Protein AF-A0A8S1RI08-F1 (afdb_monomer)

Mean predicted aligned error: 19.58 Å

Structure (mmCIF, N/CA/C/O backbone):
data_AF-A0A8S1RI08-F1
#
_entry.id   AF-A0A8S1RI08-F1
#
loop_
_atom_site.group_PDB
_atom_site.id
_atom_site.type_symbol
_atom_site.label_atom_id
_atom_site.label_alt_id
_atom_site.label_comp_id
_atom_site.label_asym_id
_atom_site.label_entity_id
_atom_site.label_seq_id
_atom_site.pdbx_PDB_ins_code
_atom_site.Cartn_x
_atom_site.Cartn_y
_atom_site.Cartn_z
_atom_site.occupancy
_atom_site.B_iso_or_equiv
_atom_site.auth_seq_id
_atom_site.auth_comp_id
_atom_site.auth_asym_id
_atom_site.auth_atom_id
_atom_site.pdbx_PDB_model_num
ATOM 1 N N . MET A 1 1 ? -19.161 -2.282 -41.802 1.00 59.09 1 MET A N 1
ATOM 2 C CA . MET A 1 1 ? -19.879 -3.110 -40.805 1.00 59.09 1 MET A CA 1
ATOM 3 C C . MET A 1 1 ? -20.315 -2.189 -39.686 1.00 59.09 1 MET A C 1
ATOM 5 O O . MET A 1 1 ? -19.490 -1.407 -39.236 1.00 59.09 1 MET A O 1
ATOM 9 N N . VAL A 1 2 ? -21.581 -2.237 -39.276 1.00 70.12 2 VAL A N 1
ATOM 10 C CA . VAL A 1 2 ? -22.032 -1.505 -38.084 1.00 70.12 2 VAL A CA 1
ATOM 11 C C . VAL A 1 2 ? -21.390 -2.185 -36.872 1.00 70.12 2 VAL A C 1
ATOM 13 O O . VAL A 1 2 ? -21.609 -3.378 -36.661 1.00 70.12 2 VAL A O 1
ATOM 16 N N . LYS A 1 3 ? -20.533 -1.465 -36.140 1.00 83.75 3 LYS A N 1
ATOM 17 C CA . LYS A 1 3 ? -19.921 -1.956 -34.896 1.00 83.75 3 LYS A CA 1
ATOM 18 C C . LYS A 1 3 ? -21.040 -2.132 -33.860 1.00 83.75 3 LYS A C 1
ATOM 20 O O . LYS A 1 3 ? -21.860 -1.234 -33.694 1.00 83.75 3 LYS A O 1
ATOM 25 N N . ASN A 1 4 ? -21.106 -3.293 -33.207 1.00 89.56 4 ASN A N 1
ATOM 26 C CA . ASN A 1 4 ? -22.089 -3.539 -32.146 1.00 89.56 4 ASN A CA 1
ATOM 27 C C . ASN A 1 4 ? -21.761 -2.647 -30.931 1.00 89.56 4 ASN A C 1
ATOM 29 O O . ASN A 1 4 ? -20.588 -2.483 -30.598 1.00 89.56 4 ASN A O 1
ATOM 33 N N . GLU A 1 5 ? -22.779 -2.108 -30.259 1.00 91.00 5 GLU A N 1
ATOM 34 C CA . GLU A 1 5 ? -22.662 -1.329 -29.019 1.00 91.00 5 GLU A CA 1
ATOM 35 C C . GLU A 1 5 ? -21.746 -1.992 -27.976 1.00 91.00 5 GLU A C 1
ATOM 37 O O . GLU A 1 5 ? -20.898 -1.325 -27.383 1.00 91.00 5 GLU A O 1
ATOM 42 N N . LYS A 1 6 ? -21.823 -3.323 -27.837 1.00 89.81 6 LYS A N 1
ATOM 43 C CA . LYS A 1 6 ? -20.962 -4.102 -26.936 1.00 89.81 6 LYS A CA 1
ATOM 44 C C . LYS A 1 6 ? -19.472 -3.940 -27.251 1.00 89.81 6 LYS A C 1
ATOM 46 O O . LYS A 1 6 ? -18.653 -3.854 -26.341 1.00 89.81 6 LYS A O 1
ATOM 51 N N . PHE A 1 7 ? -19.114 -3.873 -28.534 1.00 93.06 7 PHE A N 1
ATOM 52 C CA . PHE A 1 7 ? -17.733 -3.637 -28.952 1.00 93.06 7 PHE A CA 1
ATOM 53 C C . PHE A 1 7 ? -17.287 -2.202 -28.642 1.00 93.06 7 PHE A C 1
ATOM 55 O O . PHE A 1 7 ? -16.156 -1.994 -28.215 1.00 93.06 7 PHE A O 1
ATOM 62 N N . CYS A 1 8 ? -18.167 -1.213 -28.812 1.00 91.38 8 CYS A N 1
ATOM 63 C CA . CYS A 1 8 ? -17.851 0.178 -28.482 1.00 91.38 8 CYS A CA 1
ATOM 64 C C . CYS A 1 8 ? -17.583 0.355 -26.979 1.00 91.38 8 CYS A C 1
ATOM 66 O O . CYS A 1 8 ? -16.598 0.989 -26.605 1.00 91.38 8 CYS A O 1
ATOM 68 N N . GLN A 1 9 ? -18.411 -0.251 -26.120 1.00 88.69 9 GLN A N 1
ATOM 69 C CA . GLN A 1 9 ? -18.204 -0.252 -24.665 1.00 88.69 9 GLN A CA 1
ATOM 70 C C . GLN A 1 9 ? -16.866 -0.904 -24.290 1.00 88.69 9 GLN A C 1
ATOM 72 O O . GLN A 1 9 ? -16.071 -0.323 -23.554 1.00 88.69 9 GLN A O 1
ATOM 77 N N . PHE A 1 10 ? -16.587 -2.068 -24.876 1.00 90.31 10 PHE A N 1
ATOM 78 C CA . PHE A 1 10 ? -15.338 -2.802 -24.697 1.00 90.31 10 PHE A CA 1
ATOM 79 C C . PHE A 1 10 ? -14.100 -1.981 -25.099 1.00 90.31 10 PHE A C 1
ATOM 81 O O . PHE A 1 10 ? -13.117 -1.912 -24.362 1.00 90.31 10 PHE A O 1
ATOM 88 N N . LEU A 1 11 ? -14.144 -1.318 -26.257 1.00 90.38 11 LEU A N 1
ATOM 89 C CA . LEU A 1 11 ? -13.020 -0.530 -26.757 1.00 90.38 11 LEU A CA 1
ATOM 90 C C . LEU A 1 11 ? -12.757 0.714 -25.898 1.00 90.38 11 LEU A C 1
ATOM 92 O O . LEU A 1 11 ? -11.600 1.060 -25.653 1.00 90.38 11 LEU A O 1
ATOM 96 N N . ASN A 1 12 ? -13.815 1.362 -25.406 1.00 88.81 12 ASN A N 1
ATOM 97 C CA . ASN A 1 12 ? -13.690 2.503 -24.501 1.00 88.81 12 ASN A CA 1
ATOM 98 C C . ASN A 1 12 ? -12.996 2.110 -23.189 1.00 88.81 12 ASN A C 1
ATOM 100 O O . ASN A 1 12 ? -12.119 2.842 -22.735 1.00 88.81 12 ASN A O 1
ATOM 104 N N . GLN A 1 13 ? -13.310 0.936 -22.631 1.00 85.69 13 GLN A N 1
ATOM 105 C CA . GLN A 1 13 ? -12.637 0.421 -21.433 1.00 85.69 13 GLN A CA 1
ATOM 106 C C . GLN A 1 13 ? -11.148 0.142 -21.677 1.00 85.69 13 GLN A C 1
ATOM 108 O O . GLN A 1 13 ? -10.312 0.498 -20.849 1.00 85.69 13 GLN A O 1
ATOM 113 N N . ILE A 1 14 ? -10.784 -0.443 -22.828 1.00 84.69 14 ILE A N 1
ATOM 114 C CA . ILE A 1 14 ? -9.368 -0.642 -23.188 1.00 84.69 14 ILE A CA 1
ATOM 115 C C . ILE A 1 14 ? -8.637 0.702 -23.250 1.00 84.69 14 ILE A C 1
ATOM 117 O O . ILE A 1 14 ? -7.545 0.828 -22.696 1.00 84.69 14 ILE A O 1
ATOM 121 N N . ARG A 1 15 ? -9.231 1.713 -23.895 1.00 87.25 15 ARG A N 1
ATOM 122 C CA . ARG A 1 15 ? -8.628 3.049 -24.018 1.00 87.25 15 ARG A CA 1
ATOM 123 C C . ARG A 1 15 ? -8.423 3.723 -22.664 1.00 87.25 15 ARG A C 1
ATOM 125 O O . ARG A 1 15 ? -7.331 4.230 -22.428 1.00 87.25 15 ARG A O 1
ATOM 132 N N . GLN A 1 16 ? -9.422 3.668 -21.783 1.00 82.81 16 GLN A N 1
ATOM 133 C CA . GLN A 1 16 ? -9.331 4.190 -20.414 1.00 82.81 16 GLN A CA 1
ATOM 134 C C . GLN A 1 16 ? -8.203 3.506 -19.624 1.00 82.81 16 GLN A C 1
ATOM 136 O O . GLN A 1 16 ? -7.340 4.171 -19.059 1.00 82.81 16 GLN A O 1
ATOM 141 N N . ASN A 1 17 ? -8.119 2.175 -19.682 1.00 77.81 17 ASN A N 1
ATOM 142 C CA . ASN A 1 17 ? -7.065 1.435 -18.984 1.00 77.81 17 ASN A CA 1
ATOM 143 C C . ASN A 1 17 ? -5.655 1.756 -19.516 1.00 77.81 17 ASN A C 1
ATOM 145 O O . ASN A 1 17 ? -4.676 1.669 -18.773 1.00 77.81 17 ASN A O 1
ATOM 149 N N . GLN A 1 18 ? -5.520 2.095 -20.805 1.00 76.25 18 GLN A N 1
ATOM 150 C CA . GLN A 1 18 ? -4.228 2.488 -21.371 1.00 76.25 18 GLN A CA 1
ATOM 151 C C . GLN A 1 18 ? -3.855 3.932 -21.016 1.00 76.25 18 GLN A C 1
ATOM 153 O O . GLN A 1 18 ? -2.683 4.150 -20.702 1.00 76.25 18 GLN A O 1
ATOM 158 N N . SER A 1 19 ? -4.803 4.884 -21.009 1.00 71.56 19 SER A N 1
ATOM 159 C CA . SER A 1 19 ? -4.521 6.290 -20.668 1.00 71.56 19 SER A CA 1
ATOM 160 C C . SER A 1 19 ? -3.933 6.444 -19.267 1.00 71.56 19 SER A C 1
ATOM 162 O O . SER A 1 19 ? -3.001 7.228 -19.077 1.00 71.56 19 SER A O 1
ATOM 164 N N . ASP A 1 20 ? -4.398 5.624 -18.324 1.00 60.53 20 ASP A N 1
ATOM 165 C CA . ASP A 1 20 ? -3.936 5.640 -16.934 1.00 60.53 20 ASP A CA 1
ATOM 166 C C . ASP A 1 20 ? -2.513 5.073 -16.790 1.00 60.53 20 ASP A C 1
ATOM 168 O O . ASP A 1 20 ? -1.740 5.506 -15.938 1.00 60.53 20 ASP A O 1
ATOM 172 N N . SER A 1 21 ? -2.127 4.138 -17.666 1.00 56.69 21 SER A N 1
ATOM 173 C CA . SER A 1 21 ? -0.795 3.517 -17.652 1.00 56.69 21 SER A CA 1
ATOM 174 C C . SER A 1 21 ? 0.285 4.355 -18.344 1.00 56.69 21 SER A C 1
ATOM 176 O O . SER A 1 21 ? 1.445 4.321 -17.940 1.00 56.69 21 SER A O 1
ATOM 178 N N . SER A 1 22 ? -0.082 5.153 -19.353 1.00 52.06 22 SER A N 1
ATOM 179 C CA . SER A 1 22 ? 0.853 5.994 -20.117 1.00 52.06 22 SER A CA 1
ATOM 180 C C . SER A 1 22 ? 1.457 7.165 -19.329 1.00 52.06 22 SER A C 1
ATOM 182 O O . SER A 1 22 ? 2.401 7.786 -19.805 1.00 52.06 22 SER A O 1
ATOM 184 N N . GLN A 1 23 ? 0.973 7.455 -18.115 1.00 47.59 23 GLN A N 1
ATOM 185 C CA . GLN A 1 23 ? 1.586 8.457 -17.231 1.00 47.59 23 GLN A CA 1
ATOM 186 C C . GLN A 1 23 ? 2.798 7.921 -16.445 1.00 47.59 23 GLN A C 1
ATOM 188 O O . GLN A 1 23 ? 3.496 8.700 -15.798 1.00 47.59 23 GLN A O 1
ATOM 193 N N . GLN A 1 24 ? 3.093 6.616 -16.507 1.00 43.53 24 GLN A N 1
ATOM 194 C CA . GLN A 1 24 ? 4.213 6.010 -15.786 1.00 43.53 24 GLN A CA 1
ATOM 195 C C . GLN A 1 24 ? 5.177 5.276 -16.735 1.00 43.53 24 GLN A C 1
ATOM 197 O O . GLN A 1 24 ? 4.912 4.171 -17.193 1.00 43.53 24 GLN A O 1
ATOM 202 N N . LYS A 1 25 ? 6.356 5.891 -16.921 1.00 49.81 25 LYS A N 1
ATOM 203 C CA . LYS A 1 25 ? 7.625 5.316 -17.417 1.00 49.81 25 LYS A CA 1
ATOM 204 C C . LYS A 1 25 ? 7.675 4.884 -18.888 1.00 49.81 25 LYS A C 1
ATOM 206 O O . LYS A 1 25 ? 7.446 3.728 -19.231 1.00 49.81 25 LYS A O 1
ATOM 211 N N . GLU A 1 26 ? 8.203 5.781 -19.718 1.00 46.09 26 GLU A N 1
ATOM 212 C CA . GLU A 1 26 ? 8.726 5.469 -21.051 1.00 46.09 26 GLU A CA 1
ATOM 213 C C . GLU A 1 26 ? 10.256 5.630 -21.094 1.00 46.09 26 GLU A C 1
ATOM 215 O O . GLU A 1 26 ? 10.802 6.355 -21.908 1.00 46.09 26 GLU A O 1
ATOM 220 N N . GLU A 1 27 ? 10.976 4.945 -20.201 1.00 47.03 27 GLU A N 1
ATOM 221 C CA . GLU A 1 27 ? 12.440 4.855 -20.267 1.00 47.03 27 GLU A CA 1
ATOM 222 C C . GLU A 1 27 ? 12.913 3.479 -19.783 1.00 47.03 27 GLU A C 1
ATOM 224 O O . GLU A 1 27 ? 13.222 3.274 -18.610 1.00 47.03 27 GLU A O 1
ATOM 229 N N . LYS A 1 28 ? 12.910 2.507 -20.708 1.00 46.53 28 LYS A N 1
ATOM 230 C CA . LYS A 1 28 ? 13.939 1.461 -20.917 1.00 46.53 28 LYS A CA 1
ATOM 231 C C . LYS A 1 28 ? 13.348 0.275 -21.700 1.00 46.53 28 LYS A C 1
ATOM 233 O O . LYS A 1 28 ? 12.556 -0.503 -21.179 1.00 46.53 28 LYS A O 1
ATOM 238 N N . ARG A 1 29 ? 13.852 0.119 -22.937 1.00 45.06 29 ARG A N 1
ATOM 239 C CA . ARG A 1 29 ? 13.615 -0.920 -23.974 1.00 45.06 29 ARG A CA 1
ATOM 240 C C . ARG A 1 29 ? 12.454 -0.688 -24.960 1.00 45.06 29 ARG A C 1
ATOM 242 O O . ARG A 1 29 ? 11.389 -1.289 -24.870 1.00 45.06 29 ARG A O 1
ATOM 249 N N . GLU A 1 30 ? 12.774 0.132 -25.963 1.00 51.69 30 GLU A N 1
ATOM 250 C CA . GLU A 1 30 ? 12.383 0.137 -27.391 1.00 51.69 30 GLU A CA 1
ATOM 251 C C . GLU A 1 30 ? 11.463 -0.993 -27.910 1.00 51.69 30 GLU A C 1
ATOM 253 O O . GLU A 1 30 ? 11.842 -1.814 -28.749 1.00 51.69 30 GLU A O 1
ATOM 258 N N . ARG A 1 31 ? 10.195 -1.026 -27.508 1.00 68.12 31 ARG A N 1
ATOM 259 C CA . ARG A 1 31 ? 9.161 -1.655 -28.341 1.00 68.12 31 ARG A CA 1
ATOM 260 C C . ARG A 1 31 ? 8.076 -0.629 -28.580 1.00 68.12 31 ARG A C 1
ATOM 262 O O . ARG A 1 31 ? 7.262 -0.403 -27.693 1.00 68.12 31 ARG A O 1
ATOM 269 N N . LYS A 1 32 ? 8.083 -0.027 -29.776 1.00 81.88 32 LYS A N 1
ATOM 270 C CA . LYS A 1 32 ? 7.045 0.906 -30.235 1.00 81.88 32 LYS A CA 1
ATOM 271 C C . LYS A 1 32 ? 5.666 0.278 -30.017 1.00 81.88 32 LYS A C 1
ATOM 273 O O . LYS A 1 32 ? 5.406 -0.832 -30.503 1.00 81.88 32 LYS A O 1
ATOM 278 N N . ARG A 1 33 ? 4.810 0.965 -29.262 1.00 86.94 33 ARG A N 1
ATOM 279 C CA . ARG A 1 33 ? 3.417 0.580 -29.025 1.00 86.94 33 ARG A CA 1
ATOM 280 C C . ARG A 1 33 ? 2.523 1.802 -29.160 1.00 86.94 33 ARG A C 1
ATOM 282 O O . ARG A 1 33 ? 2.870 2.861 -28.660 1.00 86.94 33 ARG A O 1
ATOM 289 N N . ASN A 1 34 ? 1.352 1.624 -29.759 1.00 90.25 34 ASN A N 1
ATOM 290 C CA . ASN A 1 34 ? 0.316 2.653 -29.835 1.00 90.25 34 ASN A CA 1
ATOM 291 C C . ASN A 1 34 ? -0.997 2.074 -29.299 1.00 90.25 34 ASN A C 1
ATOM 293 O O . ASN A 1 34 ? -1.443 1.032 -29.781 1.00 90.25 34 ASN A O 1
ATOM 297 N N . GLN A 1 35 ? -1.565 2.687 -28.255 1.00 88.06 35 GLN A N 1
ATOM 298 C CA . GLN A 1 35 ? -2.773 2.210 -27.557 1.00 88.06 35 GLN A CA 1
ATOM 299 C C . GLN A 1 35 ? -2.733 0.697 -27.241 1.00 88.06 35 GLN A C 1
ATOM 301 O O . GLN A 1 35 ? -3.697 -0.031 -27.466 1.00 88.06 35 GLN A O 1
ATOM 306 N N . GLY A 1 36 ? -1.585 0.198 -26.765 1.00 86.44 36 GLY A N 1
ATOM 307 C CA . GLY A 1 36 ? -1.378 -1.214 -26.412 1.00 86.44 36 GLY A CA 1
ATOM 308 C C . GLY A 1 36 ? -1.033 -2.158 -27.576 1.00 86.44 36 GLY A C 1
ATOM 309 O O . GLY A 1 36 ? -0.609 -3.287 -27.323 1.00 86.44 36 GLY A O 1
ATOM 310 N N . ILE A 1 37 ? -1.128 -1.709 -28.830 1.00 90.19 37 ILE A N 1
ATOM 311 C CA . ILE A 1 37 ? -0.799 -2.498 -30.025 1.00 90.19 37 ILE A CA 1
ATOM 312 C C . ILE A 1 37 ? 0.712 -2.457 -30.262 1.00 90.19 37 ILE A C 1
ATOM 314 O O . ILE A 1 37 ? 1.294 -1.380 -30.356 1.00 90.19 37 ILE A O 1
ATOM 318 N N . SER A 1 38 ? 1.361 -3.618 -30.380 1.00 90.69 38 SER A N 1
ATOM 319 C CA . SER A 1 38 ? 2.771 -3.709 -30.788 1.00 90.69 38 SER A CA 1
ATOM 320 C C . SER A 1 38 ? 2.909 -3.786 -32.310 1.00 90.69 38 SER A C 1
ATOM 322 O O . SER A 1 38 ? 2.021 -4.313 -32.984 1.00 90.69 38 SER A O 1
ATOM 324 N N . GLN A 1 39 ? 4.052 -3.343 -32.850 1.00 92.75 39 GLN A N 1
ATOM 325 C CA . GLN A 1 39 ? 4.334 -3.451 -34.289 1.00 92.75 39 GLN A CA 1
ATOM 326 C C . GLN A 1 39 ? 4.137 -4.885 -34.806 1.00 92.75 39 GLN A C 1
ATOM 328 O O . GLN A 1 39 ? 3.396 -5.109 -35.753 1.00 92.75 39 GLN A O 1
ATOM 333 N N . GLN A 1 40 ? 4.691 -5.881 -34.107 1.00 90.81 40 GLN A N 1
ATOM 334 C CA . GLN A 1 40 ? 4.576 -7.292 -34.492 1.00 90.81 40 GLN A CA 1
ATOM 335 C C . GLN A 1 40 ? 3.118 -7.787 -34.555 1.00 90.81 40 GLN A C 1
ATOM 337 O O . GLN A 1 40 ? 2.756 -8.574 -35.440 1.00 90.81 40 GLN A O 1
ATOM 342 N N . ALA A 1 41 ? 2.276 -7.357 -33.608 1.00 91.06 41 ALA A N 1
ATOM 343 C CA . ALA A 1 41 ? 0.861 -7.714 -33.604 1.00 91.06 41 ALA A CA 1
ATOM 344 C C . ALA A 1 41 ? 0.140 -7.081 -34.802 1.00 91.06 41 ALA A C 1
ATOM 346 O O . ALA A 1 41 ? -0.628 -7.762 -35.488 1.00 91.06 41 ALA A O 1
ATOM 347 N N . TYR A 1 42 ? 0.441 -5.813 -35.096 1.00 95.38 42 TYR A N 1
ATOM 348 C CA . TYR A 1 42 ? -0.123 -5.108 -36.241 1.00 95.38 42 TYR A CA 1
ATOM 349 C C . TYR A 1 42 ? 0.332 -5.703 -37.583 1.00 95.38 42 TYR A C 1
ATOM 351 O O . TYR A 1 42 ? -0.508 -5.952 -38.442 1.00 95.38 42 TYR A O 1
ATOM 359 N N . ASP A 1 43 ? 1.610 -6.057 -37.742 1.00 94.69 43 ASP A N 1
ATOM 360 C CA . ASP A 1 43 ? 2.143 -6.707 -38.953 1.00 94.69 43 ASP A CA 1
ATOM 361 C C . ASP A 1 43 ? 1.453 -8.049 -39.239 1.00 94.69 43 ASP A C 1
ATOM 363 O O . ASP A 1 43 ? 1.227 -8.442 -40.387 1.00 94.69 43 ASP A O 1
ATOM 367 N N . THR A 1 44 ? 1.130 -8.792 -38.177 1.00 93.81 44 THR A N 1
ATOM 368 C CA . THR A 1 44 ? 0.418 -10.072 -38.277 1.00 93.81 44 THR A CA 1
ATOM 369 C C . THR A 1 44 ? -1.026 -9.856 -38.720 1.00 93.81 44 THR A C 1
ATOM 371 O O . THR A 1 44 ? -1.493 -10.535 -39.636 1.00 93.81 44 THR A O 1
ATOM 374 N N . TYR A 1 45 ? -1.710 -8.882 -38.117 1.00 95.62 45 TYR A N 1
ATOM 375 C CA . TYR A 1 45 ? -3.057 -8.473 -38.513 1.00 95.62 45 TYR A CA 1
ATOM 376 C C . TYR A 1 45 ? -3.106 -7.990 -39.970 1.00 95.62 45 TYR A C 1
ATOM 378 O O . TYR A 1 45 ? -3.937 -8.462 -40.744 1.00 95.62 45 TYR A O 1
ATOM 386 N N . HIS A 1 46 ? -2.185 -7.108 -40.364 1.00 97.00 46 HIS A N 1
ATOM 387 C CA . HIS A 1 46 ? -2.112 -6.550 -41.710 1.00 97.00 46 HIS A CA 1
ATOM 388 C C . HIS A 1 46 ? -1.978 -7.654 -42.766 1.00 97.00 46 HIS A C 1
ATOM 390 O O . HIS A 1 46 ? -2.789 -7.729 -43.690 1.00 97.00 46 HIS A O 1
ATOM 396 N N . ARG A 1 47 ? -1.030 -8.583 -42.576 1.00 96.69 47 ARG A N 1
ATOM 397 C CA . ARG A 1 47 ? -0.857 -9.736 -43.474 1.00 96.69 47 ARG A CA 1
ATOM 398 C C . ARG A 1 47 ? -2.107 -10.606 -43.556 1.00 96.69 47 ARG A C 1
ATOM 400 O O . ARG A 1 47 ? -2.470 -11.048 -44.643 1.00 96.69 47 ARG A O 1
ATOM 407 N N . GLU A 1 48 ? -2.791 -10.845 -42.439 1.00 96.31 48 GLU A N 1
ATOM 408 C CA . GLU A 1 48 ? -4.032 -11.626 -42.435 1.00 96.31 48 GLU A CA 1
ATOM 409 C C . GLU A 1 48 ? -5.150 -10.942 -43.236 1.00 96.31 48 GLU A C 1
ATOM 411 O O . GLU A 1 48 ? -5.834 -11.602 -44.022 1.00 96.31 48 GLU A O 1
ATOM 416 N N . ILE A 1 49 ? -5.324 -9.628 -43.076 1.00 97.06 49 ILE A N 1
ATOM 417 C CA . ILE A 1 49 ? -6.313 -8.856 -43.837 1.00 97.06 49 ILE A CA 1
ATOM 418 C C . ILE A 1 49 ? -5.988 -8.859 -45.333 1.00 97.06 49 ILE A C 1
ATOM 420 O O . ILE A 1 49 ? -6.892 -9.076 -46.140 1.00 97.06 49 ILE A O 1
ATOM 424 N N . CYS A 1 50 ? -4.724 -8.674 -45.720 1.00 96.75 50 CYS A N 1
ATOM 425 C CA . CYS A 1 50 ? -4.313 -8.692 -47.127 1.00 96.75 50 CYS A CA 1
ATOM 426 C C . CYS A 1 50 ? -4.507 -10.078 -47.765 1.00 96.75 50 CYS A C 1
ATOM 428 O O . CYS A 1 50 ? -5.064 -10.180 -48.858 1.00 96.75 50 CYS A O 1
ATOM 430 N N . ARG A 1 51 ? -4.185 -11.163 -47.047 1.00 96.75 51 ARG A N 1
ATOM 431 C CA . ARG A 1 51 ? -4.472 -12.539 -47.497 1.00 96.75 51 ARG A CA 1
ATOM 432 C C . ARG A 1 51 ? -5.966 -12.802 -47.662 1.00 96.75 51 ARG A C 1
ATOM 434 O O . ARG A 1 51 ? -6.373 -13.412 -48.644 1.00 96.75 51 ARG A O 1
ATOM 441 N N . LYS A 1 52 ? -6.809 -12.309 -46.744 1.00 95.81 52 LYS A N 1
ATOM 442 C CA . LYS A 1 52 ? -8.280 -12.399 -46.866 1.00 95.81 52 LYS A CA 1
ATOM 443 C C . LYS A 1 52 ? -8.819 -11.640 -48.083 1.00 95.81 52 LYS A C 1
ATOM 445 O O . LYS A 1 52 ? -9.892 -11.981 -48.570 1.00 95.81 52 LYS A O 1
ATOM 450 N N . LYS A 1 53 ? -8.074 -10.654 -48.590 1.00 96.56 53 LYS A N 1
ATOM 451 C CA . LYS A 1 53 ? -8.350 -9.948 -49.852 1.00 96.56 53 LYS A CA 1
ATOM 452 C C . LYS A 1 53 ? -7.751 -10.641 -51.087 1.00 96.56 53 LYS A C 1
ATOM 454 O O . LYS A 1 53 ? -7.882 -10.113 -52.184 1.00 96.56 53 LYS A O 1
ATOM 459 N N . GLY A 1 54 ? -7.125 -11.810 -50.929 1.00 97.19 54 GLY A N 1
ATOM 460 C CA . GLY A 1 54 ? -6.575 -12.611 -52.025 1.00 97.19 54 GLY A CA 1
ATOM 461 C C . GLY A 1 54 ? -5.147 -12.255 -52.448 1.00 97.19 54 GLY A C 1
ATOM 462 O O . GLY A 1 54 ? -4.678 -12.797 -53.444 1.00 97.19 54 GLY A O 1
ATOM 463 N N . MET A 1 55 ? -4.452 -11.378 -51.716 1.00 97.75 55 MET A N 1
ATOM 464 C CA . MET A 1 55 ? -3.062 -11.012 -52.019 1.00 97.75 55 MET A CA 1
ATOM 465 C C . MET A 1 55 ? -2.097 -12.140 -51.635 1.00 97.75 55 MET A C 1
ATOM 467 O O . MET A 1 55 ? -2.259 -12.768 -50.581 1.00 97.75 55 MET A O 1
ATOM 471 N N . LYS A 1 56 ? -1.075 -12.385 -52.462 1.00 96.94 56 LYS A N 1
ATOM 472 C CA . LYS A 1 56 ? 0.015 -13.329 -52.153 1.00 96.94 56 LYS A CA 1
ATOM 473 C C . LYS A 1 56 ? 1.060 -12.675 -51.252 1.00 96.94 56 LYS A C 1
ATOM 475 O O . LYS A 1 56 ? 1.224 -11.465 -51.274 1.00 96.94 56 LYS A O 1
ATOM 480 N N . ASP A 1 57 ? 1.820 -13.467 -50.495 1.00 94.88 57 ASP A N 1
ATOM 481 C CA . ASP A 1 57 ? 2.782 -12.944 -49.505 1.00 94.88 57 ASP A CA 1
ATOM 482 C C . ASP A 1 57 ? 3.844 -11.997 -50.085 1.00 94.88 57 ASP A C 1
ATOM 484 O O . ASP A 1 57 ? 4.269 -11.071 -49.403 1.00 94.88 57 ASP A O 1
ATOM 488 N N . ASN A 1 58 ? 4.245 -12.196 -51.341 1.00 96.56 58 ASN A N 1
ATOM 489 C CA . ASN A 1 58 ? 5.190 -11.332 -52.051 1.00 96.56 58 ASN A CA 1
ATOM 490 C C . ASN A 1 58 ? 4.559 -10.041 -52.609 1.00 96.56 58 ASN A C 1
ATOM 492 O O . ASN A 1 58 ? 5.285 -9.186 -53.106 1.00 96.56 58 ASN A O 1
ATOM 496 N N . GLU A 1 59 ? 3.234 -9.912 -52.555 1.0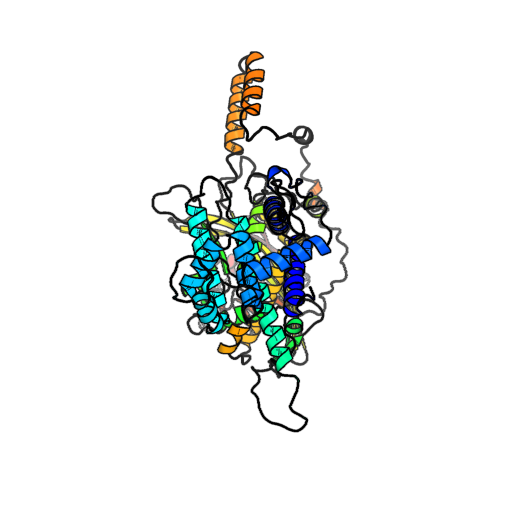0 97.06 59 GLU A N 1
ATOM 497 C CA . GLU A 1 59 ? 2.464 -8.738 -52.988 1.00 97.06 59 GLU A CA 1
ATOM 498 C C . GLU A 1 59 ? 2.010 -7.880 -51.792 1.00 97.06 59 GLU A C 1
ATOM 500 O O . GLU A 1 59 ? 1.496 -6.781 -51.985 1.00 97.06 59 GLU A O 1
ATOM 505 N N . ILE A 1 60 ? 2.160 -8.373 -50.555 1.00 96.81 60 ILE A N 1
ATOM 506 C CA . ILE A 1 60 ? 1.744 -7.653 -49.346 1.00 96.81 60 ILE A CA 1
ATOM 507 C C . ILE A 1 60 ? 2.793 -6.597 -49.004 1.00 96.81 60 ILE A C 1
ATOM 509 O O . ILE A 1 60 ? 3.918 -6.924 -48.624 1.00 96.81 60 ILE A O 1
ATOM 513 N N . GLU A 1 61 ? 2.403 -5.328 -49.103 1.00 97.19 61 GLU A N 1
ATOM 514 C CA . GLU A 1 61 ? 3.238 -4.216 -48.656 1.00 97.19 61 GLU A CA 1
ATOM 515 C C . GLU A 1 61 ? 3.542 -4.316 -47.147 1.00 97.19 61 GLU A C 1
ATOM 517 O O . GLU A 1 61 ? 2.729 -4.835 -46.373 1.00 97.19 61 GLU A O 1
ATOM 522 N N . PRO A 1 62 ? 4.710 -3.826 -46.690 1.00 96.69 62 PRO A N 1
ATOM 523 C CA . PRO A 1 62 ? 5.001 -3.732 -45.267 1.00 96.69 62 PRO A CA 1
ATOM 524 C C . PRO A 1 62 ? 3.924 -2.927 -44.533 1.00 96.69 62 PRO A C 1
ATOM 526 O O . PRO A 1 62 ? 3.478 -1.880 -45.006 1.00 96.69 62 PRO A O 1
ATOM 529 N N . ALA A 1 63 ? 3.524 -3.398 -43.352 1.00 96.38 63 ALA A N 1
ATOM 530 C CA . ALA A 1 63 ? 2.548 -2.682 -42.547 1.00 96.38 63 ALA A CA 1
ATOM 531 C C . ALA A 1 63 ? 3.094 -1.308 -42.116 1.00 96.38 63 ALA A C 1
ATOM 533 O O . ALA A 1 63 ? 4.300 -1.118 -41.936 1.00 96.38 63 ALA A O 1
ATOM 534 N N . LYS A 1 64 ? 2.189 -0.342 -41.924 1.00 96.56 64 LYS A N 1
ATOM 535 C CA . LYS A 1 64 ? 2.536 0.987 -41.404 1.00 96.56 64 LYS A CA 1
ATOM 536 C C . LYS A 1 64 ? 3.195 0.884 -40.021 1.00 96.56 64 LYS A C 1
ATOM 538 O O . LYS A 1 64 ? 2.889 -0.023 -39.244 1.00 96.56 64 LYS A O 1
ATOM 543 N N . ASP A 1 65 ? 4.051 1.859 -39.701 1.00 95.75 65 ASP A N 1
ATOM 544 C CA . ASP A 1 65 ? 4.555 2.040 -38.332 1.00 95.75 65 ASP A CA 1
ATOM 545 C C . ASP A 1 65 ? 3.362 2.221 -37.381 1.00 95.75 65 ASP A C 1
ATOM 547 O O . ASP A 1 65 ? 2.481 3.048 -37.635 1.00 95.75 65 ASP A O 1
ATOM 551 N N . VAL A 1 66 ? 3.334 1.449 -36.295 1.00 95.25 66 VAL A N 1
ATOM 552 C CA . VAL A 1 66 ? 2.239 1.413 -35.320 1.00 95.25 66 VAL A CA 1
ATOM 553 C C . VAL A 1 66 ? 1.970 2.791 -34.697 1.00 95.25 66 VAL A C 1
ATOM 555 O O . VAL A 1 66 ? 0.830 3.109 -34.359 1.00 95.25 66 VAL A O 1
ATOM 558 N N . MET A 1 67 ? 2.985 3.658 -34.616 1.00 94.62 67 MET A N 1
ATOM 559 C CA . MET A 1 67 ? 2.849 5.032 -34.113 1.00 94.62 67 MET A CA 1
ATOM 560 C C . MET A 1 67 ? 2.116 5.966 -35.086 1.00 94.62 67 MET A C 1
ATOM 562 O O . MET A 1 67 ? 1.720 7.060 -34.703 1.00 94.62 67 MET A O 1
ATOM 566 N N . LYS A 1 68 ? 1.938 5.553 -36.346 1.00 96.06 68 LYS A N 1
ATOM 567 C CA . LYS A 1 68 ? 1.268 6.326 -37.405 1.00 96.06 68 LYS A CA 1
ATOM 568 C C . LYS A 1 68 ? -0.141 5.820 -37.718 1.00 96.06 68 LYS A C 1
ATOM 570 O O . LYS A 1 68 ? -0.724 6.238 -38.718 1.00 96.06 68 LYS A O 1
ATOM 575 N N . LEU A 1 69 ? -0.668 4.896 -36.917 1.00 95.75 69 LEU A N 1
ATOM 576 C CA . LEU A 1 69 ? -2.025 4.390 -37.098 1.00 95.75 69 LEU A CA 1
ATOM 577 C C . LEU A 1 69 ? -3.050 5.453 -36.722 1.00 95.75 69 LEU A C 1
ATOM 579 O O . LEU A 1 69 ? -2.936 6.100 -35.683 1.00 95.75 69 LEU A O 1
ATOM 583 N N . SER A 1 70 ? -4.064 5.595 -37.567 1.00 96.19 70 SER A N 1
ATOM 584 C CA . SER A 1 70 ? -5.262 6.370 -37.250 1.00 96.19 70 SER A CA 1
ATOM 585 C C . SER A 1 70 ? -6.130 5.650 -36.214 1.00 96.19 70 SER A C 1
ATOM 587 O O . SER A 1 70 ? -6.098 4.421 -36.114 1.00 96.19 70 SER A O 1
ATOM 589 N N . ASP A 1 71 ? -6.978 6.394 -35.498 1.00 93.69 71 ASP A N 1
ATOM 590 C CA . ASP A 1 71 ? -7.937 5.807 -34.550 1.00 93.69 71 ASP A CA 1
ATOM 591 C C . ASP A 1 71 ? -8.838 4.757 -35.211 1.00 93.69 71 ASP A C 1
ATOM 593 O O . ASP A 1 71 ? -9.134 3.725 -34.615 1.00 93.69 71 ASP A O 1
ATOM 597 N N . GLN A 1 72 ? -9.216 4.962 -36.476 1.00 95.50 72 GLN A N 1
ATOM 598 C CA . GLN A 1 72 ? -10.011 3.989 -37.223 1.00 95.50 72 GLN A CA 1
ATOM 599 C C . GLN A 1 72 ? -9.236 2.689 -37.500 1.00 95.50 72 GLN A C 1
ATOM 601 O O . GLN A 1 72 ? -9.809 1.608 -37.392 1.00 95.50 72 GLN A O 1
ATOM 606 N N . GLU A 1 73 ? -7.941 2.761 -37.825 1.00 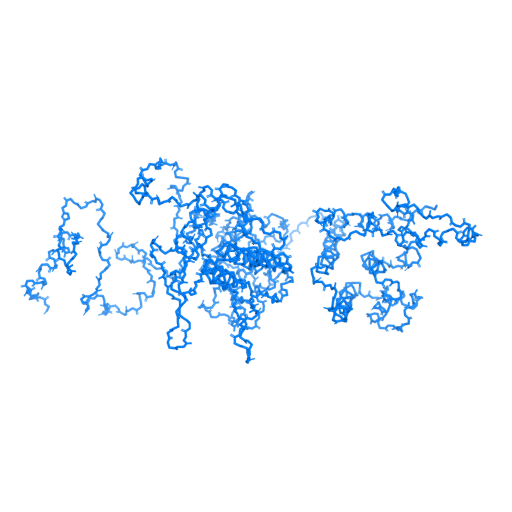96.38 73 GLU A N 1
ATOM 607 C CA . GLU A 1 73 ? -7.104 1.566 -38.016 1.00 96.38 73 GLU A CA 1
ATOM 608 C C . GLU A 1 73 ? -6.902 0.800 -36.701 1.00 96.38 73 GLU A C 1
ATOM 610 O O . GLU A 1 73 ? -6.877 -0.434 -36.706 1.00 96.38 73 GLU A O 1
ATOM 615 N N . ILE A 1 74 ? -6.796 1.521 -35.582 1.00 94.81 74 ILE A N 1
ATOM 616 C CA . ILE A 1 74 ? -6.739 0.947 -34.233 1.00 94.81 74 ILE A CA 1
ATOM 617 C C . ILE A 1 74 ? -8.062 0.246 -33.898 1.00 94.81 74 ILE A C 1
ATOM 619 O O . ILE A 1 74 ? -8.062 -0.910 -33.469 1.00 94.81 74 ILE A O 1
ATOM 623 N N . ASP A 1 75 ? -9.197 0.901 -34.144 1.00 94.56 75 ASP A N 1
ATOM 624 C CA . ASP A 1 75 ? -10.518 0.309 -33.956 1.00 94.56 75 ASP A CA 1
ATOM 625 C C . ASP A 1 75 ? -10.702 -0.958 -34.801 1.00 94.56 75 ASP A C 1
ATOM 627 O O . ASP A 1 75 ? -11.233 -1.955 -34.310 1.00 94.56 75 ASP A O 1
ATOM 631 N N . ASP A 1 76 ? -10.292 -0.926 -36.071 1.00 95.94 76 ASP A N 1
ATOM 632 C CA . ASP A 1 76 ? -10.426 -2.056 -36.992 1.00 95.94 76 ASP A CA 1
ATOM 633 C C . ASP A 1 76 ? -9.554 -3.234 -36.544 1.00 95.94 76 ASP A C 1
ATOM 635 O O . ASP A 1 76 ? -10.005 -4.384 -36.578 1.00 95.94 76 ASP A O 1
ATOM 639 N N . PHE A 1 77 ? -8.343 -2.954 -36.049 1.00 96.44 77 PHE A N 1
ATOM 640 C CA . PHE A 1 77 ? -7.473 -3.953 -35.431 1.00 96.44 77 PHE A CA 1
ATOM 641 C C . PHE A 1 77 ? -8.150 -4.621 -34.227 1.00 96.44 77 PHE A C 1
ATOM 643 O O . PHE A 1 77 ? -8.201 -5.855 -34.146 1.00 96.44 77 PHE A O 1
ATOM 650 N N . TYR A 1 78 ? -8.694 -3.834 -33.297 1.00 95.88 78 TYR A N 1
ATOM 651 C CA . TYR A 1 78 ? -9.359 -4.375 -32.112 1.00 95.88 78 TYR A CA 1
ATOM 652 C C . TYR A 1 78 ? -10.640 -5.125 -32.473 1.00 95.88 78 TYR A C 1
ATOM 654 O O . TYR A 1 78 ? -10.845 -6.234 -31.985 1.00 95.88 78 TYR A O 1
ATOM 662 N N . HIS A 1 79 ? -11.461 -4.594 -33.380 1.00 96.00 79 HIS A N 1
ATOM 663 C CA . HIS A 1 79 ? -12.696 -5.237 -33.829 1.00 96.00 79 HIS A CA 1
ATOM 664 C C . HIS A 1 79 ? -12.416 -6.579 -34.504 1.00 96.00 79 HIS A C 1
ATOM 666 O O . HIS A 1 79 ? -13.080 -7.580 -34.226 1.00 96.00 79 HIS A O 1
ATOM 672 N N . HIS A 1 80 ? -11.398 -6.629 -35.365 1.00 96.06 80 HIS A N 1
ATOM 673 C CA . HIS A 1 80 ? -10.990 -7.868 -36.004 1.00 96.06 80 HIS A CA 1
ATOM 674 C C . HIS A 1 80 ? -10.608 -8.934 -34.980 1.00 96.06 80 HIS A C 1
ATOM 676 O O . HIS A 1 80 ? -11.105 -10.056 -35.057 1.00 96.06 80 HIS A O 1
ATOM 682 N N . ASN A 1 81 ? -9.746 -8.596 -34.018 1.00 95.69 81 ASN A N 1
ATOM 683 C CA . ASN A 1 81 ? -9.301 -9.549 -33.004 1.00 95.69 81 ASN A CA 1
ATOM 684 C C . ASN A 1 81 ? -10.440 -9.934 -32.041 1.00 95.69 81 ASN A C 1
ATOM 686 O O . ASN A 1 81 ? -10.548 -11.101 -31.671 1.00 95.69 81 ASN A O 1
ATOM 690 N N . TYR A 1 82 ? -11.329 -8.998 -31.701 1.00 95.75 82 TYR A N 1
ATOM 691 C CA . TYR A 1 82 ? -12.518 -9.230 -30.878 1.00 95.75 82 TYR A CA 1
ATOM 692 C C . TYR A 1 82 ? -13.417 -10.324 -31.476 1.00 95.75 82 TYR A C 1
ATOM 694 O O . TYR A 1 82 ? -13.785 -11.278 -30.789 1.00 95.75 82 TYR A O 1
ATOM 702 N N . VAL A 1 83 ? -13.688 -10.253 -32.783 1.00 96.19 83 VAL A N 1
ATOM 703 C CA . VAL A 1 83 ? -14.479 -11.268 -33.502 1.00 96.19 83 VAL A CA 1
ATOM 704 C C . VAL A 1 83 ? -13.674 -12.549 -33.739 1.00 96.19 83 VAL A C 1
ATOM 706 O O . VAL A 1 83 ? -14.176 -13.656 -33.537 1.00 96.19 83 VAL A O 1
ATOM 709 N N . LYS A 1 84 ? -12.405 -12.432 -34.148 1.00 95.88 84 LYS A N 1
ATOM 710 C CA . LYS A 1 84 ? -11.524 -13.577 -34.436 1.00 95.88 84 LYS A CA 1
ATOM 711 C C . LYS A 1 84 ? -11.383 -14.508 -33.231 1.00 95.88 84 LYS A C 1
ATOM 713 O O . LYS A 1 84 ? -11.397 -15.726 -33.402 1.00 95.88 84 LYS A O 1
ATOM 718 N N . TYR A 1 85 ? -11.277 -13.945 -32.030 1.00 96.38 85 TYR A N 1
ATOM 719 C CA . TYR A 1 85 ? -11.156 -14.699 -30.781 1.00 96.38 85 TYR A CA 1
ATOM 720 C C . TYR A 1 85 ? -12.500 -14.952 -30.088 1.00 96.38 85 TYR A C 1
ATOM 722 O O . TYR A 1 85 ? -12.518 -15.413 -28.951 1.00 96.38 85 TYR A O 1
ATOM 730 N N . LYS A 1 86 ? -13.622 -14.719 -30.787 1.00 97.50 86 LYS A N 1
ATOM 731 C CA . LYS A 1 86 ? -14.994 -14.972 -30.318 1.00 97.50 86 LYS A CA 1
ATOM 732 C C . LYS A 1 86 ? -15.341 -14.262 -29.008 1.00 97.50 86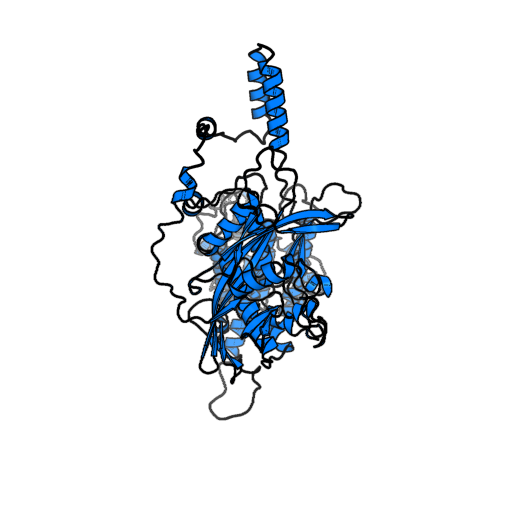 LYS A C 1
ATOM 734 O O . LYS A 1 86 ? -16.173 -14.749 -28.244 1.00 97.50 86 LYS A O 1
ATOM 739 N N . VAL A 1 87 ? -14.720 -13.117 -28.741 1.00 96.88 87 VAL A N 1
ATOM 740 C CA . VAL A 1 87 ? -15.023 -12.306 -27.553 1.00 96.88 87 VAL A CA 1
ATOM 741 C C . VAL A 1 87 ? -16.437 -11.739 -27.650 1.00 96.88 87 VAL A C 1
ATOM 743 O O . VAL A 1 87 ? -17.136 -11.642 -26.648 1.00 96.88 87 VAL A O 1
ATOM 746 N N . ASP A 1 88 ? -16.907 -11.488 -28.875 1.00 96.94 88 ASP A N 1
ATOM 747 C CA . ASP A 1 88 ? -18.290 -11.111 -29.178 1.00 96.94 88 ASP A CA 1
ATOM 748 C C . ASP A 1 88 ? -19.328 -12.152 -28.731 1.00 96.94 88 ASP A C 1
ATOM 750 O O . ASP A 1 88 ? -20.513 -11.833 -28.632 1.00 96.94 88 ASP A O 1
ATOM 754 N N . LYS A 1 89 ? -18.904 -13.395 -28.466 1.00 97.56 89 LYS A N 1
ATOM 755 C CA . LYS A 1 89 ? -19.776 -14.486 -28.016 1.00 97.56 89 LYS A CA 1
ATOM 756 C C . LYS A 1 89 ? -19.790 -14.691 -26.501 1.00 97.56 89 LYS A C 1
ATOM 758 O O . LYS A 1 89 ? -20.655 -15.417 -26.015 1.00 97.56 89 LYS A O 1
ATOM 763 N N . ILE A 1 90 ? -18.863 -14.080 -25.766 1.00 97.38 90 ILE A N 1
ATOM 764 C CA . ILE A 1 90 ? -18.829 -14.140 -24.300 1.00 97.38 90 ILE A CA 1
ATOM 765 C C . ILE A 1 90 ? -19.926 -13.218 -23.777 1.00 97.38 90 ILE A C 1
ATOM 767 O O . ILE A 1 90 ? -19.986 -12.061 -24.188 1.00 97.38 90 ILE A O 1
ATOM 771 N N . GLU A 1 91 ? -20.823 -13.719 -22.928 1.00 96.12 91 GLU A N 1
ATOM 772 C CA . GLU A 1 91 ? -22.006 -12.967 -22.482 1.00 96.12 91 GLU A CA 1
ATOM 773 C C . GLU A 1 91 ? -21.638 -11.794 -21.572 1.00 96.12 91 GLU A C 1
ATOM 775 O O . GLU A 1 91 ? -22.021 -10.658 -21.862 1.00 96.12 91 GLU A O 1
ATOM 780 N N . ASP A 1 92 ? -20.816 -12.037 -20.555 1.00 95.06 92 ASP A N 1
ATOM 781 C CA . ASP A 1 92 ? -20.347 -11.002 -19.639 1.00 95.06 92 ASP A CA 1
ATOM 782 C C . ASP A 1 92 ? -19.200 -10.171 -20.238 1.00 95.06 92 ASP A C 1
ATOM 784 O O . ASP A 1 92 ? -18.186 -10.699 -20.703 1.00 95.06 92 ASP A O 1
ATOM 788 N N . ILE A 1 93 ? -19.362 -8.845 -20.230 1.00 92.19 93 ILE A N 1
ATOM 789 C CA . ILE A 1 93 ? -18.417 -7.916 -20.866 1.00 92.19 93 ILE A CA 1
ATOM 790 C C . ILE A 1 93 ? -17.053 -7.912 -20.168 1.00 92.19 93 ILE A C 1
ATOM 792 O O . ILE A 1 93 ? -16.026 -7.927 -20.846 1.00 92.19 93 ILE A O 1
ATOM 796 N N . ASN A 1 94 ? -17.040 -7.976 -18.835 1.00 91.12 94 ASN A N 1
ATOM 797 C CA . ASN A 1 94 ? -15.817 -7.937 -18.034 1.00 91.12 94 ASN A CA 1
ATOM 798 C C . ASN A 1 94 ? -14.999 -9.221 -18.224 1.00 91.12 94 ASN A C 1
ATOM 800 O O . ASN A 1 94 ? -13.780 -9.183 -18.378 1.00 91.12 94 ASN A O 1
ATOM 804 N N . THR A 1 95 ? -15.676 -10.366 -18.303 1.00 96.00 95 THR A N 1
ATOM 805 C CA . THR A 1 95 ? -15.071 -11.657 -18.645 1.00 96.00 95 THR A CA 1
ATOM 806 C C . THR A 1 95 ? -14.507 -11.642 -20.061 1.00 96.00 95 THR A C 1
ATOM 808 O O . THR A 1 95 ? -13.389 -12.110 -20.286 1.00 96.00 95 THR A O 1
ATOM 811 N N . GLY A 1 96 ? -15.241 -11.055 -21.012 1.00 96.06 96 GLY A N 1
ATOM 812 C CA . GLY A 1 96 ? -14.762 -10.847 -22.376 1.00 96.06 96 GLY A CA 1
ATOM 813 C C . GLY A 1 96 ? -13.490 -9.997 -22.430 1.00 96.06 96 GLY A C 1
ATOM 814 O O . GLY A 1 96 ? -12.538 -10.364 -23.120 1.00 96.06 96 GLY A O 1
ATOM 815 N N . GLN A 1 97 ? -13.441 -8.909 -21.660 1.00 92.12 97 GLN A N 1
ATOM 816 C CA . GLN A 1 97 ? -12.268 -8.044 -21.519 1.00 92.12 97 GLN A CA 1
ATOM 817 C C . GLN A 1 97 ? -11.075 -8.787 -20.924 1.00 92.12 97 GLN A C 1
ATOM 819 O O . GLN A 1 97 ? -10.013 -8.840 -21.543 1.00 92.12 97 GLN A O 1
ATOM 824 N N . LEU A 1 98 ? -11.266 -9.438 -19.777 1.00 94.12 98 LEU A N 1
ATOM 825 C CA . LEU A 1 98 ? -10.218 -10.199 -19.106 1.00 94.12 98 LEU A CA 1
ATOM 826 C C . LEU A 1 98 ? -9.643 -11.300 -20.011 1.00 94.12 98 LEU A C 1
ATOM 828 O O . LEU A 1 98 ? -8.424 -11.490 -20.073 1.00 94.12 98 LEU A O 1
ATOM 832 N N . TYR A 1 99 ? -10.507 -12.017 -20.735 1.00 96.69 99 TYR A N 1
ATOM 833 C CA . TYR A 1 99 ? -10.090 -13.019 -21.710 1.00 96.69 99 TYR A CA 1
ATOM 834 C C . TYR A 1 99 ? -9.279 -12.385 -22.843 1.00 96.69 99 TYR A C 1
ATOM 836 O O . TYR A 1 99 ? -8.178 -12.854 -23.136 1.00 96.69 99 TYR A O 1
ATOM 844 N N . PHE A 1 100 ? -9.779 -11.309 -23.451 1.00 95.25 100 PHE A N 1
ATOM 845 C CA . PHE A 1 100 ? -9.119 -10.659 -24.579 1.00 95.25 100 PHE A CA 1
ATOM 846 C C . PHE A 1 100 ? -7.748 -10.089 -24.222 1.00 95.25 100 PHE A C 1
ATOM 848 O O . PHE A 1 100 ? -6.785 -10.355 -24.941 1.00 95.25 100 PHE A O 1
ATOM 855 N N . ASP A 1 101 ? -7.630 -9.384 -23.098 1.00 91.38 101 ASP A N 1
ATOM 856 C CA . ASP A 1 101 ? -6.350 -8.855 -22.616 1.00 91.38 101 ASP A CA 1
ATOM 857 C C . ASP A 1 101 ? -5.324 -9.982 -22.468 1.00 91.38 101 ASP A C 1
ATOM 859 O O . ASP A 1 101 ? -4.182 -9.882 -22.919 1.00 91.38 101 ASP A O 1
ATOM 863 N N . THR A 1 102 ? -5.767 -11.119 -21.929 1.00 93.06 102 THR A N 1
ATOM 864 C CA . THR A 1 102 ? -4.922 -12.304 -21.777 1.00 93.06 102 THR A CA 1
ATOM 865 C C . THR A 1 102 ? -4.558 -12.923 -23.131 1.00 93.06 102 THR A C 1
ATOM 867 O O . THR A 1 102 ? -3.440 -13.401 -23.303 1.00 93.06 102 THR A O 1
ATOM 870 N N . VAL A 1 103 ? -5.459 -12.922 -24.125 1.00 94.31 103 VAL A N 1
ATOM 871 C CA . VAL A 1 103 ? -5.156 -13.360 -25.505 1.00 94.31 103 VAL A CA 1
ATOM 872 C C . VAL A 1 103 ? -4.099 -12.465 -26.147 1.00 94.31 103 VAL A C 1
ATOM 874 O O . VAL A 1 103 ? -3.184 -12.984 -26.784 1.00 94.31 103 VAL A O 1
ATOM 877 N N . MET A 1 104 ? -4.201 -11.148 -25.975 1.00 88.00 104 MET A N 1
ATOM 878 C CA . MET A 1 104 ? -3.244 -10.190 -26.534 1.00 88.00 104 MET A CA 1
ATOM 879 C C . MET A 1 104 ? -1.848 -10.338 -25.922 1.00 88.00 104 MET A C 1
ATOM 881 O O . MET A 1 104 ? -0.852 -10.038 -26.579 1.00 88.00 104 MET A O 1
ATOM 885 N N . GLU A 1 105 ? -1.774 -10.828 -24.687 1.00 86.00 105 GLU A N 1
ATOM 886 C CA . GLU A 1 105 ? -0.525 -10.995 -23.956 1.00 86.00 105 GLU A CA 1
ATOM 887 C C . GLU A 1 105 ? 0.114 -12.381 -24.140 1.00 86.00 105 GLU A C 1
ATOM 889 O O . GLU A 1 105 ? 1.293 -12.482 -24.476 1.00 86.00 105 GLU A O 1
ATOM 894 N N . LEU A 1 106 ? -0.653 -13.457 -23.942 1.00 89.69 106 LEU A N 1
ATOM 895 C CA . LEU A 1 106 ? -0.149 -14.839 -23.940 1.00 89.69 106 LEU A CA 1
ATOM 896 C C . LEU A 1 106 ? -0.379 -15.576 -25.267 1.00 89.69 106 LEU A C 1
ATOM 898 O O . LEU A 1 106 ? 0.177 -16.658 -25.484 1.00 89.69 106 LEU A O 1
ATOM 902 N N . GLY A 1 107 ? -1.198 -15.010 -26.153 1.00 92.69 107 GLY A N 1
ATOM 903 C CA . GLY A 1 107 ? -1.658 -15.640 -27.384 1.00 92.69 107 GLY A CA 1
ATOM 904 C C . GLY A 1 107 ? -2.877 -16.556 -27.179 1.00 92.69 107 GLY A C 1
ATOM 905 O O . GLY A 1 107 ? -3.070 -17.143 -26.111 1.00 92.69 107 GLY A O 1
ATOM 906 N N . PRO A 1 108 ? -3.698 -16.758 -28.226 1.00 95.31 108 PRO A N 1
ATOM 907 C CA . PRO A 1 108 ? -5.017 -17.385 -28.109 1.00 95.31 108 PRO A CA 1
ATOM 908 C C . PRO A 1 108 ? -4.974 -18.829 -27.600 1.00 95.31 108 PRO A C 1
ATOM 910 O O . PRO A 1 108 ? -5.815 -19.223 -26.794 1.00 95.31 108 PRO A O 1
ATOM 913 N N . GLY A 1 109 ? -3.987 -19.622 -28.030 1.00 96.19 109 GLY A N 1
ATOM 914 C CA . GLY A 1 109 ? -3.891 -21.033 -27.650 1.00 96.19 109 GLY A CA 1
ATOM 915 C C . GLY A 1 109 ? -3.599 -21.232 -26.161 1.00 96.19 109 GLY A C 1
ATOM 916 O O . GLY A 1 109 ? -4.217 -22.080 -25.524 1.00 96.19 109 GLY A O 1
ATOM 917 N N . ARG A 1 110 ? -2.691 -20.435 -25.582 1.00 97.12 110 ARG A N 1
ATOM 918 C CA . ARG A 1 110 ? -2.359 -20.519 -24.149 1.00 97.12 110 ARG A CA 1
ATOM 919 C C . ARG A 1 110 ? -3.509 -20.008 -23.295 1.00 97.12 110 ARG A C 1
ATOM 921 O O . ARG A 1 110 ? -3.943 -20.715 -22.393 1.00 97.12 110 ARG A O 1
ATOM 928 N N . THR A 1 111 ? -4.056 -18.848 -23.643 1.00 97.56 111 THR A N 1
ATOM 929 C CA . THR A 1 111 ? -5.202 -18.258 -22.945 1.00 97.56 111 THR A CA 1
ATOM 930 C C . THR A 1 111 ? -6.403 -19.197 -22.930 1.00 97.56 111 THR A C 1
ATOM 932 O O . THR A 1 111 ? -7.039 -19.385 -21.896 1.00 97.56 111 THR A O 1
ATOM 935 N N . THR A 1 112 ? -6.673 -19.862 -24.053 1.00 98.25 112 THR A N 1
ATOM 936 C CA . THR A 1 112 ? -7.758 -20.841 -24.139 1.00 98.25 112 THR A CA 1
ATOM 937 C C . THR A 1 112 ? -7.509 -22.059 -23.254 1.00 98.25 112 THR A C 1
ATOM 939 O O . THR A 1 112 ? -8.450 -22.537 -22.634 1.00 98.25 112 THR A O 1
ATOM 942 N N . LYS A 1 113 ? -6.267 -22.547 -23.131 1.00 98.25 113 LYS A N 1
ATOM 943 C CA . LYS A 1 113 ? -5.954 -23.652 -22.209 1.00 98.25 113 LYS A CA 1
ATOM 944 C C . LYS A 1 113 ? -6.215 -23.270 -20.752 1.00 98.25 113 LYS A C 1
ATOM 946 O O . LYS A 1 113 ? -6.832 -24.060 -20.046 1.00 98.25 113 LYS A O 1
ATOM 951 N N . LEU A 1 114 ? -5.816 -22.064 -20.334 1.00 98.19 114 LEU A N 1
ATOM 952 C CA . LEU A 1 114 ? -6.110 -21.552 -18.988 1.00 98.19 114 LEU A CA 1
ATOM 953 C C . LEU A 1 114 ? -7.625 -21.484 -18.748 1.00 98.19 114 LEU A C 1
ATOM 955 O O . LEU A 1 114 ? -8.121 -21.957 -17.732 1.00 98.19 114 LEU A O 1
ATOM 959 N N . LEU A 1 115 ? -8.382 -20.968 -19.722 1.00 98.38 115 LEU A N 1
ATOM 960 C CA . LEU A 1 115 ? -9.843 -20.897 -19.639 1.00 98.38 115 LEU A CA 1
ATOM 961 C C . LEU A 1 115 ? -10.452 -22.295 -19.524 1.00 98.38 115 LEU A C 1
ATOM 963 O O . LEU A 1 115 ? -11.299 -22.533 -18.669 1.00 98.38 115 LEU A O 1
ATOM 967 N N . GLN A 1 116 ? -10.012 -23.234 -20.363 1.00 98.50 116 GLN A N 1
ATOM 968 C CA . GLN A 1 116 ? -10.516 -24.606 -20.371 1.00 98.50 116 GLN A CA 1
ATOM 969 C C . GLN A 1 116 ? -10.249 -25.326 -19.047 1.00 98.50 116 GLN A C 1
ATOM 971 O O . GLN A 1 116 ? -11.117 -26.077 -18.604 1.00 98.50 116 GLN A O 1
ATOM 976 N N . GLN A 1 117 ? -9.103 -25.064 -18.408 1.00 98.06 117 GLN A N 1
ATOM 977 C CA . GLN A 1 117 ? -8.780 -25.556 -17.066 1.00 98.06 117 GLN A CA 1
ATOM 978 C C . GLN A 1 117 ? -9.748 -25.004 -16.015 1.00 98.06 117 GLN A C 1
ATOM 980 O O . GLN A 1 117 ? -10.277 -25.772 -15.219 1.00 98.06 117 GLN A O 1
ATOM 985 N N . VAL A 1 118 ? -10.040 -23.700 -16.039 1.00 98.12 118 VAL A N 1
ATOM 986 C CA . VAL A 1 118 ? -10.989 -23.081 -15.096 1.00 98.12 118 VAL A CA 1
ATOM 987 C C . VAL A 1 118 ? -12.407 -23.624 -15.291 1.00 98.12 118 VAL A C 1
ATOM 989 O O . VAL A 1 118 ? -13.060 -24.005 -14.320 1.00 98.12 118 VAL A O 1
ATOM 992 N N . CYS A 1 119 ? -12.859 -23.729 -16.543 1.00 97.94 119 CYS A N 1
ATOM 993 C CA . CYS A 1 119 ? -14.183 -24.243 -16.899 1.00 97.94 119 CYS A CA 1
ATOM 994 C C . CYS A 1 119 ? -14.307 -25.776 -16.814 1.00 97.94 119 CYS A C 1
ATOM 996 O O . CYS A 1 119 ? -15.357 -26.305 -17.170 1.00 97.94 119 CYS A O 1
ATOM 998 N N . ASN A 1 120 ? -13.257 -26.502 -16.405 1.00 97.69 120 ASN A N 1
ATOM 999 C CA . ASN A 1 120 ? -13.222 -27.971 -16.368 1.00 97.69 120 ASN A CA 1
ATOM 1000 C C . ASN A 1 120 ? -13.653 -28.632 -17.696 1.00 97.69 120 ASN A C 1
ATOM 1002 O O . ASN A 1 120 ? -14.394 -29.614 -17.722 1.00 97.69 120 ASN A O 1
ATOM 1006 N N . THR A 1 121 ? -13.183 -28.089 -18.821 1.00 97.94 121 THR A N 1
ATOM 1007 C CA . THR A 1 121 ? -13.403 -28.657 -20.163 1.00 97.94 121 THR A CA 1
ATOM 1008 C C . THR A 1 121 ? -12.123 -29.297 -20.705 1.00 97.94 121 THR A C 1
ATOM 1010 O O . THR A 1 121 ? -11.052 -29.196 -20.108 1.00 97.94 121 THR A O 1
ATOM 1013 N N . LYS A 1 122 ? -12.209 -29.976 -21.855 1.00 97.94 122 LYS A N 1
ATOM 1014 C CA . LYS A 1 122 ? -11.034 -30.555 -22.518 1.00 97.94 122 LYS A CA 1
ATOM 1015 C C . LYS A 1 122 ? -9.995 -29.465 -22.825 1.00 97.94 122 LYS A C 1
ATOM 1017 O O . LYS A 1 122 ? -10.295 -28.525 -23.552 1.00 97.94 122 LYS A O 1
ATOM 1022 N N . VAL A 1 123 ? -8.771 -29.630 -22.317 1.00 98.31 123 VAL A N 1
ATOM 1023 C CA . VAL A 1 123 ? -7.670 -28.657 -22.445 1.00 98.31 123 VAL A CA 1
ATOM 1024 C C . VAL A 1 123 ? -6.902 -28.858 -23.760 1.00 98.31 123 VAL A C 1
ATOM 1026 O O . VAL A 1 123 ? -5.771 -29.342 -23.780 1.00 98.31 123 VAL A O 1
ATOM 1029 N N . ASP A 1 124 ? -7.526 -28.529 -24.889 1.00 98.00 124 ASP A N 1
ATOM 1030 C CA . ASP A 1 124 ? -6.931 -28.639 -26.231 1.00 98.00 124 ASP A CA 1
ATOM 1031 C C . ASP A 1 124 ? -6.438 -27.299 -26.810 1.00 98.00 124 ASP A C 1
ATOM 1033 O O . ASP A 1 124 ? -5.738 -27.277 -27.823 1.00 98.00 124 ASP A O 1
ATOM 1037 N N . GLY A 1 125 ? -6.729 -26.180 -26.144 1.00 97.44 125 GLY A N 1
ATOM 1038 C CA . GLY A 1 125 ? -6.383 -24.833 -26.595 1.00 97.44 125 GLY A CA 1
ATOM 1039 C C . GLY A 1 125 ? -7.254 -24.305 -27.736 1.00 97.44 125 GLY A C 1
ATOM 1040 O O . GLY A 1 125 ? -6.908 -23.281 -28.325 1.00 97.44 125 GLY A O 1
ATOM 1041 N N . VAL A 1 126 ? -8.374 -24.966 -28.049 1.00 97.69 126 VAL A N 1
ATOM 1042 C CA . VAL A 1 126 ? -9.319 -24.559 -29.096 1.00 97.69 126 VAL A CA 1
ATOM 1043 C C . VAL A 1 126 ? -10.580 -23.955 -28.475 1.00 97.69 126 VAL A C 1
ATOM 1045 O O . VAL A 1 126 ? -11.386 -24.650 -27.861 1.00 97.69 126 VAL A O 1
ATOM 1048 N N . PHE A 1 127 ? -10.807 -22.650 -28.680 1.00 97.88 127 PHE A N 1
ATOM 1049 C CA . PHE A 1 127 ? -11.975 -21.960 -28.118 1.00 97.88 127 PHE A CA 1
ATOM 1050 C C . PHE A 1 127 ? -13.219 -22.238 -28.977 1.00 97.88 127 PHE A C 1
ATOM 1052 O O . PHE A 1 127 ? -13.606 -21.475 -29.869 1.00 97.88 127 PHE A O 1
ATOM 1059 N N . GLY A 1 128 ? -13.779 -23.434 -28.791 1.00 96.94 128 GLY A N 1
ATOM 1060 C CA . GLY A 1 128 ? -14.916 -23.980 -29.531 1.00 96.94 128 GLY A CA 1
ATOM 1061 C C . GLY A 1 128 ? -16.266 -23.762 -28.842 1.00 96.94 128 GLY A C 1
ATOM 1062 O O . GLY A 1 128 ? -16.364 -23.087 -27.822 1.00 96.94 128 GLY A O 1
ATOM 1063 N N . LYS A 1 129 ? -17.318 -24.380 -29.398 1.00 97.75 129 LYS A N 1
ATOM 1064 C CA . LYS A 1 129 ? -18.681 -24.314 -28.837 1.00 97.75 129 LYS A CA 1
ATOM 1065 C C . LYS A 1 129 ? -18.742 -24.829 -27.392 1.00 97.75 129 LYS A C 1
ATOM 1067 O O . LYS A 1 129 ? -19.413 -24.221 -26.571 1.00 97.75 129 LYS A O 1
ATOM 1072 N N . ASN A 1 130 ? -18.000 -25.893 -27.076 1.00 98.00 130 ASN A N 1
ATOM 1073 C CA . ASN A 1 130 ? -18.007 -26.500 -25.742 1.00 98.00 130 ASN A CA 1
ATOM 1074 C C . ASN A 1 130 ? -17.379 -25.579 -24.684 1.00 98.00 130 ASN A C 1
ATOM 1076 O O . ASN A 1 130 ? -17.979 -25.369 -23.637 1.00 98.00 130 ASN A O 1
ATOM 1080 N N . SER A 1 131 ? -16.208 -24.993 -24.964 1.00 98.44 131 SER A N 1
ATOM 1081 C CA . SER A 1 131 ? -15.556 -24.053 -24.039 1.00 98.44 131 SER A CA 1
ATOM 1082 C C . SER A 1 131 ? -16.372 -22.778 -23.852 1.00 98.44 131 SER A C 1
ATOM 1084 O O . SER A 1 131 ? -16.493 -22.298 -22.733 1.00 98.44 131 SER A O 1
ATOM 1086 N N . LEU A 1 132 ? -16.970 -22.260 -24.930 1.00 98.38 132 LEU A N 1
ATOM 1087 C CA . LEU A 1 132 ? -17.844 -21.092 -24.863 1.00 98.38 132 LEU A CA 1
ATOM 1088 C C . LEU A 1 132 ? -19.102 -21.367 -24.025 1.00 98.38 132 LEU A C 1
ATOM 1090 O O . LEU A 1 132 ? -19.452 -20.565 -23.168 1.00 98.38 132 LEU A O 1
ATOM 1094 N N . SER A 1 133 ? -19.756 -22.513 -24.243 1.00 98.06 133 SER A N 1
ATOM 1095 C CA . SER A 1 133 ? -20.931 -22.910 -23.463 1.00 98.06 133 SER A CA 1
ATOM 1096 C C . SER A 1 133 ? -20.588 -23.066 -21.983 1.00 98.06 133 SER A C 1
ATOM 1098 O O . SER A 1 133 ? -21.325 -22.568 -21.140 1.00 98.06 133 SER A O 1
ATOM 1100 N N . ALA A 1 134 ? -19.466 -23.718 -21.663 1.00 98.38 134 ALA A N 1
ATOM 1101 C CA . ALA A 1 134 ? -19.026 -23.891 -20.282 1.00 98.38 134 ALA A CA 1
ATOM 1102 C C . ALA A 1 134 ? -18.688 -22.552 -19.609 1.00 98.38 134 ALA A C 1
ATOM 1104 O O . ALA A 1 134 ? -19.051 -22.349 -18.455 1.00 98.38 134 ALA A O 1
ATOM 1105 N N . LEU A 1 135 ? -18.051 -21.626 -20.336 1.00 98.25 135 LEU A N 1
ATOM 1106 C CA . LEU A 1 135 ? -17.767 -20.279 -19.844 1.00 98.25 135 LEU A CA 1
ATOM 1107 C C . LEU A 1 135 ? -19.052 -19.507 -19.524 1.00 98.25 135 LEU A C 1
ATOM 1109 O O . LEU A 1 135 ? -19.175 -18.974 -18.426 1.00 98.25 135 LEU A O 1
ATOM 1113 N N . ASN A 1 136 ? -20.007 -19.449 -20.457 1.00 97.94 136 ASN A N 1
ATOM 1114 C CA . ASN A 1 136 ? -21.235 -18.668 -20.268 1.00 97.94 136 ASN A CA 1
ATOM 1115 C C . ASN A 1 136 ? -22.167 -19.291 -19.211 1.00 97.94 136 ASN A C 1
ATOM 1117 O O . ASN A 1 136 ? -22.910 -18.572 -18.558 1.00 97.94 136 ASN A O 1
ATOM 1121 N N . SER A 1 137 ? -22.106 -20.611 -18.988 1.00 97.88 137 SER A N 1
ATOM 1122 C CA . SER A 1 137 ? -22.798 -21.271 -17.862 1.00 97.88 137 SER A CA 1
ATOM 1123 C C . SER A 1 137 ? -22.067 -21.114 -16.514 1.00 97.88 137 SER A C 1
ATOM 1125 O O . SER A 1 137 ? -22.637 -21.408 -15.465 1.00 97.88 137 SER A O 1
ATOM 1127 N N . MET A 1 138 ? -20.812 -20.654 -16.553 1.00 97.94 138 MET A N 1
ATOM 1128 C CA . MET A 1 138 ? -19.974 -20.186 -15.446 1.00 97.94 138 MET A CA 1
ATOM 1129 C C . MET A 1 138 ? -20.690 -19.181 -14.525 1.00 97.94 138 MET A C 1
ATOM 1131 O O . MET A 1 138 ? -21.251 -18.216 -15.043 1.00 97.94 138 MET A O 1
ATOM 1135 N N . ASN A 1 139 ? -20.571 -19.253 -13.192 1.00 97.12 139 ASN A N 1
ATOM 1136 C CA . ASN A 1 139 ? -20.676 -18.017 -12.409 1.00 97.12 139 ASN A CA 1
ATOM 1137 C C . ASN A 1 139 ? -19.515 -17.089 -12.818 1.00 97.12 139 ASN A C 1
ATOM 1139 O O . ASN A 1 139 ? -18.348 -17.450 -12.663 1.00 97.12 139 ASN A O 1
ATOM 1143 N N . GLN A 1 140 ? -19.825 -15.911 -13.362 1.00 97.00 140 GLN A N 1
ATOM 1144 C CA . GLN A 1 140 ? -18.818 -15.061 -14.011 1.00 97.00 140 GLN A CA 1
ATOM 1145 C C . GLN A 1 140 ? -17.784 -14.502 -13.020 1.00 97.00 140 GLN A C 1
ATOM 1147 O O . GLN A 1 140 ? -16.599 -14.452 -13.340 1.00 97.00 140 GLN A O 1
ATOM 1152 N N . ASN A 1 141 ? -18.188 -14.184 -11.786 1.00 90.12 141 ASN A N 1
ATOM 1153 C CA . ASN A 1 141 ? -17.266 -13.715 -10.744 1.00 90.12 141 ASN A CA 1
ATOM 1154 C C . ASN A 1 141 ? -16.313 -14.830 -10.290 1.00 90.12 141 ASN A C 1
ATOM 1156 O O . ASN A 1 141 ? -15.110 -14.605 -10.123 1.00 90.12 141 ASN A O 1
ATOM 1160 N N . GLU A 1 142 ? -16.838 -16.047 -10.124 1.00 95.00 142 GLU A N 1
ATOM 1161 C CA . GLU A 1 142 ? -16.020 -17.219 -9.805 1.00 95.00 142 GLU A CA 1
ATOM 1162 C C . GLU A 1 142 ? -15.020 -17.506 -10.934 1.00 95.00 142 GLU A C 1
ATOM 1164 O O . GLU A 1 142 ? -13.831 -17.709 -10.675 1.00 95.00 142 GLU A O 1
ATOM 1169 N N . PHE A 1 143 ? -15.481 -17.464 -12.191 1.00 97.69 143 PHE A N 1
ATOM 1170 C CA . PHE A 1 143 ? -14.623 -17.647 -13.358 1.00 97.69 143 PHE A CA 1
ATOM 1171 C C . PHE A 1 143 ? -13.493 -16.616 -13.384 1.00 97.69 143 PHE A C 1
ATOM 1173 O O . PHE A 1 143 ? -12.331 -17.005 -13.461 1.00 97.69 143 PHE A O 1
ATOM 1180 N N . GLN A 1 144 ? -13.806 -15.320 -13.288 1.00 95.75 144 GLN A N 1
ATOM 1181 C CA . GLN A 1 144 ? -12.811 -14.242 -13.325 1.00 95.75 144 GLN A CA 1
ATOM 1182 C C . GLN A 1 144 ? -11.753 -14.406 -12.230 1.00 95.75 144 GLN A C 1
ATOM 1184 O O . GLN A 1 144 ? -10.559 -14.272 -12.505 1.00 95.75 144 GLN A O 1
ATOM 1189 N N . THR A 1 145 ? -12.178 -14.750 -11.011 1.00 90.56 145 THR A N 1
ATOM 1190 C CA . THR A 1 145 ? -11.279 -14.984 -9.872 1.00 90.56 145 THR A CA 1
ATOM 1191 C C . THR A 1 145 ? -10.309 -16.126 -10.173 1.00 90.56 145 THR A C 1
ATOM 1193 O O . THR A 1 145 ? -9.092 -15.930 -10.163 1.00 90.56 145 THR A O 1
ATOM 1196 N N . ARG A 1 146 ? -10.837 -17.297 -10.547 1.00 96.38 146 ARG A N 1
ATOM 1197 C CA . ARG A 1 146 ? -10.034 -18.495 -10.840 1.00 96.38 146 ARG A CA 1
ATOM 1198 C C . ARG A 1 146 ? -9.156 -18.323 -12.082 1.00 96.38 146 ARG A C 1
ATOM 1200 O O . ARG A 1 146 ? -8.029 -18.807 -12.128 1.00 96.38 146 ARG A O 1
ATOM 1207 N N . PHE A 1 147 ? -9.635 -17.598 -13.087 1.00 97.62 147 PHE A N 1
ATOM 1208 C CA . PHE A 1 147 ? -8.874 -17.300 -14.297 1.00 97.62 147 PHE A CA 1
ATOM 1209 C C . PHE A 1 147 ? -7.702 -16.356 -14.016 1.00 97.62 147 PHE A C 1
ATOM 1211 O O . PHE A 1 147 ? -6.599 -16.582 -14.515 1.00 97.62 147 PHE A O 1
ATOM 1218 N N . CYS A 1 148 ? -7.885 -15.355 -13.153 1.00 92.19 148 CYS A N 1
ATOM 1219 C CA . CYS A 1 148 ? -6.790 -14.524 -12.655 1.00 92.19 148 CYS A CA 1
ATOM 1220 C C . CYS A 1 148 ? -5.755 -15.334 -11.859 1.00 92.19 148 CYS A C 1
ATOM 1222 O O . CYS A 1 148 ? -4.554 -15.097 -12.002 1.00 92.19 148 CYS A O 1
ATOM 1224 N N . GLU A 1 149 ? -6.181 -16.301 -11.047 1.00 90.88 149 GLU A N 1
ATOM 1225 C CA . GLU A 1 149 ? -5.272 -17.197 -10.319 1.00 90.88 149 GLU A CA 1
ATOM 1226 C C . GLU A 1 149 ? -4.443 -18.078 -11.264 1.00 90.88 149 GLU A C 1
ATOM 1228 O O . GLU A 1 149 ? -3.219 -18.146 -11.121 1.00 90.88 149 GLU A O 1
ATOM 1233 N N . GLU A 1 150 ? -5.066 -18.680 -12.279 1.00 95.88 150 GLU A N 1
ATOM 1234 C CA . GLU A 1 150 ? -4.354 -19.478 -13.286 1.00 95.88 150 GLU A CA 1
ATOM 1235 C C . GLU A 1 150 ? -3.408 -18.620 -14.144 1.00 95.88 150 GLU A C 1
ATOM 1237 O O . GLU A 1 150 ? -2.291 -19.049 -14.447 1.00 95.88 150 GLU A O 1
ATOM 1242 N N . ARG A 1 151 ? -3.768 -17.363 -14.451 1.00 94.75 151 ARG A N 1
ATOM 1243 C CA . ARG A 1 151 ? -2.832 -16.392 -15.051 1.00 94.75 151 ARG A CA 1
ATOM 1244 C C . ARG A 1 151 ? -1.618 -16.163 -14.153 1.00 94.75 151 ARG A C 1
ATOM 1246 O O . ARG A 1 151 ? -0.490 -16.323 -14.613 1.00 94.75 151 ARG A O 1
ATOM 1253 N N . LYS A 1 152 ? -1.822 -15.835 -12.871 1.00 89.00 152 LYS A N 1
ATOM 1254 C CA . LYS A 1 152 ? -0.728 -15.615 -11.901 1.00 89.00 152 LYS A CA 1
ATOM 1255 C C . LYS A 1 152 ? 0.192 -16.832 -11.812 1.00 89.00 152 LYS A C 1
ATOM 1257 O O . LYS A 1 152 ? 1.413 -16.689 -11.840 1.00 89.00 152 LYS A O 1
ATOM 1262 N N . LYS A 1 153 ? -0.384 -18.033 -11.755 1.00 90.38 153 LYS A N 1
ATOM 1263 C CA . LYS A 1 153 ? 0.356 -19.300 -11.753 1.00 90.38 153 LYS A CA 1
ATOM 1264 C C . LYS A 1 153 ? 1.186 -19.480 -13.026 1.00 90.38 153 LYS A C 1
ATOM 1266 O O . LYS A 1 153 ? 2.352 -19.860 -12.937 1.00 90.38 153 LYS A O 1
ATOM 1271 N N . HIS A 1 154 ? 0.627 -19.162 -14.195 1.00 91.38 154 HIS A N 1
ATOM 1272 C CA . HIS A 1 154 ? 1.355 -19.207 -15.464 1.00 91.38 154 HIS A CA 1
ATOM 1273 C C . HIS A 1 154 ? 2.573 -18.272 -15.471 1.00 91.38 154 HIS A C 1
ATOM 1275 O O . HIS A 1 154 ? 3.664 -18.701 -15.855 1.00 91.38 154 HIS A O 1
ATOM 1281 N N . TYR A 1 155 ? 2.421 -17.028 -15.006 1.00 86.69 155 TYR A N 1
ATOM 1282 C CA . TYR A 1 155 ? 3.548 -16.097 -14.913 1.00 86.69 155 TYR A CA 1
ATOM 1283 C C . TYR A 1 155 ? 4.617 -16.588 -13.950 1.00 86.69 155 TYR A C 1
ATOM 1285 O O . TYR A 1 155 ? 5.775 -16.641 -14.345 1.00 86.69 155 TYR A O 1
ATOM 1293 N N . ARG A 1 156 ? 4.247 -17.026 -12.739 1.00 81.62 156 ARG A N 1
ATOM 1294 C CA . ARG A 1 156 ? 5.209 -17.581 -11.770 1.00 81.62 156 ARG A CA 1
ATOM 1295 C C . ARG A 1 156 ? 6.042 -18.704 -12.388 1.00 81.62 156 ARG A C 1
ATOM 1297 O O . ARG A 1 156 ? 7.263 -18.680 -12.292 1.00 81.62 156 ARG A O 1
ATOM 1304 N N . ASN A 1 157 ? 5.401 -19.628 -13.101 1.00 83.75 157 ASN A N 1
ATOM 1305 C CA . ASN A 1 157 ? 6.103 -20.728 -13.763 1.00 83.75 157 ASN A CA 1
ATOM 1306 C C . ASN A 1 157 ? 7.024 -20.244 -14.897 1.00 83.75 157 ASN A C 1
ATOM 1308 O O . ASN A 1 157 ? 8.122 -20.771 -15.066 1.00 83.75 157 ASN A O 1
ATOM 1312 N N . THR A 1 158 ? 6.604 -19.234 -15.661 1.00 81.94 158 THR A N 1
ATOM 1313 C CA . THR A 1 158 ? 7.406 -18.685 -16.765 1.00 81.94 158 THR A CA 1
ATOM 1314 C C . THR A 1 158 ? 8.619 -17.913 -16.235 1.00 81.94 158 THR A C 1
ATOM 1316 O O . THR A 1 158 ? 9.724 -18.149 -16.702 1.00 81.94 158 THR A O 1
ATOM 1319 N N . ILE A 1 159 ? 8.451 -17.084 -15.197 1.00 68.19 159 ILE A N 1
ATOM 1320 C CA . ILE A 1 159 ? 9.535 -16.328 -14.540 1.00 68.19 159 ILE A CA 1
ATOM 1321 C C . ILE A 1 159 ? 10.577 -17.266 -13.928 1.00 68.19 159 ILE A C 1
ATOM 1323 O O . ILE A 1 159 ? 11.770 -17.038 -14.087 1.00 68.19 159 ILE A O 1
ATOM 1327 N N . ILE A 1 160 ? 10.146 -18.340 -13.253 1.00 62.25 160 ILE A N 1
ATOM 1328 C CA . ILE A 1 160 ? 11.069 -19.338 -12.687 1.00 62.25 160 ILE A CA 1
ATOM 1329 C C . ILE A 1 160 ? 11.925 -19.976 -13.789 1.00 62.25 160 ILE A C 1
ATOM 1331 O O . ILE A 1 160 ? 13.091 -20.280 -13.554 1.00 62.25 160 ILE A O 1
ATOM 1335 N N . THR A 1 161 ? 11.365 -20.132 -14.990 1.00 57.53 161 THR A N 1
ATOM 1336 C CA . THR A 1 161 ? 12.078 -20.681 -16.150 1.00 57.53 161 THR A CA 1
ATOM 1337 C C . THR A 1 161 ? 12.993 -19.636 -16.813 1.00 57.53 161 THR A C 1
ATOM 1339 O O . THR A 1 161 ? 14.055 -19.992 -17.310 1.00 57.53 161 THR A O 1
ATOM 1342 N N . ASP A 1 162 ? 12.625 -18.350 -16.763 1.00 52.84 162 ASP A N 1
ATOM 1343 C CA . ASP A 1 162 ? 13.337 -17.207 -17.363 1.00 52.84 162 ASP A CA 1
ATOM 1344 C C . ASP A 1 162 ? 14.202 -16.409 -16.358 1.00 52.84 162 ASP A C 1
ATOM 1346 O O . ASP A 1 162 ? 14.574 -15.266 -16.637 1.00 52.84 162 ASP A O 1
ATOM 1350 N N . LYS A 1 163 ? 14.562 -16.984 -15.198 1.00 45.75 163 LYS A N 1
ATOM 1351 C CA . LYS A 1 163 ? 15.325 -16.321 -14.111 1.00 45.75 163 LYS A CA 1
ATOM 1352 C C . LYS A 1 163 ? 16.688 -15.728 -14.522 1.00 45.75 163 LYS A C 1
ATOM 1354 O O . LYS A 1 163 ? 17.296 -15.015 -13.732 1.00 45.75 163 LYS A O 1
ATOM 1359 N N . GLU A 1 164 ? 17.144 -15.938 -15.755 1.00 45.19 164 GLU A N 1
ATOM 1360 C CA . GLU A 1 164 ? 18.295 -15.234 -16.333 1.00 45.19 164 GLU A CA 1
ATOM 1361 C C . GLU A 1 164 ? 17.958 -13.877 -16.995 1.00 45.19 164 GLU A C 1
ATOM 1363 O O . GLU A 1 164 ? 18.884 -13.162 -17.380 1.00 45.19 164 GLU A O 1
ATOM 1368 N N . ARG A 1 165 ? 16.682 -13.472 -17.174 1.00 44.19 165 ARG A N 1
ATOM 1369 C CA . ARG A 1 165 ? 16.362 -12.309 -18.040 1.00 44.19 165 ARG A CA 1
ATOM 1370 C C . ARG A 1 165 ? 15.314 -11.279 -17.614 1.00 44.19 165 ARG A C 1
ATOM 1372 O O . ARG A 1 165 ? 15.282 -10.242 -18.282 1.00 44.19 165 ARG A O 1
ATOM 1379 N N . LEU A 1 166 ? 14.493 -11.449 -16.574 1.00 42.03 166 LEU A N 1
ATOM 1380 C CA . LEU A 1 166 ? 13.473 -10.433 -16.234 1.00 42.03 166 LEU A CA 1
ATOM 1381 C C . LEU A 1 166 ? 13.266 -10.239 -14.722 1.00 42.03 16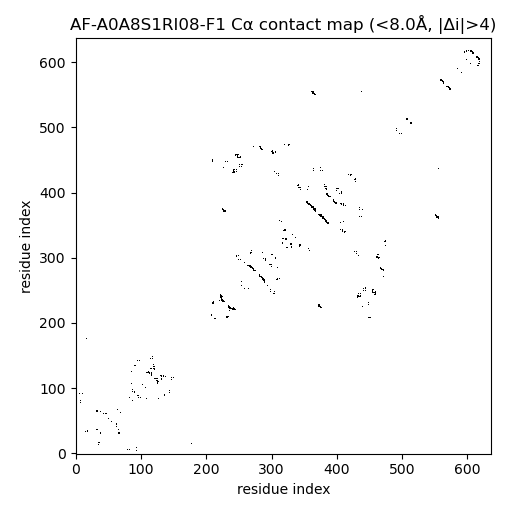6 LEU A C 1
ATOM 1383 O O . LEU A 1 166 ? 13.239 -11.203 -13.969 1.00 42.03 166 LEU A O 1
ATOM 1387 N N . THR A 1 167 ? 13.112 -8.975 -14.305 1.00 45.78 167 THR A N 1
ATOM 1388 C CA . THR A 1 167 ? 12.845 -8.535 -12.924 1.00 45.78 167 THR A CA 1
ATOM 1389 C C . THR A 1 167 ? 11.342 -8.429 -12.628 1.00 45.78 167 THR A C 1
ATOM 1391 O O . THR A 1 167 ? 10.545 -8.059 -13.493 1.00 45.78 167 THR A O 1
ATOM 1394 N N . ASP A 1 168 ? 10.968 -8.705 -11.375 1.00 43.06 168 ASP A N 1
ATOM 1395 C CA . ASP A 1 168 ? 9.592 -8.901 -10.880 1.00 43.06 168 ASP A CA 1
ATOM 1396 C C . ASP A 1 168 ? 8.634 -7.693 -11.018 1.00 43.06 168 ASP A C 1
ATOM 1398 O O . ASP A 1 168 ? 7.413 -7.848 -10.960 1.00 43.06 168 ASP A O 1
ATOM 1402 N N . ASN A 1 169 ? 9.144 -6.485 -11.279 1.00 42.16 169 ASN A N 1
ATOM 1403 C CA . ASN A 1 169 ? 8.344 -5.250 -11.291 1.00 42.16 169 ASN A CA 1
ATOM 1404 C C . ASN A 1 169 ? 7.358 -5.129 -12.470 1.00 42.16 169 ASN A C 1
ATOM 1406 O O . ASN A 1 169 ? 6.413 -4.350 -12.400 1.00 42.16 169 ASN A O 1
ATOM 1410 N N . PHE A 1 170 ? 7.539 -5.880 -13.559 1.00 47.25 170 PHE A N 1
ATOM 1411 C CA . PHE A 1 170 ? 6.694 -5.740 -14.756 1.00 47.25 170 PHE A CA 1
ATOM 1412 C C . PHE A 1 170 ? 5.292 -6.367 -14.601 1.00 47.25 170 PHE A C 1
ATOM 1414 O O . PHE A 1 170 ? 4.364 -6.012 -15.328 1.00 47.25 170 PHE A O 1
ATOM 1421 N N . ILE A 1 171 ? 5.129 -7.316 -13.673 1.00 50.41 171 ILE A N 1
ATOM 1422 C CA . ILE A 1 171 ? 3.957 -8.206 -13.617 1.00 50.41 171 ILE A CA 1
ATOM 1423 C C . ILE A 1 171 ? 2.924 -7.743 -12.579 1.00 50.41 171 ILE A C 1
ATOM 1425 O O . ILE A 1 171 ? 1.722 -7.913 -12.801 1.00 50.41 171 ILE A O 1
ATOM 1429 N N . SER A 1 172 ? 3.360 -7.094 -11.495 1.00 49.38 172 SER A N 1
ATOM 1430 C CA . SER A 1 172 ? 2.457 -6.601 -10.448 1.00 49.38 172 SER A CA 1
ATOM 1431 C C . SER A 1 172 ? 1.521 -5.498 -10.952 1.00 49.38 172 SER A C 1
ATOM 1433 O O . SER A 1 172 ? 0.310 -5.625 -10.790 1.00 49.38 172 SER A O 1
ATOM 1435 N N . ASP A 1 173 ? 2.024 -4.482 -11.657 1.00 47.62 173 ASP A N 1
ATOM 1436 C CA . ASP A 1 173 ? 1.207 -3.310 -12.012 1.00 47.62 173 ASP A CA 1
ATOM 1437 C C . ASP A 1 173 ? 0.098 -3.628 -13.031 1.00 47.62 173 ASP A C 1
ATOM 1439 O O . ASP A 1 173 ? -1.037 -3.168 -12.898 1.00 47.62 173 ASP A O 1
ATOM 1443 N N . ARG A 1 174 ? 0.365 -4.476 -14.034 1.00 52.56 174 ARG A N 1
ATOM 1444 C CA . ARG A 1 174 ? -0.631 -4.783 -15.078 1.00 52.56 174 ARG A CA 1
ATOM 1445 C C . ARG A 1 174 ? -1.706 -5.775 -14.646 1.00 52.56 174 ARG A C 1
ATOM 1447 O O . ARG A 1 174 ? -2.861 -5.621 -15.044 1.00 52.56 174 ARG A O 1
ATOM 1454 N N . ILE A 1 175 ? -1.362 -6.776 -13.835 1.00 52.56 175 ILE A N 1
ATOM 1455 C CA . ILE A 1 175 ? -2.349 -7.747 -13.336 1.00 52.56 175 ILE A CA 1
ATOM 1456 C C . ILE A 1 175 ? -3.237 -7.100 -12.267 1.00 52.56 175 ILE A C 1
ATOM 1458 O O . ILE A 1 175 ? -4.442 -7.351 -12.246 1.00 52.56 175 ILE A O 1
ATOM 1462 N N . LEU A 1 176 ? -2.676 -6.241 -11.408 1.00 46.88 176 LEU A N 1
ATOM 1463 C CA . LEU A 1 176 ? -3.431 -5.567 -10.349 1.00 46.88 176 LEU A CA 1
ATOM 1464 C C . LEU A 1 176 ? -4.402 -4.517 -10.906 1.00 46.88 176 LEU A C 1
ATOM 1466 O O . LEU A 1 176 ? -5.553 -4.484 -10.469 1.00 46.88 176 LEU A O 1
ATOM 1470 N N . ASN A 1 177 ? -4.002 -3.745 -11.921 1.00 50.34 177 ASN A N 1
ATOM 1471 C CA . ASN A 1 177 ? -4.883 -2.749 -12.542 1.00 50.34 177 ASN A CA 1
ATOM 1472 C C . ASN A 1 177 ? -6.056 -3.391 -13.310 1.00 50.34 177 ASN A C 1
ATOM 1474 O O . ASN A 1 177 ? -7.177 -2.888 -13.250 1.00 50.34 177 ASN A O 1
ATOM 1478 N N . GLY A 1 178 ? -5.845 -4.550 -13.951 1.00 48.41 178 GLY A N 1
ATOM 1479 C CA . GLY A 1 178 ? -6.928 -5.308 -14.593 1.00 48.41 178 GLY A CA 1
ATOM 1480 C C . GLY A 1 178 ? -7.967 -5.854 -13.603 1.00 48.41 178 GLY A C 1
ATOM 1481 O O . GLY A 1 178 ? -9.160 -5.842 -13.891 1.00 48.41 178 GLY A O 1
ATOM 1482 N N . ILE A 1 179 ? -7.539 -6.285 -12.410 1.00 46.16 179 ILE A N 1
ATOM 1483 C CA . ILE A 1 179 ? -8.438 -6.777 -11.350 1.00 46.16 179 ILE A CA 1
ATOM 1484 C C . ILE A 1 179 ? -9.193 -5.613 -10.683 1.00 46.16 179 ILE A C 1
ATOM 1486 O O . ILE A 1 179 ? -10.393 -5.723 -10.416 1.00 46.16 179 ILE A O 1
ATOM 1490 N N . ALA A 1 180 ? -8.518 -4.483 -10.443 1.00 43.94 180 ALA A N 1
ATOM 1491 C CA . ALA A 1 180 ? -9.120 -3.294 -9.839 1.00 43.94 180 ALA A CA 1
ATOM 1492 C C . ALA A 1 180 ? -10.225 -2.683 -10.723 1.00 43.94 180 ALA A C 1
ATOM 1494 O O . ALA A 1 180 ? -11.298 -2.364 -10.211 1.00 43.94 180 ALA A O 1
ATOM 1495 N N . GLY A 1 181 ? -10.013 -2.605 -12.043 1.00 49.72 181 GLY A N 1
ATOM 1496 C CA . GLY A 1 181 ? -11.013 -2.101 -12.994 1.00 49.72 181 GLY A CA 1
ATOM 1497 C C . GLY A 1 181 ? -12.277 -2.968 -13.085 1.00 49.72 181 GLY A C 1
ATOM 1498 O O . GLY A 1 181 ? -13.388 -2.442 -13.136 1.00 49.72 181 GLY A O 1
ATOM 1499 N N . VAL A 1 182 ? -12.134 -4.299 -13.022 1.00 46.00 182 VAL A N 1
ATOM 1500 C CA . VAL A 1 182 ? -13.277 -5.234 -13.000 1.00 46.00 182 VAL A CA 1
ATOM 1501 C C . VAL A 1 182 ? -14.067 -5.117 -11.690 1.00 46.00 182 VAL A C 1
ATOM 1503 O O . VAL A 1 182 ? -15.295 -5.108 -11.710 1.00 46.00 182 VAL A O 1
ATOM 1506 N N . THR A 1 183 ? -13.380 -4.951 -10.556 1.00 43.38 183 THR A N 1
ATOM 1507 C CA . THR A 1 183 ? -14.017 -4.859 -9.228 1.00 43.38 183 THR A CA 1
ATOM 1508 C C . THR A 1 183 ? -14.745 -3.520 -9.018 1.00 43.38 183 THR A C 1
ATOM 1510 O O . THR A 1 183 ? -15.776 -3.478 -8.347 1.00 43.38 183 THR A O 1
ATOM 1513 N N . GLN A 1 184 ? -14.246 -2.422 -9.603 1.00 45.50 184 GLN A N 1
ATOM 1514 C CA . GLN A 1 184 ? -14.853 -1.088 -9.500 1.00 45.50 184 GLN A CA 1
ATOM 1515 C C . GLN A 1 184 ? -16.138 -0.980 -10.345 1.00 45.50 184 GLN A C 1
ATOM 1517 O O . GLN A 1 184 ? -17.181 -0.588 -9.825 1.00 45.50 184 GLN A O 1
ATOM 1522 N N . ASN A 1 185 ? -16.112 -1.451 -11.599 1.00 45.41 185 ASN A N 1
ATOM 1523 C CA . ASN A 1 185 ? -17.280 -1.429 -12.493 1.00 45.41 185 ASN A CA 1
ATOM 1524 C C . ASN A 1 185 ? -18.457 -2.287 -11.981 1.00 45.41 185 ASN A C 1
ATOM 1526 O O . ASN A 1 185 ? -19.614 -1.992 -12.278 1.00 45.41 185 ASN A O 1
ATOM 1530 N N . GLN A 1 186 ? -18.191 -3.330 -11.185 1.00 49.44 186 GLN A N 1
ATOM 1531 C CA . GLN A 1 186 ? -19.230 -4.156 -10.555 1.00 49.44 186 GLN A CA 1
ATOM 1532 C C . GLN A 1 186 ? -20.015 -3.409 -9.465 1.00 49.44 186 GLN A C 1
ATOM 1534 O O . GLN A 1 186 ? -21.218 -3.638 -9.325 1.00 49.44 186 GLN A O 1
ATOM 1539 N N . LYS A 1 187 ? -19.371 -2.498 -8.722 1.00 47.34 187 LYS A N 1
ATOM 1540 C CA . LYS A 1 187 ? -20.047 -1.663 -7.714 1.00 47.34 187 LYS A CA 1
ATOM 1541 C C . LYS A 1 187 ? -20.956 -0.627 -8.373 1.00 47.34 187 LYS A C 1
ATOM 1543 O O . LYS A 1 187 ? -22.099 -0.466 -7.951 1.00 47.34 187 LYS A O 1
ATOM 1548 N N . ASP A 1 188 ? -20.488 -0.031 -9.466 1.00 42.34 188 ASP A N 1
ATOM 1549 C CA . ASP A 1 188 ? -21.231 0.994 -10.201 1.00 42.34 188 ASP A CA 1
ATOM 1550 C C . ASP A 1 188 ? -22.433 0.393 -10.965 1.00 42.34 188 ASP A C 1
ATOM 1552 O O . ASP A 1 188 ? -23.526 0.967 -10.989 1.00 42.34 188 ASP A O 1
ATOM 1556 N N . GLN A 1 189 ? -22.301 -0.820 -11.521 1.00 44.19 189 GLN A N 1
ATOM 1557 C CA . GLN A 1 189 ? -23.408 -1.509 -12.205 1.00 44.19 189 GLN A CA 1
ATOM 1558 C C . GLN A 1 189 ? -24.479 -2.051 -11.241 1.00 44.19 189 GLN A C 1
ATOM 1560 O O . GLN A 1 189 ? -25.668 -1.982 -11.565 1.00 44.19 189 GLN A O 1
ATOM 1565 N N . GLN A 1 190 ? -24.105 -2.517 -10.040 1.00 45.78 190 GLN A N 1
ATOM 1566 C CA . GLN A 1 190 ? -25.079 -2.921 -9.012 1.00 45.78 190 GLN A CA 1
ATOM 1567 C C . GLN A 1 190 ? -25.870 -1.727 -8.449 1.00 45.78 190 GLN A C 1
ATOM 1569 O O . GLN A 1 190 ? -27.056 -1.879 -8.155 1.00 45.78 190 GLN A O 1
ATOM 1574 N N . GLN A 1 191 ? -25.264 -0.535 -8.375 1.00 44.44 191 GLN A N 1
ATOM 1575 C CA . GLN A 1 191 ? -25.945 0.710 -7.986 1.00 44.44 191 GLN A CA 1
ATOM 1576 C C . GLN A 1 191 ? -26.907 1.248 -9.059 1.00 44.44 191 GLN A C 1
ATOM 1578 O O . GLN A 1 191 ? -27.922 1.860 -8.722 1.00 44.44 191 GLN A O 1
ATOM 1583 N N . THR A 1 192 ? -26.631 0.995 -10.342 1.00 36.81 192 THR A N 1
ATOM 1584 C CA . THR A 1 192 ? -27.438 1.534 -11.454 1.00 36.81 192 THR A CA 1
ATOM 1585 C C . THR A 1 192 ? -28.670 0.670 -11.774 1.00 36.81 192 THR A C 1
ATOM 1587 O O . THR A 1 192 ? -29.677 1.181 -12.259 1.00 36.81 192 THR A O 1
ATOM 1590 N N . GLN A 1 193 ? -28.654 -0.634 -11.464 1.00 37.62 193 GLN A N 1
ATOM 1591 C CA . GLN A 1 193 ? -29.810 -1.522 -11.692 1.00 37.62 193 GLN A CA 1
ATOM 1592 C C . GLN A 1 193 ? -30.856 -1.514 -10.561 1.00 37.62 193 GLN A C 1
ATOM 1594 O O . GLN A 1 193 ? -31.966 -1.999 -10.766 1.00 37.62 193 GLN A O 1
ATOM 1599 N N . THR A 1 194 ? -30.563 -0.923 -9.398 1.00 36.62 194 THR A N 1
ATOM 1600 C CA . THR A 1 194 ? -31.521 -0.808 -8.276 1.00 36.62 194 THR A CA 1
ATOM 1601 C C . THR A 1 194 ? -32.334 0.494 -8.268 1.00 36.62 194 THR A C 1
ATOM 1603 O O . THR A 1 194 ? -33.198 0.660 -7.413 1.00 36.62 194 THR A O 1
ATOM 1606 N N . THR A 1 195 ? -32.122 1.416 -9.214 1.00 35.84 195 THR A N 1
ATOM 1607 C CA . THR A 1 195 ? -32.732 2.766 -9.190 1.00 35.84 195 THR A CA 1
ATOM 1608 C C . THR A 1 195 ? -33.856 3.009 -10.201 1.00 35.84 195 THR A C 1
ATOM 1610 O O . THR A 1 195 ? -34.213 4.155 -10.462 1.00 35.84 195 THR A O 1
ATOM 1613 N N . THR A 1 196 ? -34.495 1.966 -10.737 1.00 40.22 196 THR A N 1
ATOM 1614 C CA . THR A 1 196 ? -35.743 2.134 -11.509 1.00 40.22 196 THR A CA 1
ATOM 1615 C C . THR A 1 196 ? -36.781 1.068 -11.175 1.00 40.22 196 THR A C 1
ATOM 1617 O O . THR A 1 196 ? -36.957 0.109 -11.920 1.00 40.22 196 THR A O 1
ATOM 1620 N N . LYS A 1 197 ? -37.474 1.282 -10.047 1.00 40.28 197 LYS A N 1
ATOM 1621 C CA . LYS A 1 197 ? -38.875 0.929 -9.718 1.00 40.28 197 LYS A CA 1
ATOM 1622 C C . LYS A 1 197 ? -38.980 0.565 -8.236 1.00 40.28 197 LYS A C 1
ATOM 1624 O O . LYS A 1 197 ? -38.804 -0.591 -7.889 1.00 40.28 197 LYS A O 1
ATOM 1629 N N . GLU A 1 198 ? -39.268 1.555 -7.396 1.00 34.31 198 GLU A N 1
ATOM 1630 C CA . GLU A 1 198 ? -40.315 1.491 -6.364 1.00 34.31 198 GLU A CA 1
ATOM 1631 C C . GLU A 1 198 ? -40.408 2.835 -5.630 1.00 34.31 198 GLU A C 1
ATOM 1633 O O . GLU A 1 198 ? -39.421 3.543 -5.433 1.00 34.31 198 GLU A O 1
ATOM 1638 N N . GLU A 1 199 ? -41.651 3.223 -5.375 1.00 36.44 199 GLU A N 1
ATOM 1639 C CA . GLU A 1 199 ? -42.116 4.571 -5.082 1.00 36.44 199 GLU A CA 1
ATOM 1640 C C . GLU A 1 199 ? -42.027 4.957 -3.600 1.00 36.44 199 GLU A C 1
ATOM 1642 O O . GLU A 1 199 ? -41.752 4.163 -2.706 1.00 36.44 199 GLU A O 1
ATOM 1647 N N . ALA A 1 200 ? -42.321 6.238 -3.388 1.00 39.34 200 ALA A N 1
ATOM 1648 C CA . ALA A 1 200 ? -42.822 6.859 -2.176 1.00 39.34 200 ALA A CA 1
ATOM 1649 C C . ALA A 1 200 ? -43.548 5.948 -1.155 1.00 39.34 200 ALA A C 1
ATOM 1651 O O . ALA A 1 200 ? -44.409 5.146 -1.504 1.00 39.34 200 ALA A O 1
ATOM 1652 N N . ASN A 1 201 ? -43.307 6.301 0.117 1.00 32.41 201 ASN A N 1
ATOM 1653 C CA . ASN A 1 201 ? -44.085 6.075 1.348 1.00 32.41 201 ASN A CA 1
ATOM 1654 C C . ASN A 1 201 ? -43.527 5.073 2.382 1.00 32.41 201 ASN A C 1
ATOM 1656 O O . ASN A 1 201 ? -43.587 3.864 2.224 1.00 32.41 201 ASN A O 1
ATOM 1660 N N . ASN A 1 202 ? -43.123 5.674 3.511 1.00 32.25 202 ASN A N 1
ATOM 1661 C CA . ASN A 1 202 ? -43.157 5.222 4.909 1.00 32.25 202 ASN A CA 1
ATOM 1662 C C . ASN A 1 202 ? -42.426 3.941 5.380 1.00 32.25 202 ASN A C 1
ATOM 1664 O O . ASN A 1 202 ? -42.860 2.820 5.166 1.00 32.25 202 ASN A O 1
ATOM 1668 N N . THR A 1 203 ? -41.403 4.214 6.206 1.00 39.38 203 THR A N 1
ATOM 1669 C CA . THR A 1 203 ? -41.107 3.639 7.538 1.00 39.38 203 THR A CA 1
ATOM 1670 C C . THR A 1 203 ? -41.052 2.114 7.698 1.00 39.38 203 THR A C 1
ATOM 1672 O O . THR A 1 203 ? -42.080 1.474 7.851 1.00 39.38 203 THR A O 1
ATOM 1675 N N . GLN A 1 204 ? -39.845 1.562 7.877 1.00 32.84 204 GLN A N 1
ATOM 1676 C CA . GLN A 1 204 ? -39.371 1.033 9.172 1.00 32.84 204 GLN A CA 1
ATOM 1677 C C . GLN A 1 204 ? -37.972 0.405 9.062 1.00 32.84 204 GLN A C 1
ATOM 1679 O O . GLN A 1 204 ? -37.662 -0.304 8.111 1.00 32.84 204 GLN A O 1
ATOM 1684 N N . ASP A 1 205 ? -37.151 0.725 10.065 1.00 40.00 205 ASP A N 1
ATOM 1685 C CA . ASP A 1 205 ? -36.047 -0.050 10.638 1.00 40.00 205 ASP A CA 1
ATOM 1686 C C . ASP A 1 205 ? -35.225 -0.944 9.702 1.00 40.00 205 ASP A C 1
ATOM 1688 O O . ASP A 1 205 ? -35.424 -2.152 9.623 1.00 40.00 205 ASP A O 1
ATOM 1692 N N . ASN A 1 206 ? -34.176 -0.357 9.121 1.00 33.19 206 ASN A N 1
ATOM 1693 C CA . ASN A 1 206 ? -32.959 -1.104 8.825 1.00 33.19 206 ASN A CA 1
ATOM 1694 C C . ASN A 1 206 ? -31.805 -0.507 9.631 1.00 33.19 206 ASN A C 1
ATOM 1696 O O . ASN A 1 206 ? -31.537 0.695 9.595 1.00 33.19 206 ASN A O 1
ATOM 1700 N N . GLN A 1 207 ? -31.208 -1.383 10.432 1.00 36.41 207 GLN A N 1
ATOM 1701 C CA . GLN A 1 207 ? -30.319 -1.093 11.543 1.00 36.41 207 GLN A CA 1
ATOM 1702 C C . GLN A 1 207 ? -29.042 -0.387 11.083 1.00 36.41 207 GLN A C 1
ATOM 1704 O O . GLN A 1 207 ? -28.331 -0.838 10.190 1.00 36.41 207 GLN A O 1
ATOM 1709 N N . GLN A 1 208 ? -28.784 0.744 11.735 1.00 37.69 208 GLN A N 1
ATOM 1710 C CA . GLN A 1 208 ? -27.536 1.486 11.692 1.00 37.69 208 GLN A CA 1
ATOM 1711 C C . GLN A 1 208 ? -26.484 0.734 12.513 1.00 37.69 208 GLN A C 1
ATOM 1713 O O . GLN A 1 208 ? -26.719 0.428 13.683 1.00 37.69 208 GLN A O 1
ATOM 1718 N N . LEU A 1 209 ? -25.289 0.554 11.951 1.00 40.59 209 LEU A N 1
ATOM 1719 C CA . LEU A 1 209 ? -24.062 0.556 12.746 1.00 40.59 209 LEU A CA 1
ATOM 1720 C C . LEU A 1 209 ? -24.119 1.754 13.679 1.00 40.59 209 LEU A C 1
ATOM 1722 O O . LEU A 1 209 ? -24.338 2.840 13.161 1.00 40.59 209 LEU A O 1
ATOM 1726 N N . GLY A 1 210 ? -23.933 1.596 14.991 1.00 44.09 210 GLY A N 1
ATOM 1727 C CA . GLY A 1 210 ? -24.005 2.687 15.977 1.00 44.09 210 GLY A CA 1
ATOM 1728 C C . GLY A 1 210 ? -23.515 4.058 15.473 1.00 44.09 210 GLY A C 1
ATOM 1729 O O . GLY A 1 210 ? -22.343 4.386 15.608 1.00 44.09 210 GLY A O 1
ATOM 1730 N N . GLY A 1 211 ? -24.420 4.854 14.888 1.00 50.53 211 GLY A N 1
ATOM 1731 C CA . GLY A 1 211 ? -24.147 6.180 14.324 1.00 50.53 211 GLY A CA 1
ATOM 1732 C C . GLY A 1 211 ? -23.561 6.282 12.898 1.00 50.53 211 GLY A C 1
ATOM 1733 O O . GLY A 1 211 ? -23.409 7.403 12.412 1.00 50.53 211 GLY A O 1
ATOM 1734 N N . ILE A 1 212 ? -23.262 5.205 12.171 1.00 47.03 212 ILE A N 1
ATOM 1735 C CA . ILE A 1 212 ? -22.771 5.280 10.781 1.00 47.03 212 ILE A CA 1
ATOM 1736 C C . ILE A 1 212 ? -23.927 4.964 9.832 1.00 47.03 212 ILE A C 1
ATOM 1738 O O . ILE A 1 212 ? -24.361 3.821 9.720 1.00 47.03 212 ILE A O 1
ATOM 1742 N N . ASP A 1 213 ? -24.433 5.981 9.135 1.00 52.88 213 ASP A N 1
ATOM 1743 C CA . ASP A 1 213 ? -25.361 5.768 8.026 1.00 52.88 213 ASP A CA 1
ATOM 1744 C C . ASP A 1 213 ? -24.570 5.217 6.830 1.00 52.88 213 ASP A C 1
ATOM 1746 O O . ASP A 1 213 ? -23.874 5.952 6.131 1.00 52.88 213 ASP A O 1
ATOM 1750 N N . CYS A 1 214 ? -24.629 3.901 6.613 1.00 47.84 214 CYS A N 1
ATOM 1751 C CA . CYS A 1 214 ? -23.931 3.218 5.519 1.00 47.84 214 CYS A CA 1
ATOM 1752 C C . CYS A 1 214 ? -24.416 3.642 4.121 1.00 47.84 214 CYS A C 1
ATOM 1754 O O . CYS A 1 214 ? -23.838 3.208 3.127 1.00 47.84 214 CYS A O 1
ATOM 1756 N N . LYS A 1 215 ? -25.458 4.481 4.026 1.00 54.78 215 LYS A N 1
ATOM 1757 C CA . LYS A 1 215 ? -25.899 5.111 2.773 1.00 54.78 215 LYS A CA 1
ATOM 1758 C C . LYS A 1 215 ? -25.102 6.371 2.424 1.00 54.78 215 LYS A C 1
ATOM 1760 O O . LYS A 1 215 ? -25.308 6.936 1.352 1.00 54.78 215 LYS A O 1
ATOM 1765 N N . VAL A 1 216 ? -24.220 6.832 3.312 1.00 58.41 216 VAL A N 1
ATOM 1766 C CA . VAL A 1 216 ? -23.332 7.968 3.050 1.00 58.41 216 VAL A CA 1
ATOM 1767 C C . VAL A 1 216 ? -22.279 7.554 2.028 1.00 58.41 216 VAL A C 1
ATOM 1769 O O . VAL A 1 216 ? -21.653 6.504 2.157 1.00 58.41 216 VAL A O 1
ATOM 1772 N N . ASP A 1 217 ? -22.080 8.406 1.024 1.00 67.56 217 ASP A N 1
ATOM 1773 C CA . ASP A 1 217 ? -21.036 8.251 0.015 1.00 67.56 217 ASP A CA 1
ATOM 1774 C C . ASP A 1 217 ? -19.680 7.933 0.677 1.00 67.56 217 ASP A C 1
ATOM 1776 O O . ASP A 1 217 ? -19.164 8.700 1.497 1.00 67.56 217 ASP A O 1
ATOM 1780 N N . ILE A 1 218 ? -19.100 6.788 0.307 1.00 66.12 218 ILE A N 1
ATOM 1781 C CA . ILE A 1 218 ? -17.811 6.290 0.807 1.00 66.12 218 ILE A CA 1
ATOM 1782 C C . ILE A 1 218 ? -16.705 7.341 0.612 1.00 66.12 218 ILE A C 1
ATOM 1784 O O . ILE A 1 218 ? -15.783 7.423 1.426 1.00 66.12 218 ILE A O 1
ATOM 1788 N N . SER A 1 219 ? -16.806 8.189 -0.418 1.00 69.31 219 SER A N 1
ATOM 1789 C CA . SER A 1 219 ? -15.860 9.280 -0.668 1.00 69.31 219 SER A CA 1
ATOM 1790 C C . SER A 1 219 ? -15.827 10.306 0.478 1.00 69.31 219 SER A C 1
ATOM 1792 O O . SER A 1 219 ? -14.754 10.791 0.849 1.00 69.31 219 SER A O 1
ATOM 1794 N N . LEU A 1 220 ? -16.976 10.579 1.109 1.00 69.94 220 LEU A N 1
ATOM 1795 C CA . LEU A 1 220 ? -17.102 11.486 2.253 1.00 69.94 220 LEU A CA 1
ATOM 1796 C C . LEU A 1 220 ? -16.518 10.863 3.524 1.00 69.94 220 LEU A C 1
ATOM 1798 O O . LEU A 1 220 ? -15.919 11.565 4.339 1.00 69.94 220 LEU A O 1
ATOM 1802 N N . LEU A 1 221 ? -16.618 9.541 3.669 1.00 73.44 221 LEU A N 1
ATOM 1803 C CA . LEU A 1 221 ? -16.090 8.802 4.821 1.00 73.44 221 LEU A CA 1
ATOM 1804 C C . LEU A 1 221 ? -14.551 8.739 4.848 1.00 73.44 221 LEU A C 1
ATOM 1806 O O . LEU A 1 221 ? -13.961 8.401 5.871 1.00 73.44 221 LEU A O 1
ATOM 1810 N N . ASN A 1 222 ? -13.873 9.154 3.777 1.00 79.12 222 ASN A N 1
ATOM 1811 C CA . ASN A 1 222 ? -12.416 9.328 3.764 1.00 79.12 222 ASN A CA 1
ATOM 1812 C C . ASN A 1 222 ? -11.952 10.675 4.355 1.00 79.12 222 ASN A C 1
ATOM 1814 O O . ASN A 1 222 ? -10.773 11.024 4.267 1.00 79.12 222 ASN A O 1
ATOM 1818 N N . ARG A 1 223 ? -12.872 11.458 4.932 1.00 87.12 223 ARG A N 1
ATOM 1819 C CA . ARG A 1 223 ? -12.611 12.792 5.494 1.00 87.12 223 ARG A CA 1
ATOM 1820 C C . ARG A 1 223 ? -13.120 12.909 6.933 1.00 87.12 223 ARG A C 1
ATOM 1822 O O . ARG A 1 223 ? -13.619 13.959 7.339 1.00 87.12 223 ARG A O 1
ATOM 1829 N N . ILE A 1 224 ? -13.014 11.832 7.712 1.00 91.69 224 ILE A N 1
ATOM 1830 C CA . ILE A 1 224 ? -13.391 11.839 9.130 1.00 91.69 224 ILE A CA 1
ATOM 1831 C C . ILE A 1 224 ? -12.457 12.797 9.876 1.00 91.69 224 ILE A C 1
ATOM 1833 O O . ILE A 1 224 ? -11.240 12.769 9.706 1.00 91.69 224 ILE A O 1
ATOM 1837 N N . GLN A 1 225 ? -13.034 13.661 10.699 1.00 93.81 225 GLN A N 1
ATOM 1838 C CA . GLN A 1 225 ? -12.323 14.554 11.617 1.00 93.81 225 GLN A CA 1
ATOM 1839 C C . GLN A 1 225 ? -12.471 14.115 13.070 1.00 93.81 225 GLN A C 1
ATOM 1841 O O . GLN A 1 225 ? -11.666 14.476 13.922 1.00 93.81 225 GLN A O 1
ATOM 1846 N N . GLY A 1 226 ? -13.521 13.360 13.376 1.00 93.00 226 GLY A N 1
ATOM 1847 C CA . GLY A 1 226 ? -13.877 13.060 14.746 1.00 93.00 226 GLY A CA 1
ATOM 1848 C C . GLY A 1 226 ? -15.205 12.338 14.858 1.00 93.00 226 GLY A C 1
ATOM 1849 O O . GLY A 1 226 ? -15.725 11.799 13.879 1.00 93.00 226 GLY A O 1
ATOM 1850 N N . ILE A 1 227 ? -15.781 12.366 16.052 1.00 94.56 227 ILE A N 1
ATOM 1851 C CA . ILE A 1 227 ? -17.036 11.691 16.367 1.00 94.56 227 ILE A CA 1
ATOM 1852 C C . ILE A 1 227 ? -17.887 12.528 17.320 1.00 94.56 227 ILE A C 1
ATOM 1854 O O . ILE A 1 227 ? -17.380 13.229 18.196 1.00 94.56 227 ILE A O 1
ATOM 1858 N N . ASN A 1 228 ? -19.203 12.460 17.154 1.00 93.44 228 ASN A N 1
ATOM 1859 C CA . ASN A 1 228 ? -20.142 12.905 18.167 1.00 93.44 228 ASN A CA 1
ATOM 1860 C C . ASN A 1 228 ? -20.363 11.777 19.182 1.00 93.44 228 ASN A C 1
ATOM 1862 O O . ASN A 1 228 ? -20.905 10.734 18.841 1.00 93.44 228 ASN A O 1
ATOM 1866 N N . GLN A 1 229 ? -19.969 12.000 20.428 1.00 90.19 229 GLN A N 1
ATOM 1867 C CA . GLN A 1 229 ? -20.026 11.042 21.525 1.00 90.19 229 GLN A CA 1
ATOM 1868 C C . GLN A 1 229 ? -21.444 10.541 21.825 1.00 90.19 229 GLN A C 1
ATOM 1870 O O . GLN A 1 229 ? -21.608 9.364 22.124 1.00 90.19 229 GLN A O 1
ATOM 1875 N N . LEU A 1 230 ? -22.464 11.405 21.747 1.00 88.00 230 LEU A N 1
ATOM 1876 C CA . LEU A 1 230 ? -23.841 11.013 22.070 1.00 88.00 230 LEU A CA 1
ATOM 1877 C C . LEU A 1 230 ? -24.490 10.223 20.941 1.00 88.00 230 LEU A C 1
ATOM 1879 O O . LEU A 1 230 ? -25.172 9.236 21.188 1.00 88.00 230 LEU A O 1
ATOM 1883 N N . SER A 1 231 ? -24.310 10.677 19.702 1.00 88.56 231 SER A N 1
ATOM 1884 C CA . SER A 1 231 ? -24.951 10.044 18.548 1.00 88.56 231 SER A CA 1
ATOM 1885 C C . SER A 1 231 ? -24.101 8.955 17.895 1.00 88.56 231 SER A C 1
ATOM 1887 O O . SER A 1 231 ? -24.575 8.310 16.962 1.00 88.56 231 SER A O 1
ATOM 1889 N N . ALA A 1 232 ? -22.851 8.787 18.340 1.00 87.50 232 ALA A N 1
ATOM 1890 C CA . ALA A 1 232 ? -21.819 7.948 17.730 1.00 87.50 232 ALA A CA 1
ATOM 1891 C C . ALA A 1 232 ? -21.581 8.235 16.231 1.00 87.50 232 ALA A C 1
ATOM 1893 O O . ALA A 1 232 ? -21.006 7.423 15.513 1.00 87.50 232 ALA A O 1
ATOM 1894 N N . ARG A 1 233 ? -22.007 9.406 15.733 1.00 88.56 233 ARG A N 1
ATOM 1895 C CA . ARG A 1 233 ? -21.877 9.765 14.315 1.00 88.56 233 ARG A CA 1
ATOM 1896 C C . ARG A 1 233 ? -20.518 10.375 14.021 1.00 88.56 233 ARG A C 1
ATOM 1898 O O . ARG A 1 233 ? -20.085 11.282 14.737 1.00 88.56 233 ARG A O 1
ATOM 1905 N N . PHE A 1 234 ? -19.884 9.944 12.933 1.00 91.56 234 PHE A N 1
ATOM 1906 C CA . PHE A 1 234 ? -18.654 10.572 12.460 1.00 91.56 234 PHE A CA 1
ATOM 1907 C C . PHE A 1 234 ? -18.885 12.023 12.042 1.00 91.56 234 PHE A C 1
ATOM 1909 O O . PHE A 1 234 ? -19.898 12.381 11.441 1.00 91.56 234 PHE A O 1
ATOM 1916 N N . LEU A 1 235 ? -17.908 12.861 12.366 1.00 90.56 235 LEU A N 1
ATOM 1917 C CA . LEU A 1 235 ? -17.836 14.244 11.928 1.00 90.56 235 LEU A CA 1
ATOM 1918 C C . LEU A 1 235 ? -16.996 14.267 10.655 1.00 90.56 235 LEU A C 1
ATOM 1920 O O . LEU A 1 235 ? -15.826 13.888 10.691 1.00 90.56 235 LEU A O 1
ATOM 1924 N N . ILE A 1 236 ? -17.601 14.672 9.541 1.00 90.81 236 ILE A N 1
ATOM 1925 C CA . ILE A 1 236 ? -16.943 14.728 8.235 1.00 90.81 236 ILE A CA 1
ATOM 1926 C C . ILE A 1 236 ? -16.498 16.161 7.958 1.00 90.81 236 ILE A C 1
ATOM 1928 O O . ILE A 1 236 ? -17.286 17.097 8.098 1.00 90.81 236 ILE A O 1
ATOM 1932 N N . GLY A 1 237 ? -15.237 16.322 7.568 1.00 85.81 237 GLY A N 1
ATOM 1933 C CA . GLY A 1 237 ? -14.631 17.611 7.259 1.00 85.81 237 GLY A CA 1
ATOM 1934 C C . GLY A 1 237 ? -14.232 17.768 5.805 1.00 85.81 237 GLY A C 1
ATOM 1935 O O . GLY A 1 237 ? -14.236 16.827 5.017 1.00 85.81 237 GLY A O 1
ATOM 1936 N N . ASN A 1 238 ? -13.807 18.982 5.455 1.00 78.25 238 ASN A N 1
ATOM 1937 C CA . ASN A 1 238 ? -13.344 19.274 4.102 1.00 78.25 238 ASN A CA 1
ATOM 1938 C C . ASN A 1 238 ? -11.871 18.900 3.853 1.00 78.25 238 ASN A C 1
ATOM 1940 O O . ASN A 1 238 ? -11.396 18.933 2.718 1.00 78.25 238 ASN A O 1
ATOM 1944 N N . GLN A 1 239 ? -11.132 18.520 4.885 1.00 77.31 239 GLN A N 1
ATOM 1945 C CA . GLN A 1 239 ? -9.724 18.152 4.773 1.00 77.31 239 GLN A CA 1
ATOM 1946 C C . GLN A 1 239 ? -9.565 16.652 5.016 1.00 77.31 239 GLN A C 1
ATOM 1948 O O . GLN A 1 239 ? -10.273 16.069 5.837 1.00 77.31 239 GLN A O 1
ATOM 1953 N N . THR A 1 240 ? -8.647 16.021 4.285 1.00 64.81 240 THR A N 1
ATOM 1954 C CA . THR A 1 240 ? -8.289 14.614 4.495 1.00 64.81 240 THR A CA 1
ATOM 1955 C C . THR A 1 240 ? -7.577 14.478 5.838 1.00 64.81 240 THR A C 1
ATOM 1957 O O . THR A 1 240 ? -6.397 14.820 5.949 1.00 64.81 240 THR A O 1
ATOM 1960 N N . ASN A 1 241 ? -8.303 14.012 6.854 1.00 83.31 241 ASN A N 1
ATOM 1961 C CA . ASN A 1 241 ? -7.793 13.870 8.216 1.00 83.31 241 ASN A CA 1
ATOM 1962 C C . ASN A 1 241 ? -7.679 12.403 8.622 1.00 83.31 241 ASN A C 1
ATOM 1964 O O . ASN A 1 241 ? -6.575 11.929 8.872 1.00 83.31 241 ASN A O 1
ATOM 1968 N N . ILE A 1 242 ? -8.799 11.685 8.655 1.00 93.62 242 ILE A N 1
ATOM 1969 C CA . ILE A 1 242 ? -8.856 10.270 9.015 1.00 93.62 242 ILE A CA 1
ATOM 1970 C C . ILE A 1 242 ? -9.638 9.535 7.928 1.00 93.62 242 ILE A C 1
ATOM 1972 O O . ILE A 1 242 ? -10.764 9.909 7.594 1.00 93.62 242 ILE A O 1
ATOM 1976 N N . ILE A 1 243 ? -9.031 8.490 7.370 1.00 92.56 243 ILE A N 1
ATOM 1977 C CA . ILE A 1 243 ? -9.665 7.637 6.365 1.00 92.56 243 ILE A CA 1
ATOM 1978 C C . ILE A 1 243 ? -10.399 6.509 7.091 1.00 92.56 243 ILE A C 1
ATOM 1980 O O . ILE A 1 243 ? -9.833 5.867 7.982 1.00 92.56 243 ILE A O 1
ATOM 1984 N N . LEU A 1 244 ? -11.652 6.242 6.708 1.00 92.19 244 LEU A N 1
ATOM 1985 C CA . LEU A 1 244 ? -12.467 5.203 7.343 1.00 92.19 244 LEU A CA 1
ATOM 1986 C C . LEU A 1 244 ? -11.789 3.829 7.326 1.00 92.19 244 LEU A C 1
ATOM 1988 O O . LEU A 1 244 ? -11.851 3.121 8.326 1.00 92.19 244 LEU A O 1
ATOM 1992 N N . SER A 1 245 ? -11.112 3.462 6.235 1.00 93.19 245 SER A N 1
ATOM 1993 C CA . SER A 1 245 ? -10.414 2.174 6.147 1.00 93.19 245 SER A CA 1
ATOM 1994 C C . SER A 1 245 ? -9.325 2.008 7.205 1.00 93.19 245 SER A C 1
ATOM 1996 O O . SER A 1 245 ? -9.106 0.901 7.701 1.00 93.19 245 SER A O 1
ATOM 1998 N N . ASP A 1 246 ? -8.663 3.100 7.586 1.00 95.31 246 ASP A N 1
ATOM 1999 C CA . ASP A 1 246 ? -7.627 3.065 8.615 1.00 95.31 246 ASP A CA 1
ATOM 2000 C C . ASP A 1 246 ? -8.249 2.950 9.990 1.00 95.31 246 ASP A C 1
ATOM 2002 O O . ASP A 1 246 ? -7.848 2.100 10.779 1.00 95.31 246 ASP A O 1
ATOM 2006 N N . LEU A 1 247 ? -9.266 3.773 10.258 1.00 95.75 247 LEU A N 1
ATOM 2007 C CA . LEU A 1 247 ? -9.996 3.738 11.517 1.00 95.75 247 LEU A CA 1
ATOM 2008 C C . LEU A 1 247 ? -10.631 2.360 11.737 1.00 95.75 247 LEU A C 1
ATOM 2010 O O . LEU A 1 247 ? -10.557 1.823 12.838 1.00 95.75 247 LEU A O 1
ATOM 2014 N N . ALA A 1 248 ? -11.187 1.749 10.689 1.00 94.44 248 ALA A N 1
ATOM 2015 C CA . ALA A 1 248 ? -11.716 0.393 10.736 1.00 94.44 248 ALA A CA 1
ATOM 2016 C C . ALA A 1 248 ? -10.627 -0.633 11.079 1.00 94.44 248 ALA A C 1
ATOM 2018 O O . ALA A 1 248 ? -10.842 -1.474 11.949 1.00 94.44 248 ALA A O 1
ATOM 2019 N N . THR A 1 249 ? -9.443 -0.523 10.469 1.00 95.50 249 THR A N 1
ATOM 2020 C CA . THR A 1 249 ? -8.288 -1.391 10.767 1.00 95.50 249 THR A CA 1
ATOM 2021 C C . THR A 1 249 ? -7.833 -1.235 12.224 1.00 95.50 249 THR A C 1
ATOM 2023 O O . THR A 1 249 ? -7.620 -2.226 12.923 1.00 95.50 249 THR A O 1
ATOM 2026 N N . VAL A 1 250 ? -7.765 0.002 12.728 1.00 96.62 250 VAL A N 1
ATOM 2027 C CA . VAL A 1 250 ? -7.444 0.301 14.134 1.00 96.62 250 VAL A CA 1
ATOM 2028 C C . VAL A 1 250 ? -8.463 -0.330 15.074 1.00 96.62 250 VAL A C 1
ATOM 2030 O O . VAL A 1 250 ? -8.098 -1.008 16.034 1.00 96.62 250 VAL A O 1
ATOM 2033 N N . LEU A 1 251 ? -9.750 -0.128 14.804 1.00 95.88 251 LEU A N 1
ATOM 2034 C CA . LEU A 1 251 ? -10.826 -0.655 15.632 1.00 95.88 251 LEU A CA 1
ATOM 2035 C C . LEU A 1 251 ? -10.877 -2.183 15.596 1.00 95.88 251 LEU A C 1
ATOM 2037 O O . LEU A 1 251 ? -11.168 -2.784 16.624 1.00 95.88 251 LEU A O 1
ATOM 2041 N N . GLN A 1 252 ? -10.533 -2.825 14.476 1.00 94.31 252 GLN A N 1
ATOM 2042 C CA . GLN A 1 252 ? -10.386 -4.281 14.434 1.00 94.31 252 GLN A CA 1
ATOM 2043 C C . GLN A 1 252 ? -9.305 -4.774 15.392 1.00 94.31 252 GLN A C 1
ATOM 2045 O O . GLN A 1 252 ? -9.539 -5.753 16.094 1.00 94.31 252 GLN A O 1
ATOM 2050 N N . VAL A 1 253 ? -8.161 -4.091 15.474 1.00 95.69 253 VAL A N 1
ATOM 2051 C CA . VAL A 1 253 ? -7.111 -4.420 16.450 1.00 95.69 253 VAL A CA 1
ATOM 2052 C C . VAL A 1 253 ? -7.601 -4.184 17.882 1.00 95.69 253 VAL A C 1
ATOM 2054 O O . VAL A 1 253 ? -7.466 -5.055 18.739 1.00 95.69 253 VAL A O 1
ATOM 2057 N N . LEU A 1 254 ? -8.201 -3.024 18.162 1.00 95.88 254 LEU A N 1
ATOM 2058 C CA . LEU A 1 254 ? -8.629 -2.656 19.517 1.00 95.88 254 LEU A CA 1
ATOM 2059 C C . LEU A 1 254 ? -9.798 -3.509 20.034 1.00 95.88 254 LEU A C 1
ATOM 2061 O O . LEU A 1 254 ? -9.894 -3.763 21.234 1.00 95.88 254 LEU A O 1
ATOM 2065 N N . LEU A 1 255 ? -10.686 -3.969 19.157 1.00 94.25 255 LEU A N 1
ATOM 2066 C CA . LEU A 1 255 ? -11.872 -4.748 19.520 1.00 94.25 255 LEU A CA 1
ATOM 2067 C C . LEU A 1 255 ? -11.676 -6.267 19.367 1.00 94.25 255 LEU A C 1
ATOM 2069 O O . LEU A 1 255 ? -12.580 -7.018 19.740 1.00 94.25 255 LEU A O 1
ATOM 2073 N N . ASP A 1 256 ? -10.527 -6.744 18.868 1.00 92.88 256 ASP A N 1
ATOM 2074 C CA . ASP A 1 256 ? -10.254 -8.184 18.779 1.00 92.88 256 ASP A CA 1
ATOM 2075 C C . ASP A 1 256 ? -10.197 -8.800 20.186 1.00 92.88 256 ASP A C 1
ATOM 2077 O O . ASP A 1 256 ? -9.379 -8.430 21.033 1.00 92.88 256 ASP A O 1
ATOM 2081 N N . LYS A 1 257 ? -11.085 -9.765 20.435 1.00 93.19 257 LYS A N 1
ATOM 2082 C CA . LYS A 1 257 ? -11.191 -10.473 21.717 1.00 93.19 257 LYS A CA 1
ATOM 2083 C C . LYS A 1 257 ? -10.028 -11.438 21.957 1.00 93.19 257 LYS A C 1
ATOM 2085 O O . LYS A 1 257 ? -9.794 -11.818 23.100 1.00 93.19 257 LYS A O 1
ATOM 2090 N N . ASN A 1 258 ? -9.303 -11.827 20.907 1.00 92.81 258 ASN A N 1
ATOM 2091 C CA . ASN A 1 258 ? -8.131 -12.698 20.999 1.00 92.81 258 ASN A CA 1
ATOM 2092 C C . ASN A 1 258 ? -6.861 -11.924 21.384 1.00 92.81 258 ASN A C 1
ATOM 2094 O O . ASN A 1 258 ? -5.838 -12.536 21.695 1.00 92.81 258 ASN A O 1
ATOM 2098 N N . LEU A 1 259 ? -6.907 -10.587 21.372 1.00 93.75 259 LEU A N 1
ATOM 2099 C CA . LEU A 1 259 ? -5.798 -9.738 21.789 1.00 93.75 259 LEU A CA 1
ATOM 2100 C C . LEU A 1 259 ? -5.943 -9.322 23.251 1.00 93.75 259 LEU A C 1
ATOM 2102 O O . LEU A 1 259 ? -6.918 -8.691 23.657 1.00 93.75 259 LEU A O 1
ATOM 2106 N N . GLN A 1 260 ? -4.912 -9.622 24.039 1.00 94.50 260 GLN A N 1
ATOM 2107 C CA . GLN A 1 260 ? -4.744 -9.038 25.369 1.00 94.50 260 GLN A CA 1
ATOM 2108 C C . GLN A 1 260 ? -4.491 -7.531 25.251 1.00 94.50 260 GLN A C 1
ATOM 2110 O O . GLN A 1 260 ? -3.855 -7.092 24.295 1.00 94.50 260 GLN A O 1
ATOM 2115 N N . GLU A 1 261 ? -4.906 -6.744 26.248 1.00 93.00 261 GLU A N 1
ATOM 2116 C CA . GLU A 1 261 ? -4.803 -5.274 26.218 1.00 93.00 261 GLU A CA 1
ATOM 2117 C C . GLU A 1 261 ? -3.377 -4.775 25.918 1.00 93.00 261 GLU A C 1
ATOM 2119 O O . GLU A 1 261 ? -3.190 -3.881 25.097 1.00 93.00 261 GLU A O 1
ATOM 2124 N N . LYS A 1 262 ? -2.348 -5.424 26.481 1.00 91.94 262 LYS A N 1
ATOM 2125 C CA . LYS A 1 262 ? -0.937 -5.093 26.211 1.00 91.94 262 LYS A CA 1
ATOM 2126 C C . LYS A 1 262 ? -0.507 -5.289 24.748 1.00 91.94 262 LYS A C 1
ATOM 2128 O O . LYS A 1 262 ? 0.467 -4.681 24.320 1.00 91.94 262 LYS A O 1
ATOM 2133 N N . HIS A 1 263 ? -1.222 -6.123 23.992 1.00 93.06 263 HIS A N 1
ATOM 2134 C CA . HIS A 1 263 ? -0.971 -6.404 22.576 1.00 93.06 263 HIS A CA 1
ATOM 2135 C C . HIS A 1 263 ? -1.891 -5.608 21.640 1.00 93.06 263 HIS A C 1
ATOM 2137 O O . HIS A 1 263 ? -1.750 -5.715 20.426 1.00 93.06 263 HIS A O 1
ATOM 2143 N N . LYS A 1 264 ? -2.812 -4.785 22.161 1.00 94.19 264 LYS A N 1
ATOM 2144 C CA . LYS A 1 264 ? -3.676 -3.898 21.361 1.00 94.19 264 LYS A CA 1
ATOM 2145 C C . LYS A 1 264 ? -2.937 -2.625 20.945 1.00 94.19 264 LYS A C 1
ATOM 2147 O O . LYS A 1 264 ? -3.397 -1.505 21.163 1.00 94.19 264 LYS A O 1
ATOM 2152 N N . ARG A 1 265 ? -1.745 -2.815 20.383 1.00 92.38 265 ARG A N 1
ATOM 2153 C CA . ARG A 1 265 ? -0.853 -1.773 19.876 1.00 92.38 265 ARG A CA 1
ATOM 2154 C C . ARG A 1 265 ? -0.530 -2.097 18.428 1.00 92.38 265 ARG A C 1
ATOM 2156 O O . ARG A 1 265 ? -0.320 -3.260 18.092 1.00 92.38 265 ARG A O 1
ATOM 2163 N N . ILE A 1 266 ? -0.492 -1.064 17.598 1.00 94.94 266 ILE A N 1
ATOM 2164 C CA . ILE A 1 266 ? -0.126 -1.198 16.192 1.00 94.94 266 ILE A CA 1
ATOM 2165 C C . ILE A 1 266 ? 1.316 -0.752 16.047 1.00 94.94 266 ILE A C 1
ATOM 2167 O O . ILE A 1 266 ? 1.655 0.376 16.402 1.00 94.94 266 ILE A O 1
ATOM 2171 N N . GLN A 1 267 ? 2.161 -1.656 15.568 1.00 94.25 267 GLN A N 1
ATOM 2172 C CA . GLN A 1 267 ? 3.574 -1.388 15.329 1.00 94.25 267 GLN A CA 1
ATOM 2173 C C . GLN A 1 267 ? 4.007 -2.074 14.042 1.00 94.25 267 GLN A C 1
ATOM 2175 O O . GLN A 1 267 ? 3.412 -3.063 13.606 1.00 94.25 267 GLN A O 1
ATOM 2180 N N . PHE A 1 268 ? 5.062 -1.541 13.449 1.00 93.75 268 PHE A N 1
ATOM 2181 C CA . PHE A 1 268 ? 5.680 -2.097 12.264 1.00 93.75 268 PHE A CA 1
ATOM 2182 C C . PHE A 1 268 ? 7.191 -2.053 12.425 1.00 93.75 268 PHE A C 1
ATOM 2184 O O . PHE A 1 268 ? 7.725 -1.080 12.956 1.00 93.75 268 PHE A O 1
ATOM 2191 N N . SER A 1 269 ? 7.855 -3.107 11.968 1.00 88.38 269 SER A N 1
ATOM 2192 C CA . SER A 1 269 ? 9.304 -3.159 11.843 1.00 88.38 269 SER A CA 1
ATOM 2193 C C . SER A 1 269 ? 9.686 -3.890 10.563 1.00 88.38 269 SER A C 1
ATOM 2195 O O . SER A 1 269 ? 8.977 -4.782 10.095 1.00 88.38 269 SER A O 1
ATOM 2197 N N . LEU A 1 270 ? 10.830 -3.514 10.010 1.00 84.44 270 LEU A N 1
ATOM 2198 C CA . LEU A 1 270 ? 11.545 -4.280 8.996 1.00 84.44 270 LEU A CA 1
ATOM 2199 C C . LEU A 1 270 ? 12.716 -4.968 9.695 1.00 84.44 270 LEU A C 1
ATOM 2201 O O . LEU A 1 270 ? 13.750 -4.331 9.940 1.00 84.44 270 LEU A O 1
ATOM 2205 N N . ASP A 1 271 ? 12.524 -6.244 10.019 1.00 80.31 271 ASP A N 1
ATOM 2206 C CA . ASP A 1 271 ? 13.477 -7.050 10.779 1.00 80.31 271 ASP A CA 1
ATOM 2207 C C . ASP A 1 271 ? 14.332 -7.899 9.830 1.00 80.31 271 ASP A C 1
ATOM 2209 O O . ASP A 1 271 ? 13.812 -8.414 8.844 1.00 80.31 271 ASP A O 1
ATOM 2213 N N . PRO A 1 272 ? 15.638 -8.071 10.083 1.00 74.38 272 PRO A N 1
ATOM 2214 C CA . PRO A 1 272 ? 16.456 -8.980 9.287 1.00 74.38 272 PRO A CA 1
ATOM 2215 C C . PRO A 1 272 ? 15.969 -10.429 9.442 1.00 74.38 272 PRO A C 1
ATOM 2217 O O . PRO A 1 272 ? 15.699 -10.884 10.555 1.00 74.38 272 PRO A O 1
ATOM 2220 N N . ILE A 1 273 ? 15.887 -11.170 8.334 1.00 73.25 273 ILE A N 1
ATOM 2221 C CA . ILE A 1 273 ? 15.560 -12.600 8.353 1.00 73.25 273 ILE A CA 1
ATOM 2222 C C . ILE A 1 273 ? 16.807 -13.367 8.783 1.00 73.25 273 ILE A C 1
ATOM 2224 O O . ILE A 1 273 ? 17.824 -13.356 8.091 1.00 73.25 273 ILE A O 1
ATOM 2228 N N . ILE A 1 274 ? 16.727 -14.045 9.929 1.00 68.19 274 ILE A N 1
ATOM 2229 C CA . ILE A 1 274 ? 17.763 -14.984 10.365 1.00 68.19 274 ILE A CA 1
ATOM 2230 C C . ILE A 1 274 ? 17.571 -16.275 9.561 1.00 68.19 274 ILE A C 1
ATOM 2232 O O . ILE A 1 274 ? 16.683 -17.073 9.868 1.00 68.19 274 ILE A O 1
ATOM 2236 N N . ILE A 1 275 ? 18.387 -16.470 8.527 1.00 70.06 275 ILE A N 1
ATOM 2237 C CA . ILE A 1 275 ? 18.461 -17.740 7.801 1.00 70.06 275 ILE A CA 1
ATOM 2238 C C . ILE A 1 275 ? 19.454 -18.632 8.562 1.00 70.06 275 ILE A C 1
ATOM 2240 O O . ILE A 1 275 ? 20.598 -18.213 8.757 1.00 70.06 275 ILE A O 1
ATOM 2244 N N . PRO A 1 276 ? 19.046 -19.828 9.035 1.00 67.25 276 PRO A N 1
ATOM 2245 C CA . PRO A 1 276 ? 19.972 -20.779 9.643 1.00 67.25 276 PRO A CA 1
ATOM 2246 C C . PRO A 1 276 ? 21.172 -21.009 8.715 1.00 67.25 276 PRO A C 1
ATOM 2248 O O . PRO A 1 276 ? 20.992 -21.148 7.508 1.00 67.25 276 PRO A O 1
ATOM 2251 N N . ASP A 1 277 ? 22.380 -21.022 9.276 1.00 71.62 277 ASP A N 1
ATOM 2252 C CA . ASP A 1 277 ? 23.643 -21.280 8.564 1.00 71.62 277 ASP A CA 1
ATOM 2253 C C . ASP A 1 277 ? 24.162 -20.154 7.642 1.00 71.62 277 ASP A C 1
ATOM 2255 O O . ASP A 1 277 ? 25.139 -20.356 6.919 1.00 71.62 277 ASP A O 1
ATOM 2259 N N . GLN A 1 278 ? 23.583 -18.945 7.690 1.00 56.66 278 GLN A N 1
ATOM 2260 C CA . GLN A 1 278 ? 24.154 -17.755 7.043 1.00 56.66 278 GLN A CA 1
ATOM 2261 C C . GLN A 1 278 ? 24.634 -16.724 8.075 1.00 56.66 278 GLN A C 1
ATOM 2263 O O . GLN A 1 278 ? 23.860 -16.243 8.899 1.00 56.66 278 GLN A O 1
ATOM 2268 N N . GLU A 1 279 ? 25.913 -16.340 8.001 1.00 54.22 279 GLU A N 1
ATOM 2269 C CA . GLU A 1 279 ? 26.478 -15.258 8.830 1.00 54.22 279 GLU A CA 1
ATOM 2270 C C . GLU A 1 279 ? 25.993 -13.864 8.397 1.00 54.22 279 GLU A C 1
ATOM 2272 O O . GLU A 1 279 ? 26.032 -12.915 9.182 1.00 54.22 279 GLU A O 1
ATOM 2277 N N . ILE A 1 280 ? 25.520 -13.732 7.152 1.00 56.88 280 ILE A N 1
ATOM 2278 C CA . ILE A 1 280 ? 25.135 -12.456 6.550 1.00 56.88 280 ILE A CA 1
ATOM 2279 C C . ILE A 1 280 ? 23.631 -12.446 6.306 1.00 56.88 280 ILE A C 1
ATOM 2281 O O . ILE A 1 280 ? 23.102 -13.249 5.540 1.00 56.88 280 ILE A O 1
ATOM 2285 N N . TYR A 1 281 ? 22.951 -11.484 6.921 1.00 60.19 281 TYR A N 1
ATOM 2286 C CA . TYR A 1 281 ? 21.553 -11.198 6.637 1.00 60.19 281 TYR A CA 1
ATOM 2287 C C . TYR A 1 281 ? 21.438 -10.662 5.203 1.00 60.19 281 TYR A C 1
ATOM 2289 O O . TYR A 1 281 ? 21.997 -9.612 4.889 1.00 60.19 281 TYR A O 1
ATOM 2297 N N . GLN A 1 282 ? 20.731 -11.373 4.327 1.00 63.00 282 GLN A N 1
ATOM 2298 C CA . GLN A 1 282 ? 20.496 -10.925 2.945 1.00 63.00 282 GLN A CA 1
ATOM 2299 C C . GLN A 1 282 ? 19.095 -10.336 2.747 1.00 63.00 282 GLN A C 1
ATOM 2301 O O . GLN A 1 282 ? 18.850 -9.635 1.767 1.00 63.00 282 GLN A O 1
ATOM 2306 N N . GLU A 1 283 ? 18.193 -10.567 3.701 1.00 71.81 283 GLU A N 1
ATOM 2307 C CA . GLU A 1 283 ? 16.761 -10.333 3.545 1.00 71.81 283 GLU A CA 1
ATOM 2308 C C . GLU A 1 283 ? 16.153 -9.658 4.784 1.00 71.81 283 GLU A C 1
ATOM 2310 O O . GLU A 1 283 ? 16.631 -9.843 5.907 1.00 71.81 283 GLU A O 1
ATOM 2315 N N . GLN A 1 284 ? 15.079 -8.887 4.588 1.00 76.75 284 GLN A N 1
ATOM 2316 C CA . GLN A 1 284 ? 14.257 -8.318 5.665 1.00 76.75 284 GLN A CA 1
ATOM 2317 C C . GLN A 1 284 ? 12.808 -8.823 5.586 1.00 76.75 284 GLN A C 1
ATOM 2319 O O . GLN A 1 284 ? 12.236 -8.900 4.501 1.00 76.75 284 GLN A O 1
ATOM 2324 N N . GLU A 1 285 ? 12.206 -9.129 6.737 1.00 82.25 285 GLU A N 1
ATOM 2325 C CA . GLU A 1 285 ? 10.789 -9.455 6.911 1.00 82.25 285 GLU A CA 1
ATOM 2326 C C . GLU A 1 285 ? 10.014 -8.203 7.343 1.00 82.25 285 GLU A C 1
ATOM 2328 O O . GLU A 1 285 ? 10.422 -7.459 8.238 1.00 82.25 285 GLU A O 1
ATOM 2333 N N . LYS A 1 286 ? 8.840 -8.000 6.737 1.00 87.69 286 LYS A N 1
ATOM 2334 C CA . LYS A 1 286 ? 7.826 -7.055 7.217 1.00 87.69 286 LYS A CA 1
ATOM 2335 C C . LYS A 1 286 ? 7.147 -7.632 8.453 1.00 87.69 286 LYS A C 1
ATOM 2337 O O . LYS A 1 286 ? 6.342 -8.554 8.334 1.00 87.69 286 LYS A O 1
ATOM 2342 N N . VAL A 1 287 ? 7.428 -7.070 9.621 1.00 89.50 287 VAL A N 1
ATOM 2343 C CA . VAL A 1 287 ? 6.835 -7.505 10.884 1.00 89.50 287 VAL A CA 1
ATOM 2344 C C . VAL A 1 287 ? 5.757 -6.519 11.311 1.00 89.50 287 VAL A C 1
ATOM 2346 O O . VAL A 1 287 ? 6.029 -5.418 11.788 1.00 89.50 287 VAL A O 1
ATOM 2349 N N . CYS A 1 288 ? 4.507 -6.941 11.152 1.00 92.75 288 CYS A N 1
ATOM 2350 C CA . CYS A 1 288 ? 3.332 -6.226 11.622 1.00 92.75 288 CYS A CA 1
ATOM 2351 C C . CYS A 1 288 ? 2.902 -6.728 13.009 1.00 92.75 288 CYS A C 1
ATOM 2353 O O . CYS A 1 288 ? 2.671 -7.923 13.210 1.00 92.75 288 CYS A O 1
ATOM 2355 N N . TYR A 1 289 ? 2.726 -5.811 13.958 1.00 92.88 289 TYR A N 1
ATOM 2356 C CA . TYR A 1 289 ? 2.080 -6.080 15.242 1.00 92.88 289 TYR A CA 1
ATOM 2357 C C . TYR A 1 289 ? 0.683 -5.453 15.243 1.00 92.88 289 TYR A C 1
ATOM 2359 O O . TYR A 1 289 ? 0.550 -4.284 14.871 1.00 92.88 289 TYR A O 1
ATOM 2367 N N . PRO A 1 290 ? -0.355 -6.201 15.654 1.00 94.12 290 PRO A N 1
ATOM 2368 C CA . PRO A 1 290 ? -0.276 -7.436 16.445 1.00 94.12 290 PRO A CA 1
ATOM 2369 C C . PRO A 1 290 ? -0.192 -8.753 15.650 1.00 94.12 290 PRO A C 1
ATOM 2371 O O . PRO A 1 290 ? -0.102 -9.812 16.269 1.00 94.12 290 PRO A O 1
ATOM 2374 N N . ASP A 1 291 ? -0.212 -8.722 14.317 1.00 93.56 291 ASP A N 1
ATOM 2375 C CA . ASP A 1 291 ? -0.308 -9.911 13.453 1.00 93.56 291 ASP A CA 1
ATOM 2376 C C . ASP A 1 291 ? 0.692 -11.021 13.798 1.00 93.56 291 ASP A C 1
ATOM 2378 O O . ASP A 1 291 ? 0.313 -12.193 13.870 1.00 93.56 291 ASP A O 1
ATOM 2382 N N . LYS A 1 292 ? 1.950 -10.658 14.090 1.00 90.31 292 LYS A N 1
ATOM 2383 C CA . LYS A 1 292 ? 3.004 -11.606 14.492 1.00 90.31 292 LYS A CA 1
ATOM 2384 C C . LYS A 1 292 ? 2.652 -12.383 15.768 1.00 90.31 292 LYS A C 1
ATOM 2386 O O . LYS A 1 292 ? 2.983 -13.560 15.875 1.00 90.31 292 LYS A O 1
ATOM 2391 N N . ILE A 1 293 ? 1.961 -11.747 16.717 1.00 89.00 293 ILE A N 1
ATOM 2392 C CA . ILE A 1 293 ? 1.586 -12.339 18.012 1.00 89.00 293 ILE A CA 1
ATOM 2393 C C . ILE A 1 293 ? 0.437 -13.332 17.831 1.00 89.00 293 ILE A C 1
ATOM 2395 O O . ILE A 1 293 ? 0.482 -14.437 18.368 1.00 89.00 293 ILE A O 1
ATOM 2399 N N . VAL A 1 294 ? -0.588 -12.950 17.067 1.00 91.00 294 VAL A N 1
ATOM 2400 C CA . VAL A 1 294 ? -1.802 -13.768 16.882 1.00 91.00 294 VAL A CA 1
ATOM 2401 C C . VAL A 1 294 ? -1.743 -14.706 15.684 1.00 91.00 294 VAL A C 1
ATOM 2403 O O . VAL A 1 294 ? -2.675 -15.480 15.481 1.00 91.00 294 VAL A O 1
ATOM 2406 N N . LYS A 1 295 ? -0.666 -14.658 14.893 1.00 91.25 295 LYS A N 1
ATOM 2407 C CA . LYS A 1 295 ? -0.491 -15.450 13.664 1.00 91.25 295 LYS A CA 1
ATOM 2408 C C . LYS A 1 295 ? -1.677 -15.292 12.702 1.00 91.25 295 LYS A C 1
ATOM 2410 O O . LYS A 1 295 ? -2.131 -16.255 12.087 1.00 91.25 295 LYS A O 1
ATOM 2415 N N . LYS A 1 296 ? -2.189 -14.065 12.591 1.00 89.38 296 LYS A N 1
ATOM 2416 C CA . LYS A 1 296 ? -3.331 -13.689 11.750 1.00 89.38 296 LYS A CA 1
ATOM 2417 C C . LYS A 1 296 ? -3.041 -12.343 11.103 1.00 89.38 296 LYS A C 1
ATOM 2419 O O . LYS A 1 296 ? -2.600 -11.430 11.787 1.00 89.38 296 LYS A O 1
ATOM 2424 N N . SER A 1 297 ? -3.340 -12.213 9.814 1.00 90.56 297 SER A N 1
ATOM 2425 C CA . SER A 1 297 ? -3.192 -10.955 9.077 1.00 90.56 297 SER A CA 1
ATOM 2426 C C . SER A 1 297 ? -4.336 -9.988 9.404 1.00 90.56 297 SER A C 1
ATOM 2428 O O . SER A 1 297 ? -5.326 -9.950 8.676 1.00 90.56 297 SER A O 1
ATOM 2430 N N . ILE A 1 298 ? -4.238 -9.250 10.512 1.00 91.00 298 ILE A N 1
ATOM 2431 C CA . ILE A 1 298 ? -5.198 -8.194 10.866 1.00 91.00 298 ILE A CA 1
ATOM 2432 C C . ILE A 1 298 ? -4.833 -6.906 10.125 1.00 91.00 298 ILE A C 1
ATOM 2434 O O . ILE A 1 298 ? -5.709 -6.269 9.547 1.00 91.00 298 ILE A O 1
ATOM 2438 N N . ILE A 1 299 ? -3.548 -6.545 10.089 1.00 94.31 299 ILE A N 1
ATOM 2439 C CA . ILE A 1 299 ? -3.074 -5.322 9.424 1.00 94.31 299 ILE A CA 1
ATOM 2440 C C . ILE A 1 299 ? -2.217 -5.601 8.187 1.00 94.31 299 ILE A C 1
ATOM 2442 O O . ILE A 1 299 ? -2.241 -4.795 7.261 1.00 94.31 299 ILE A O 1
ATOM 2446 N N . GLN A 1 300 ? -1.500 -6.729 8.127 1.00 91.69 300 GLN A N 1
ATOM 2447 C CA . GLN A 1 300 ? -0.472 -7.047 7.126 1.00 91.69 300 GLN A CA 1
ATOM 2448 C C . GLN A 1 300 ? -0.957 -6.821 5.696 1.00 91.69 300 GLN A C 1
ATOM 2450 O O . GLN A 1 300 ? -0.211 -6.281 4.891 1.00 91.69 300 GLN A O 1
ATOM 2455 N N . ASN A 1 301 ? -2.204 -7.189 5.389 1.00 90.69 301 ASN A N 1
ATOM 2456 C CA . ASN A 1 301 ? -2.779 -7.138 4.040 1.00 90.69 301 ASN A CA 1
ATOM 2457 C C . ASN A 1 301 ? -3.677 -5.913 3.827 1.00 90.69 301 ASN A C 1
ATOM 2459 O O . ASN A 1 301 ? -4.665 -5.988 3.100 1.00 90.69 301 ASN A O 1
ATOM 2463 N N . THR A 1 302 ? -3.386 -4.803 4.502 1.00 93.38 302 THR A N 1
ATOM 2464 C CA . THR A 1 302 ? -4.167 -3.565 4.402 1.00 93.38 302 THR A CA 1
ATOM 2465 C C . THR A 1 302 ? -3.311 -2.402 3.911 1.00 93.38 302 THR A C 1
ATOM 2467 O O . THR A 1 302 ? -2.084 -2.396 4.067 1.00 93.38 302 THR A O 1
ATOM 2470 N N . ASP A 1 303 ? -3.968 -1.365 3.384 1.00 92.00 303 ASP A N 1
ATOM 2471 C CA . ASP A 1 303 ? -3.311 -0.091 3.058 1.00 92.00 303 ASP A CA 1
ATOM 2472 C C . ASP A 1 303 ? -2.596 0.513 4.282 1.00 92.00 303 ASP A C 1
ATOM 2474 O O . ASP A 1 303 ? -1.564 1.164 4.140 1.00 92.00 303 ASP A O 1
ATOM 2478 N N . PHE A 1 304 ? -3.091 0.221 5.492 1.00 95.12 304 PHE A N 1
ATOM 2479 C CA . PHE A 1 304 ? -2.472 0.619 6.754 1.00 95.12 304 PHE A CA 1
ATOM 2480 C C . PHE A 1 304 ? -1.034 0.094 6.857 1.00 95.12 304 PHE A C 1
ATOM 2482 O O . PHE A 1 304 ? -0.100 0.870 7.053 1.00 95.12 304 PHE A O 1
ATOM 2489 N N . ALA A 1 305 ? -0.830 -1.216 6.674 1.00 94.31 305 ALA A N 1
ATOM 2490 C CA . ALA A 1 305 ? 0.504 -1.815 6.729 1.00 94.31 305 ALA A CA 1
ATOM 2491 C C . ALA A 1 305 ? 1.405 -1.345 5.582 1.00 94.31 305 ALA A C 1
ATOM 2493 O O . ALA A 1 305 ? 2.605 -1.176 5.791 1.00 94.31 305 ALA A O 1
ATOM 2494 N N . ARG A 1 306 ? 0.842 -1.079 4.395 1.00 93.69 306 ARG A N 1
ATOM 2495 C CA . ARG A 1 306 ? 1.592 -0.505 3.269 1.00 93.69 306 ARG A CA 1
ATOM 2496 C C . ARG A 1 306 ? 2.186 0.854 3.640 1.00 93.69 306 ARG A C 1
ATOM 2498 O O . ARG A 1 306 ? 3.368 1.077 3.411 1.00 93.69 306 ARG A O 1
ATOM 2505 N N . VAL A 1 307 ? 1.396 1.734 4.254 1.00 95.69 307 VAL A N 1
ATOM 2506 C CA . VAL A 1 307 ? 1.856 3.069 4.668 1.00 95.69 307 VAL A CA 1
ATOM 2507 C C . VAL A 1 307 ? 2.906 2.991 5.775 1.00 95.69 307 VAL A C 1
ATOM 2509 O O . VAL A 1 307 ? 3.898 3.718 5.706 1.00 95.69 307 VAL A O 1
ATOM 2512 N N . LEU A 1 308 ? 2.721 2.113 6.770 1.00 95.62 308 LEU A N 1
ATOM 2513 C CA . LEU A 1 308 ? 3.740 1.876 7.801 1.00 95.62 308 LEU A CA 1
ATOM 2514 C C . LEU A 1 308 ? 5.065 1.429 7.167 1.00 95.62 308 LEU A C 1
ATOM 2516 O O . LEU A 1 308 ? 6.116 1.983 7.480 1.00 95.62 308 LEU A O 1
ATOM 2520 N N . PHE A 1 309 ? 4.990 0.482 6.231 1.00 93.44 309 PHE A N 1
ATOM 2521 C CA . PHE A 1 309 ? 6.144 -0.028 5.506 1.00 93.44 309 PHE A CA 1
ATOM 2522 C C . PHE A 1 309 ? 6.846 1.041 4.667 1.00 93.44 309 PHE A C 1
ATOM 2524 O O . PHE A 1 309 ? 8.048 1.230 4.815 1.00 93.44 309 PHE A O 1
ATOM 2531 N N . GLU A 1 310 ? 6.122 1.737 3.791 1.00 92.75 310 GLU A N 1
ATOM 2532 C CA . GLU A 1 310 ? 6.715 2.736 2.897 1.00 92.75 310 GLU A CA 1
ATOM 2533 C C . GLU A 1 310 ? 7.343 3.894 3.682 1.00 92.75 310 GLU A C 1
ATOM 2535 O O . GLU A 1 310 ? 8.384 4.412 3.281 1.00 92.75 310 GLU A O 1
ATOM 2540 N N . SER A 1 311 ? 6.753 4.265 4.824 1.00 95.75 311 SER A N 1
ATOM 2541 C CA . SER A 1 311 ? 7.309 5.300 5.699 1.00 95.75 311 SER A CA 1
ATOM 2542 C C . SER A 1 311 ? 8.614 4.859 6.362 1.00 95.75 311 SER A C 1
ATOM 2544 O O . SER A 1 311 ? 9.577 5.622 6.358 1.00 95.75 311 SER A O 1
ATOM 2546 N N . ASP A 1 312 ? 8.662 3.642 6.917 1.00 94.19 312 ASP A N 1
ATOM 2547 C CA . ASP A 1 312 ? 9.878 3.084 7.528 1.00 94.19 312 ASP A CA 1
ATOM 2548 C C . ASP A 1 312 ? 10.981 2.876 6.483 1.00 94.19 312 ASP A C 1
ATOM 2550 O O . ASP A 1 312 ? 12.131 3.261 6.689 1.00 94.19 312 ASP A O 1
ATOM 2554 N N . PHE A 1 313 ? 10.620 2.338 5.316 1.00 90.81 313 PHE A N 1
ATOM 2555 C CA . PHE A 1 313 ? 11.546 2.124 4.211 1.00 90.81 313 PHE A CA 1
ATOM 2556 C C . PHE A 1 313 ? 12.159 3.442 3.730 1.00 90.81 313 PHE A C 1
ATOM 2558 O O . PHE A 1 313 ? 13.381 3.555 3.647 1.00 90.81 313 PHE A O 1
ATOM 2565 N N . LEU A 1 314 ? 11.339 4.466 3.480 1.00 93.19 314 LEU A N 1
ATOM 2566 C CA . LEU A 1 314 ? 11.834 5.773 3.056 1.00 93.19 314 LEU A CA 1
ATOM 2567 C C . LEU A 1 314 ? 12.691 6.442 4.137 1.00 93.19 314 LEU A C 1
ATOM 2569 O O . LEU A 1 314 ? 13.731 7.011 3.814 1.00 93.19 314 LEU A O 1
ATOM 2573 N N . LEU A 1 315 ? 12.303 6.339 5.412 1.00 94.81 315 LEU A N 1
ATOM 2574 C CA . LEU A 1 315 ? 13.120 6.831 6.521 1.00 94.81 315 LEU A CA 1
ATOM 2575 C C . LEU A 1 315 ? 14.507 6.180 6.517 1.00 94.81 315 LEU A C 1
ATOM 2577 O O . LEU A 1 315 ? 15.498 6.883 6.691 1.00 94.81 315 LEU A O 1
ATOM 2581 N N . LYS A 1 316 ? 14.592 4.869 6.268 1.00 90.25 316 LYS A N 1
ATOM 2582 C CA . LYS A 1 316 ? 15.871 4.153 6.150 1.00 90.25 316 LYS A CA 1
ATOM 2583 C C . LYS A 1 316 ? 16.703 4.625 4.961 1.00 90.25 316 LYS A C 1
ATOM 2585 O O . LYS A 1 316 ? 17.904 4.811 5.110 1.00 90.25 316 LYS A O 1
ATOM 2590 N N . LEU A 1 317 ? 16.094 4.851 3.798 1.00 88.00 317 LEU A N 1
ATOM 2591 C CA . LEU A 1 317 ? 16.807 5.409 2.642 1.00 88.00 317 LEU A CA 1
ATOM 2592 C C . LEU A 1 317 ? 17.382 6.799 2.957 1.00 88.00 317 LEU A C 1
ATOM 2594 O O . LEU A 1 317 ? 18.550 7.075 2.685 1.00 88.00 317 LEU A O 1
ATOM 2598 N N . MET A 1 318 ? 16.587 7.646 3.615 1.00 93.25 318 MET A N 1
ATOM 2599 C CA . MET A 1 318 ? 16.994 8.987 4.040 1.00 93.25 318 MET A CA 1
ATOM 2600 C C . MET A 1 318 ? 18.139 8.944 5.065 1.00 93.25 318 MET A C 1
ATOM 2602 O O . MET A 1 318 ? 19.120 9.675 4.913 1.00 93.25 318 MET A O 1
ATOM 2606 N N . THR A 1 319 ? 18.057 8.077 6.081 1.00 90.31 319 THR A N 1
ATOM 2607 C CA . THR A 1 319 ? 19.098 7.955 7.118 1.00 90.31 319 THR A CA 1
ATOM 2608 C C . THR A 1 319 ? 20.399 7.388 6.556 1.00 90.31 319 THR A C 1
ATOM 2610 O O . THR A 1 319 ? 21.474 7.891 6.884 1.00 90.31 319 THR A O 1
ATOM 2613 N N . LEU A 1 320 ? 20.313 6.379 5.682 1.00 85.38 320 LEU A N 1
ATOM 2614 C CA . LEU A 1 320 ? 21.466 5.782 5.001 1.00 85.38 320 LEU A CA 1
ATOM 2615 C C . LEU A 1 320 ? 22.058 6.706 3.932 1.00 85.38 320 LEU A C 1
ATOM 2617 O O . LEU A 1 320 ? 23.226 6.558 3.577 1.00 85.38 320 LEU A O 1
ATOM 2621 N N . GLY A 1 321 ? 21.266 7.649 3.420 1.00 87.62 321 GLY A N 1
ATOM 2622 C CA . GLY A 1 321 ? 21.679 8.557 2.359 1.00 87.62 321 GLY A CA 1
ATOM 2623 C C . GLY A 1 321 ? 21.849 7.882 1.006 1.00 87.62 321 GLY A C 1
ATOM 2624 O O . GLY A 1 321 ? 22.654 8.345 0.201 1.00 87.62 321 GLY A O 1
ATOM 2625 N N . VAL A 1 322 ? 21.105 6.805 0.752 1.00 84.50 322 VAL A N 1
ATOM 2626 C CA . VAL A 1 322 ? 21.108 6.075 -0.522 1.00 84.50 322 VAL A CA 1
ATOM 2627 C C . VAL A 1 322 ? 19.685 5.821 -1.010 1.00 84.50 322 VAL A C 1
ATOM 2629 O O . VAL A 1 322 ? 18.751 5.749 -0.215 1.00 84.50 322 VAL A O 1
ATOM 2632 N N . GLU A 1 323 ? 19.506 5.680 -2.317 1.00 86.50 323 GLU A N 1
ATOM 2633 C CA . GLU A 1 323 ? 18.252 5.240 -2.919 1.00 86.50 323 GLU A CA 1
ATOM 2634 C C . GLU A 1 323 ? 18.035 3.727 -2.741 1.00 86.50 323 GLU A C 1
ATOM 2636 O O . GLU A 1 323 ? 18.840 3.012 -2.141 1.00 86.50 323 GLU A O 1
ATOM 2641 N N . ALA A 1 324 ? 16.919 3.217 -3.267 1.00 80.00 324 ALA A N 1
ATOM 2642 C CA . ALA A 1 324 ? 16.511 1.819 -3.116 1.00 80.00 324 ALA A CA 1
ATOM 2643 C C . ALA A 1 324 ? 17.501 0.799 -3.716 1.00 80.00 324 ALA A C 1
ATOM 2645 O O . ALA A 1 324 ? 17.436 -0.381 -3.381 1.00 80.00 324 ALA A O 1
ATOM 2646 N N . ASP A 1 325 ? 18.410 1.235 -4.592 1.00 78.00 325 ASP A N 1
ATOM 2647 C CA . ASP A 1 325 ? 19.484 0.401 -5.139 1.00 78.00 325 ASP A CA 1
ATOM 2648 C C . ASP A 1 325 ? 20.682 0.234 -4.182 1.00 78.00 325 ASP A C 1
ATOM 2650 O O . ASP A 1 325 ? 21.598 -0.540 -4.469 1.00 78.00 325 ASP A O 1
ATOM 2654 N N . GLY A 1 326 ? 20.685 0.963 -3.060 1.00 76.31 326 GLY A N 1
ATOM 2655 C CA . GLY A 1 326 ? 21.750 0.983 -2.061 1.00 76.31 326 GLY A CA 1
ATOM 2656 C C . GLY A 1 326 ? 23.059 1.623 -2.512 1.00 76.31 326 GLY A C 1
ATOM 2657 O O . GLY A 1 326 ? 24.060 1.518 -1.802 1.00 76.31 326 GLY A O 1
ATOM 2658 N N . LYS A 1 327 ? 23.077 2.260 -3.686 1.00 78.19 327 LYS A N 1
ATOM 2659 C CA . LYS A 1 327 ? 24.288 2.780 -4.336 1.00 78.19 327 LYS A CA 1
ATOM 2660 C C . LYS A 1 327 ? 24.157 4.246 -4.703 1.00 78.19 327 LYS A C 1
ATOM 2662 O O . LYS A 1 327 ? 25.093 5.012 -4.486 1.00 78.19 327 LYS A O 1
ATOM 2667 N N . THR A 1 328 ? 23.022 4.628 -5.274 1.00 80.00 328 THR A N 1
ATOM 2668 C CA . THR A 1 328 ? 22.768 5.996 -5.710 1.00 80.00 328 THR A CA 1
ATOM 2669 C C . THR A 1 328 ? 22.582 6.877 -4.475 1.00 80.00 328 THR A C 1
ATOM 2671 O O . THR A 1 328 ? 21.789 6.517 -3.609 1.00 80.00 328 THR A O 1
ATOM 2674 N N . PRO A 1 329 ? 23.301 8.006 -4.335 1.00 86.56 329 PRO A N 1
ATOM 2675 C CA . PRO A 1 329 ? 23.107 8.910 -3.207 1.00 86.56 329 PRO A CA 1
ATOM 2676 C C . PRO A 1 329 ? 21.671 9.427 -3.141 1.00 86.56 329 PRO A C 1
ATOM 2678 O O . PRO A 1 329 ? 21.115 9.863 -4.147 1.00 86.56 329 PRO A O 1
ATOM 2681 N N . PHE A 1 330 ? 21.083 9.430 -1.947 1.00 87.12 330 PHE A N 1
ATOM 2682 C CA . PHE A 1 330 ? 19.737 9.953 -1.749 1.00 87.12 330 PHE A CA 1
ATOM 2683 C C . PHE A 1 330 ? 19.730 11.472 -1.955 1.00 87.12 330 PHE A C 1
ATOM 2685 O O . PHE A 1 330 ? 20.351 12.222 -1.194 1.00 87.12 330 PHE A O 1
ATOM 2692 N N . ASN A 1 331 ? 19.019 11.940 -2.979 1.00 89.25 331 ASN A N 1
ATOM 2693 C CA . ASN A 1 331 ? 18.985 13.356 -3.319 1.00 89.25 331 ASN A CA 1
ATOM 2694 C C . ASN A 1 331 ? 17.810 14.071 -2.639 1.00 89.25 331 ASN A C 1
ATOM 2696 O O . ASN A 1 331 ? 16.665 13.995 -3.080 1.00 89.25 331 ASN A O 1
ATOM 2700 N N . TYR A 1 332 ? 18.102 14.810 -1.571 1.00 90.69 332 TYR A N 1
ATOM 2701 C CA . TYR A 1 332 ? 17.107 15.662 -0.924 1.00 90.69 332 TYR A CA 1
ATOM 2702 C C . TYR A 1 332 ? 16.688 16.843 -1.823 1.00 90.69 332 TYR A C 1
ATOM 2704 O O . TYR A 1 332 ? 17.534 17.421 -2.505 1.00 90.69 332 TYR A O 1
ATOM 2712 N N . PRO A 1 333 ? 15.417 17.278 -1.770 1.00 93.94 333 PRO A N 1
ATOM 2713 C CA . PRO A 1 333 ? 15.009 18.591 -2.261 1.00 93.94 333 PRO A CA 1
ATOM 2714 C C . PRO A 1 333 ? 15.890 19.710 -1.685 1.00 93.94 333 PRO A C 1
ATOM 2716 O O . PRO A 1 333 ? 16.212 19.675 -0.495 1.00 93.94 333 PRO A O 1
ATOM 2719 N N . GLU A 1 334 ? 16.229 20.719 -2.496 1.00 92.94 334 GLU A N 1
ATOM 2720 C CA . GLU A 1 334 ? 17.141 21.808 -2.097 1.00 92.94 334 GLU A CA 1
ATOM 2721 C C . GLU A 1 334 ? 16.690 22.531 -0.819 1.00 92.94 334 GLU A C 1
ATOM 2723 O O . GLU A 1 334 ? 17.501 22.721 0.082 1.00 92.94 334 GLU A O 1
ATOM 2728 N N . GLU A 1 335 ? 15.386 22.799 -0.649 1.00 94.31 335 GLU A N 1
ATOM 2729 C CA . GLU A 1 335 ? 14.867 23.420 0.585 1.00 94.31 335 GLU A CA 1
ATOM 2730 C C . GLU A 1 335 ? 15.222 22.588 1.835 1.00 94.31 335 GLU A C 1
ATOM 2732 O O . GLU A 1 335 ? 15.558 23.132 2.885 1.00 94.31 335 GLU A O 1
ATOM 2737 N N . LEU A 1 336 ? 15.174 21.254 1.750 1.00 92.56 336 LEU A N 1
ATOM 2738 C CA . LEU A 1 336 ? 15.511 20.392 2.888 1.00 92.56 336 LEU A CA 1
ATOM 2739 C C . LEU A 1 336 ? 17.024 20.360 3.154 1.00 92.56 336 LEU A C 1
ATOM 2741 O O . LEU A 1 336 ? 17.424 20.286 4.320 1.00 92.56 336 LEU A O 1
ATOM 2745 N N . LYS A 1 337 ? 17.857 20.467 2.109 1.00 90.94 337 LYS A N 1
ATOM 2746 C CA . LYS A 1 337 ? 19.321 20.577 2.238 1.00 90.94 337 LYS A CA 1
ATOM 2747 C C . LYS A 1 337 ? 19.728 21.887 2.903 1.00 90.94 337 LYS A C 1
ATOM 2749 O O . LYS A 1 337 ? 20.518 21.866 3.843 1.00 90.94 337 LYS A O 1
ATOM 2754 N N . GLU A 1 338 ? 19.157 23.007 2.462 1.00 91.75 338 GLU A N 1
ATOM 2755 C CA . GLU A 1 338 ? 19.384 24.340 3.042 1.00 91.75 338 GLU A CA 1
ATOM 2756 C C . GLU A 1 338 ? 18.991 24.385 4.519 1.00 91.75 338 GLU A C 1
ATOM 2758 O O . GLU A 1 338 ? 19.669 24.992 5.349 1.00 91.75 338 GLU A O 1
ATOM 2763 N N . LEU A 1 339 ? 17.925 23.665 4.874 1.00 90.75 339 LEU A N 1
ATOM 2764 C CA . LEU A 1 339 ? 17.493 23.500 6.255 1.00 90.75 339 LEU A CA 1
ATOM 2765 C C . LEU A 1 339 ? 18.353 22.512 7.043 1.00 90.75 339 LEU A C 1
ATOM 2767 O O . LEU A 1 339 ? 18.017 22.261 8.192 1.00 90.75 339 LEU A O 1
ATOM 2771 N N . GLN A 1 340 ? 19.456 22.001 6.493 1.00 89.50 340 GLN A N 1
ATOM 2772 C CA . GLN A 1 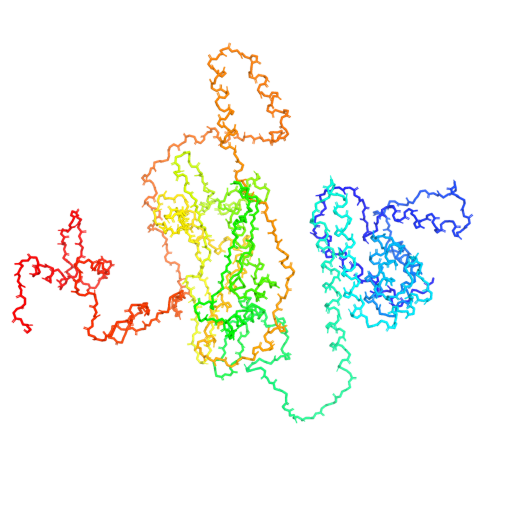340 ? 20.414 21.103 7.145 1.00 89.50 340 GLN A CA 1
ATOM 2773 C C . GLN A 1 340 ? 19.847 19.719 7.498 1.00 89.50 340 GLN A C 1
ATOM 2775 O O . GLN A 1 340 ? 20.295 19.097 8.463 1.00 89.50 340 GLN A O 1
ATOM 2780 N N . LEU A 1 341 ? 18.881 19.201 6.733 1.00 87.81 341 LEU A N 1
ATOM 2781 C CA . LEU A 1 341 ? 18.567 17.772 6.780 1.00 87.81 341 LEU A CA 1
ATOM 2782 C C . LEU A 1 341 ? 19.667 17.011 6.030 1.00 87.81 341 LEU A C 1
ATOM 2784 O O . LEU A 1 341 ? 19.585 16.794 4.823 1.00 87.81 341 LEU A O 1
ATOM 2788 N N . LEU A 1 342 ? 20.743 16.684 6.741 1.00 79.44 342 LEU A N 1
ATOM 2789 C CA . LEU A 1 342 ? 21.926 16.054 6.165 1.00 79.44 342 LEU A CA 1
ATOM 2790 C C . LEU A 1 342 ? 21.898 14.540 6.359 1.00 79.44 342 LEU A C 1
ATOM 2792 O O . LEU A 1 342 ? 21.421 14.036 7.372 1.00 79.44 342 LEU A O 1
ATOM 2796 N N . ILE A 1 343 ? 22.477 13.824 5.395 1.00 80.69 343 ILE A N 1
ATOM 2797 C CA . ILE A 1 343 ? 22.800 12.402 5.532 1.00 80.69 343 ILE A CA 1
ATOM 2798 C C . ILE A 1 343 ? 23.715 12.227 6.744 1.00 80.69 343 ILE A C 1
ATOM 2800 O O . ILE A 1 343 ? 24.619 13.039 6.970 1.00 80.69 343 ILE A O 1
ATOM 2804 N N . ILE A 1 344 ? 23.517 11.142 7.489 1.00 78.19 344 ILE A N 1
ATOM 2805 C CA . ILE A 1 344 ? 24.401 10.757 8.585 1.00 78.19 344 ILE A CA 1
ATOM 2806 C C . ILE A 1 344 ? 25.765 10.413 7.982 1.00 78.19 344 ILE A C 1
ATOM 2808 O O . ILE A 1 344 ? 25.991 9.320 7.460 1.00 78.19 344 ILE A O 1
ATOM 2812 N N . LYS A 1 345 ? 26.688 11.378 8.006 1.00 71.94 345 LYS A N 1
ATOM 2813 C CA . LYS A 1 345 ? 28.074 11.143 7.608 1.00 71.94 345 LYS A CA 1
ATOM 2814 C C . LYS A 1 345 ? 28.691 10.220 8.650 1.00 71.94 345 LYS A C 1
ATOM 2816 O O . LYS A 1 345 ? 28.948 10.661 9.767 1.00 71.94 345 LYS A O 1
ATOM 2821 N N . ARG A 1 346 ? 28.964 8.966 8.283 1.00 61.03 346 ARG A N 1
ATOM 2822 C CA . ARG A 1 346 ? 29.834 8.104 9.088 1.00 61.03 346 ARG A CA 1
ATOM 2823 C C . ARG A 1 346 ? 31.219 8.739 9.089 1.00 61.03 346 ARG A C 1
ATOM 2825 O O . ARG A 1 346 ? 31.934 8.661 8.092 1.00 61.03 346 ARG A O 1
ATOM 2832 N N . LYS A 1 347 ? 31.584 9.424 10.173 1.00 56.97 347 LYS A N 1
ATOM 2833 C CA . LYS A 1 347 ? 33.002 9.686 10.425 1.00 56.97 347 LYS A CA 1
ATOM 2834 C C . LYS A 1 347 ? 33.660 8.323 10.633 1.00 56.97 347 LYS A C 1
ATOM 2836 O O . LYS A 1 347 ? 33.053 7.445 11.241 1.00 56.97 347 LYS A O 1
ATOM 2841 N N . ASN A 1 348 ? 34.893 8.154 10.158 1.00 54.06 348 ASN A N 1
ATOM 2842 C CA . ASN A 1 348 ? 35.668 6.916 10.334 1.00 54.06 348 ASN A CA 1
ATOM 2843 C C . ASN A 1 348 ? 35.847 6.507 11.817 1.00 54.06 348 ASN A C 1
ATOM 2845 O O . ASN A 1 348 ? 36.327 5.415 12.093 1.00 54.06 348 ASN A O 1
ATOM 2849 N N . GLU A 1 349 ? 35.452 7.371 12.757 1.00 49.81 349 GLU A N 1
ATOM 2850 C CA . GLU A 1 349 ? 35.581 7.206 14.205 1.00 49.81 349 GLU A CA 1
ATOM 2851 C C . GLU A 1 349 ? 34.256 6.902 14.928 1.00 49.81 349 GLU A C 1
ATOM 2853 O O . GLU A 1 349 ? 34.284 6.656 16.135 1.00 49.81 349 GLU A O 1
ATOM 2858 N N . ASP A 1 350 ? 33.100 6.894 14.243 1.00 54.47 350 ASP A N 1
ATOM 2859 C CA . ASP A 1 350 ? 31.836 6.512 14.889 1.00 54.47 350 ASP A CA 1
ATOM 2860 C C . ASP A 1 350 ? 31.892 5.015 15.228 1.00 54.47 350 ASP A C 1
ATOM 2862 O O . ASP A 1 350 ? 31.743 4.142 14.371 1.00 54.47 350 ASP A O 1
ATOM 2866 N N . GLN A 1 351 ? 32.164 4.744 16.504 1.00 54.25 351 GLN A N 1
ATOM 2867 C CA . GLN A 1 351 ? 32.301 3.437 17.138 1.00 54.25 351 GLN A CA 1
ATOM 2868 C C . GLN A 1 351 ? 31.116 2.518 16.809 1.00 54.25 351 GLN A C 1
ATOM 2870 O O . GLN A 1 351 ? 30.142 2.519 17.549 1.00 54.25 351 GLN A O 1
ATOM 2875 N N . GLY A 1 352 ? 31.190 1.761 15.706 1.00 63.00 352 GLY A N 1
ATOM 2876 C CA . GLY A 1 352 ? 30.508 0.491 15.383 1.00 63.00 352 GLY A CA 1
ATOM 2877 C C . GLY A 1 352 ? 29.032 0.260 15.762 1.00 63.00 352 GLY A C 1
ATOM 2878 O O . GLY A 1 352 ? 28.563 -0.872 15.662 1.00 63.00 352 GLY A O 1
ATOM 2879 N N . GLY A 1 353 ? 28.291 1.266 16.217 1.00 76.44 353 GLY A N 1
ATOM 2880 C CA . GLY A 1 353 ? 26.950 1.117 16.761 1.00 76.44 353 GLY A CA 1
ATOM 2881 C C . GLY A 1 353 ? 25.932 0.943 15.647 1.00 76.44 353 GLY A C 1
ATOM 2882 O O . GLY A 1 353 ? 25.948 1.672 14.656 1.00 76.44 353 GLY A O 1
ATOM 2883 N N . SER A 1 354 ? 25.019 -0.011 15.812 1.00 84.00 354 SER A N 1
ATOM 2884 C CA . SER A 1 354 ? 23.816 -0.076 14.986 1.00 84.00 354 SER A CA 1
ATOM 2885 C C . SER A 1 354 ? 22.757 0.836 15.599 1.00 84.00 354 SER A C 1
ATOM 2887 O O . SER A 1 354 ? 22.585 0.841 16.814 1.00 84.00 354 SER A O 1
ATOM 2889 N N . TYR A 1 355 ? 22.037 1.594 14.776 1.00 89.50 355 TYR A N 1
ATOM 2890 C CA . TYR A 1 355 ? 21.024 2.548 15.231 1.00 89.50 355 TYR A CA 1
ATOM 2891 C C . TYR A 1 355 ? 19.675 2.242 14.580 1.00 89.50 355 TYR A C 1
ATOM 2893 O O . TYR A 1 355 ? 19.609 1.832 13.419 1.00 89.50 355 TYR A O 1
ATOM 2901 N N . ARG A 1 356 ? 18.590 2.450 15.327 1.00 90.06 356 ARG A N 1
ATOM 2902 C CA . ARG A 1 356 ? 17.205 2.348 14.847 1.00 90.06 356 ARG A CA 1
ATOM 2903 C C . ARG A 1 356 ? 16.543 3.708 14.880 1.00 90.06 356 ARG A C 1
ATOM 2905 O O . ARG A 1 356 ? 16.701 4.437 15.852 1.00 90.06 356 ARG A O 1
ATOM 2912 N N . PHE A 1 357 ? 15.755 3.995 13.849 1.00 93.94 357 PHE A N 1
ATOM 2913 C CA . PHE A 1 357 ? 14.957 5.211 13.750 1.00 93.94 357 PHE A CA 1
ATOM 2914 C C . PHE A 1 357 ? 13.482 4.853 13.754 1.00 93.94 357 PHE A C 1
ATOM 2916 O O . PHE A 1 357 ? 13.061 4.039 12.936 1.00 93.94 357 PHE A O 1
ATOM 2923 N N . TRP A 1 358 ? 12.708 5.436 14.663 1.00 94.38 358 TRP A N 1
ATOM 2924 C CA . TRP A 1 358 ? 11.277 5.168 14.799 1.00 94.38 358 TRP A CA 1
ATOM 2925 C C . TRP A 1 358 ? 10.481 6.448 14.600 1.00 94.38 358 TRP A C 1
ATOM 2927 O O . TRP A 1 358 ? 10.799 7.475 15.195 1.00 94.38 358 TRP A O 1
ATOM 2937 N N . LEU A 1 359 ? 9.411 6.371 13.810 1.00 97.19 359 LEU A N 1
ATOM 2938 C CA . LEU A 1 359 ? 8.420 7.439 13.730 1.00 97.19 359 LEU A CA 1
ATOM 2939 C C . LEU A 1 359 ? 7.310 7.152 14.727 1.00 97.19 359 LEU A C 1
ATOM 2941 O O . LEU A 1 359 ? 6.613 6.142 14.612 1.00 97.19 359 LEU A O 1
ATOM 2945 N N . THR A 1 360 ? 7.141 8.041 15.696 1.00 95.81 360 THR A N 1
ATOM 2946 C CA . THR A 1 360 ? 6.127 7.899 16.740 1.00 95.81 360 THR A CA 1
ATOM 2947 C C . THR A 1 360 ? 5.277 9.163 16.833 1.00 95.81 360 THR A C 1
ATOM 2949 O O . THR A 1 360 ? 5.770 10.273 16.611 1.00 95.81 360 THR A O 1
ATOM 2952 N N . PRO A 1 361 ? 3.971 9.035 17.116 1.00 95.38 361 PRO A N 1
ATOM 2953 C CA . PRO A 1 361 ? 3.167 10.192 17.461 1.00 95.38 361 PRO A CA 1
ATOM 2954 C C . PRO A 1 361 ? 3.555 10.658 18.871 1.00 95.38 361 PRO A C 1
ATOM 2956 O O . PRO A 1 361 ? 3.620 9.844 19.790 1.00 95.38 361 PRO A O 1
ATOM 2959 N N . GLN A 1 362 ? 3.818 11.954 19.037 1.00 92.75 362 GLN A N 1
ATOM 2960 C CA . GLN A 1 362 ? 4.165 12.551 20.332 1.00 92.75 362 GLN A CA 1
ATOM 2961 C C . GLN A 1 362 ? 2.952 13.235 20.968 1.00 92.75 362 GLN A C 1
ATOM 2963 O O . GLN A 1 362 ? 2.620 12.960 22.116 1.00 92.75 362 GLN A O 1
ATOM 2968 N N . GLN A 1 363 ? 2.270 14.104 20.216 1.00 90.75 363 GLN A N 1
ATOM 2969 C CA . GLN A 1 363 ? 1.186 14.944 20.739 1.00 90.75 363 GLN A CA 1
ATOM 2970 C C . GLN A 1 363 ? -0.009 14.948 19.789 1.00 90.75 363 GLN A C 1
ATOM 2972 O O . GLN A 1 363 ? 0.159 15.145 18.581 1.00 90.75 363 GLN A O 1
ATOM 2977 N N . CYS A 1 364 ? -1.212 14.761 20.343 1.00 92.69 364 CYS A N 1
ATOM 2978 C CA . CYS A 1 364 ? -2.475 14.931 19.625 1.00 92.69 364 CYS A CA 1
ATOM 2979 C C . CYS A 1 364 ? -3.073 16.293 19.960 1.00 92.69 364 CYS A C 1
ATOM 2981 O O . CYS A 1 364 ? -3.335 16.580 21.128 1.00 92.69 364 CYS A O 1
ATOM 2983 N N . PHE A 1 365 ? -3.403 17.076 18.939 1.00 93.19 365 PHE A N 1
ATOM 2984 C CA . PHE A 1 365 ? -4.173 18.304 19.100 1.00 93.19 365 PHE A CA 1
ATOM 2985 C C . PHE A 1 365 ? -5.635 18.012 18.777 1.00 93.19 365 PHE A C 1
ATOM 2987 O O . PHE A 1 365 ? -5.951 17.551 17.676 1.00 93.19 365 PHE A O 1
ATOM 2994 N N . TYR A 1 366 ? -6.531 18.241 19.735 1.00 94.31 366 TYR A N 1
ATOM 2995 C CA . TYR A 1 366 ? -7.946 17.916 19.577 1.00 94.31 366 TYR A CA 1
ATOM 2996 C C . TYR A 1 366 ? -8.857 18.934 20.273 1.00 94.31 366 TYR A C 1
ATOM 2998 O O . TYR A 1 366 ? -8.485 19.599 21.244 1.00 94.31 366 TYR A O 1
ATOM 3006 N N . HIS A 1 367 ? -10.098 19.015 19.800 1.00 92.75 367 HIS A N 1
ATOM 3007 C CA . HIS A 1 367 ? -11.167 19.766 20.442 1.00 92.75 367 HIS A CA 1
ATOM 3008 C C . HIS A 1 367 ? -12.238 18.827 20.984 1.00 92.75 367 HIS A C 1
ATOM 3010 O O . HIS A 1 367 ? -12.697 17.909 20.302 1.00 92.75 367 HIS A O 1
ATOM 3016 N N . GLN A 1 368 ? -12.697 19.117 22.203 1.00 94.50 368 GLN A N 1
ATOM 3017 C CA . GLN A 1 368 ? -13.876 18.484 22.778 1.00 94.50 368 GLN A CA 1
ATOM 3018 C C . GLN A 1 368 ? -14.896 19.546 23.189 1.00 94.50 368 GLN A C 1
ATOM 3020 O O . GLN A 1 368 ? -14.725 20.220 24.205 1.00 94.50 368 GLN A O 1
ATOM 3025 N N . LYS A 1 369 ? -15.958 19.709 22.392 1.00 92.25 369 LYS A N 1
ATOM 3026 C CA . LYS A 1 369 ? -17.035 20.682 22.648 1.00 92.25 369 LYS A CA 1
ATOM 3027 C C . LYS A 1 369 ? -18.373 20.140 22.166 1.00 92.25 369 LYS A C 1
ATOM 3029 O O . LYS A 1 369 ? -18.454 19.571 21.083 1.00 92.25 369 LYS A O 1
ATOM 3034 N N . ASN A 1 370 ? -19.440 20.342 22.940 1.00 92.75 370 ASN A N 1
ATOM 3035 C CA . ASN A 1 370 ? -20.807 19.940 22.575 1.00 92.75 370 ASN A CA 1
ATOM 3036 C C . ASN A 1 370 ? -20.907 18.459 22.158 1.00 92.75 370 ASN A C 1
ATOM 3038 O O . ASN A 1 370 ? -21.504 18.137 21.130 1.00 92.75 370 ASN A O 1
ATOM 3042 N N . ASN A 1 371 ? -20.276 17.569 22.933 1.00 92.94 371 ASN A N 1
ATOM 3043 C CA . ASN A 1 371 ? -20.191 16.128 22.662 1.00 92.94 371 ASN A CA 1
ATOM 3044 C C . ASN A 1 371 ? -19.467 15.763 21.361 1.00 92.94 371 ASN A C 1
ATOM 3046 O O . ASN A 1 371 ? -19.556 14.627 20.921 1.00 92.94 371 ASN A O 1
ATOM 3050 N N . LYS A 1 372 ? -18.763 16.692 20.717 1.00 93.06 372 LYS A N 1
ATOM 3051 C CA . LYS A 1 372 ? -17.913 16.407 19.563 1.00 93.06 372 LYS A CA 1
ATOM 3052 C C . LYS A 1 372 ? -16.486 16.231 20.046 1.00 93.06 372 LYS A C 1
ATOM 3054 O O . LYS A 1 372 ? -15.999 17.105 20.757 1.00 93.06 372 LYS A O 1
ATOM 3059 N N . TYR A 1 373 ? -15.848 15.140 19.652 1.00 94.38 373 TYR A N 1
ATOM 3060 C CA . TYR A 1 373 ? -14.418 14.903 19.805 1.00 94.38 373 TYR A CA 1
ATOM 3061 C C . TYR A 1 373 ? -13.784 14.972 18.417 1.00 94.38 373 TYR A C 1
ATOM 3063 O O . TYR A 1 373 ? -14.105 14.143 17.568 1.00 94.38 373 TYR A O 1
ATOM 3071 N N . ILE A 1 374 ? -12.966 15.993 18.165 1.00 94.19 374 ILE A N 1
ATOM 3072 C CA . ILE A 1 374 ? -12.388 16.310 16.852 1.00 94.19 374 ILE A CA 1
ATOM 3073 C C . ILE A 1 374 ? -10.871 16.298 16.968 1.00 94.19 374 ILE A C 1
ATOM 3075 O O . ILE A 1 374 ? -10.330 17.038 17.782 1.00 94.19 374 ILE A O 1
ATOM 3079 N N . ILE A 1 375 ? -10.198 15.497 16.144 1.00 94.38 375 ILE A N 1
ATOM 3080 C CA . ILE A 1 375 ? -8.739 15.489 16.033 1.00 94.38 375 ILE A CA 1
ATOM 3081 C C . ILE A 1 375 ? -8.330 16.488 14.955 1.00 94.38 375 ILE A C 1
ATOM 3083 O O . ILE A 1 375 ? -8.596 16.277 13.771 1.00 94.38 375 ILE A O 1
ATOM 3087 N N . GLU A 1 376 ? -7.656 17.554 15.371 1.00 92.62 376 GLU A N 1
ATOM 3088 C CA . GLU A 1 376 ? -7.203 18.624 14.483 1.00 92.62 376 GLU A CA 1
ATOM 3089 C C . GLU A 1 376 ? -5.855 18.274 13.862 1.00 92.62 376 GLU A C 1
ATOM 3091 O O . GLU A 1 376 ? -5.721 18.201 12.638 1.00 92.62 376 GLU A O 1
ATOM 3096 N N . ASP A 1 377 ? -4.852 17.982 14.690 1.00 93.75 377 ASP A N 1
ATOM 3097 C CA . ASP A 1 377 ? -3.492 17.730 14.223 1.00 93.75 377 ASP A CA 1
ATOM 3098 C C . ASP A 1 377 ? -2.736 16.729 15.101 1.00 93.75 377 ASP A C 1
ATOM 3100 O O . ASP A 1 377 ? -3.191 16.317 16.168 1.00 93.75 377 ASP A O 1
ATOM 3104 N N . MET A 1 378 ? -1.581 16.301 14.605 1.00 94.44 378 MET A N 1
ATOM 3105 C CA . MET A 1 378 ? -0.707 15.327 15.236 1.00 94.44 378 MET A CA 1
ATOM 3106 C C . MET A 1 378 ? 0.750 15.736 15.035 1.00 94.44 378 MET A C 1
ATOM 3108 O O . MET A 1 378 ? 1.194 15.927 13.896 1.00 94.44 378 MET A O 1
ATOM 3112 N N . LYS A 1 379 ? 1.506 15.810 16.131 1.00 96.25 379 LYS A N 1
ATOM 3113 C CA . LYS A 1 379 ? 2.961 15.954 16.091 1.00 96.25 379 LYS A CA 1
ATOM 3114 C C . LYS A 1 379 ? 3.600 14.577 15.984 1.00 96.25 379 LYS A C 1
ATOM 3116 O O . LYS A 1 379 ? 3.386 13.721 16.842 1.00 96.25 379 LYS A O 1
ATOM 3121 N N . VAL A 1 380 ? 4.388 14.376 14.935 1.00 97.25 380 VAL A N 1
ATOM 3122 C CA . VAL A 1 380 ? 5.158 13.149 14.715 1.00 97.25 380 VAL A CA 1
ATOM 3123 C C . VAL A 1 380 ? 6.623 13.444 14.977 1.00 97.25 380 VAL A C 1
ATOM 3125 O O . VAL A 1 380 ? 7.137 14.464 14.522 1.00 97.25 380 VAL A O 1
ATOM 3128 N N . ILE A 1 381 ? 7.284 12.552 15.702 1.00 97.31 381 ILE A N 1
ATOM 3129 C CA . ILE A 1 381 ? 8.708 12.648 16.005 1.00 97.31 381 ILE A CA 1
ATOM 3130 C C . ILE A 1 381 ? 9.454 11.465 15.398 1.00 97.31 381 ILE A C 1
ATOM 3132 O O . ILE A 1 381 ? 8.905 10.375 15.250 1.00 97.31 381 ILE A O 1
ATOM 3136 N N . CYS A 1 382 ? 10.712 11.699 15.049 1.00 97.31 382 CYS A N 1
ATOM 3137 C CA . CYS A 1 382 ? 11.686 10.671 14.734 1.00 97.31 382 CYS A CA 1
ATOM 3138 C C . CYS A 1 382 ? 12.563 10.470 15.969 1.00 97.31 382 CYS A C 1
ATOM 3140 O O . CYS A 1 382 ? 13.240 11.396 16.413 1.00 97.31 382 CYS A O 1
ATOM 3142 N N . GLN A 1 383 ? 12.519 9.274 16.542 1.00 95.25 383 GLN A N 1
ATOM 3143 C CA . GLN A 1 383 ? 13.355 8.865 17.665 1.00 95.25 383 GLN A CA 1
ATOM 3144 C C . GLN A 1 383 ? 14.514 8.029 17.142 1.00 95.25 383 GLN A C 1
ATOM 3146 O O . GLN A 1 383 ? 14.325 7.238 16.220 1.00 95.25 383 GLN A O 1
ATOM 3151 N N . THR A 1 384 ? 15.689 8.164 17.751 1.00 94.31 384 THR A N 1
ATOM 3152 C CA . THR A 1 384 ? 16.825 7.275 17.492 1.00 94.31 384 THR A CA 1
ATOM 3153 C C . THR A 1 384 ? 17.143 6.439 18.726 1.00 94.31 384 THR A C 1
ATOM 3155 O O . THR A 1 384 ? 17.020 6.913 19.858 1.00 94.31 384 THR A O 1
ATOM 3158 N N . ARG A 1 385 ? 17.532 5.182 18.518 1.00 93.00 385 ARG A N 1
ATOM 3159 C CA . ARG A 1 385 ? 17.986 4.275 19.575 1.00 93.00 385 ARG A CA 1
ATOM 3160 C C . ARG A 1 385 ? 19.247 3.548 19.140 1.00 93.00 385 ARG A C 1
ATOM 3162 O O . ARG A 1 385 ? 19.307 3.043 18.020 1.00 93.00 385 ARG A O 1
ATOM 3169 N N . GLN A 1 386 ? 20.227 3.470 20.032 1.00 91.81 386 GLN A N 1
ATOM 3170 C CA . GLN A 1 386 ? 21.398 2.620 19.858 1.00 91.81 386 GLN A CA 1
ATOM 3171 C C . GLN A 1 386 ? 20.994 1.173 20.114 1.00 91.81 386 GLN A C 1
ATOM 3173 O O . GLN A 1 386 ? 20.375 0.877 21.131 1.00 91.81 386 GLN A O 1
ATOM 3178 N N . MET A 1 387 ? 21.361 0.268 19.222 1.00 88.19 387 MET A N 1
ATOM 3179 C CA . MET A 1 387 ? 21.269 -1.165 19.462 1.00 88.19 387 MET A CA 1
ATOM 3180 C C . MET A 1 387 ? 22.568 -1.636 20.111 1.00 88.19 387 MET A C 1
ATOM 3182 O O . MET A 1 387 ? 23.639 -1.538 19.511 1.00 88.19 387 MET A O 1
ATOM 3186 N N . GLU A 1 388 ? 22.463 -2.200 21.307 1.00 88.38 388 GLU A N 1
ATOM 3187 C CA . GLU A 1 388 ? 23.567 -2.826 22.034 1.00 88.38 388 GLU A CA 1
ATOM 3188 C C . GLU A 1 388 ? 23.243 -4.310 22.271 1.00 88.38 388 GLU A C 1
ATOM 3190 O O . GLU A 1 388 ? 22.081 -4.693 22.421 1.00 88.38 388 GLU A O 1
ATOM 3195 N N . ARG A 1 389 ? 24.256 -5.184 22.290 1.00 82.62 389 ARG A N 1
ATOM 3196 C CA . ARG A 1 389 ? 24.077 -6.575 22.738 1.00 82.62 389 ARG A CA 1
ATOM 3197 C C . ARG A 1 389 ? 24.407 -6.664 24.222 1.00 82.62 389 ARG A C 1
ATOM 3199 O O . ARG A 1 389 ? 25.559 -6.488 24.602 1.00 82.62 389 ARG A O 1
ATOM 3206 N N . ILE A 1 390 ? 23.408 -6.978 25.043 1.00 87.88 390 ILE A N 1
ATOM 3207 C CA . ILE A 1 390 ? 23.557 -7.221 26.481 1.00 87.88 390 ILE A CA 1
ATOM 3208 C C . ILE A 1 390 ? 23.092 -8.653 26.749 1.00 87.88 390 ILE A C 1
ATOM 3210 O O . ILE A 1 390 ? 21.922 -8.973 26.544 1.00 87.88 390 ILE A O 1
ATOM 3214 N N . ASN A 1 391 ? 24.003 -9.522 27.201 1.00 89.75 391 ASN A N 1
ATOM 3215 C CA . ASN A 1 391 ? 23.731 -10.947 27.453 1.00 89.75 391 ASN A CA 1
ATOM 3216 C C . ASN A 1 391 ? 23.110 -11.662 26.233 1.00 89.75 391 ASN A C 1
ATOM 3218 O O . ASN A 1 391 ? 22.041 -12.263 26.343 1.00 89.75 391 ASN A O 1
ATOM 3222 N N . ASP A 1 392 ? 23.731 -11.505 25.056 1.00 82.12 392 ASP A N 1
ATOM 3223 C CA . ASP A 1 392 ? 23.278 -12.027 23.750 1.00 82.12 392 ASP A CA 1
ATOM 3224 C C . ASP A 1 392 ? 21.890 -11.564 23.284 1.00 82.12 392 ASP A C 1
ATOM 3226 O O . ASP A 1 392 ? 21.402 -11.976 22.229 1.00 82.12 392 ASP A O 1
ATOM 3230 N N . LYS A 1 393 ? 21.257 -10.652 24.022 1.00 79.12 393 LYS A N 1
ATOM 3231 C CA . LYS A 1 393 ? 20.007 -10.017 23.625 1.00 79.12 393 LYS A CA 1
ATOM 3232 C C . LYS A 1 393 ? 20.297 -8.647 23.059 1.00 79.12 393 LYS A C 1
ATOM 3234 O O . LYS A 1 393 ? 21.070 -7.871 23.614 1.00 79.12 393 LYS A O 1
ATOM 3239 N N . LEU A 1 394 ? 19.640 -8.356 21.948 1.00 76.94 394 LEU A N 1
ATOM 3240 C CA . LEU A 1 394 ? 19.638 -7.023 21.388 1.00 76.94 394 LEU A CA 1
ATOM 3241 C C . LEU A 1 394 ? 18.758 -6.123 22.266 1.00 76.94 394 LEU A C 1
ATOM 3243 O O . LEU A 1 394 ? 17.568 -6.400 22.430 1.00 76.94 394 LEU A O 1
ATOM 3247 N N . VAL A 1 395 ? 19.343 -5.080 22.841 1.00 85.62 395 VAL A N 1
ATOM 3248 C CA . VAL A 1 395 ? 18.667 -4.095 23.685 1.00 85.62 395 VAL A CA 1
ATOM 3249 C C . VAL A 1 395 ? 18.784 -2.732 23.018 1.00 85.62 395 VAL A C 1
ATOM 3251 O O . VAL A 1 395 ? 19.850 -2.362 22.531 1.00 85.62 395 VAL A O 1
ATOM 3254 N N . ASP A 1 396 ? 17.678 -1.992 22.989 1.00 88.56 396 ASP A N 1
ATOM 3255 C CA . ASP A 1 396 ? 17.664 -0.625 22.486 1.00 88.56 396 ASP A CA 1
ATOM 3256 C C . ASP A 1 396 ? 17.932 0.354 23.642 1.00 88.56 396 ASP A C 1
ATOM 3258 O O . ASP A 1 396 ? 17.233 0.329 24.657 1.00 88.56 396 ASP A O 1
ATOM 3262 N N . LYS A 1 397 ? 18.910 1.242 23.469 1.00 90.94 397 LYS A N 1
ATOM 3263 C CA . LYS A 1 397 ? 19.269 2.318 24.393 1.00 90.94 397 LYS A CA 1
ATOM 3264 C C . LYS A 1 397 ? 18.932 3.664 23.769 1.00 90.94 397 LYS A C 1
ATOM 3266 O O . LYS A 1 397 ? 19.273 3.932 22.618 1.00 90.94 397 LYS A O 1
ATOM 3271 N N . GLU A 1 398 ? 18.240 4.512 24.517 1.00 88.94 398 GLU A N 1
ATOM 3272 C CA . GLU A 1 398 ? 17.910 5.854 24.047 1.00 88.94 398 GLU A CA 1
ATOM 3273 C C . GLU A 1 398 ? 19.169 6.722 23.968 1.00 88.94 398 GLU A C 1
ATOM 3275 O O . GLU A 1 398 ? 20.024 6.681 24.854 1.00 88.94 398 GLU A O 1
ATOM 3280 N N . ILE A 1 399 ? 19.287 7.494 22.889 1.00 87.88 399 ILE A N 1
ATOM 3281 C CA . ILE A 1 399 ? 20.381 8.445 22.703 1.00 87.88 399 ILE A CA 1
ATOM 3282 C C . ILE A 1 399 ? 19.784 9.838 22.748 1.00 87.88 399 ILE A C 1
ATOM 3284 O O . ILE A 1 399 ? 18.875 10.145 21.982 1.00 87.88 399 ILE A O 1
ATOM 3288 N N . GLN A 1 400 ? 20.337 10.676 23.617 1.00 88.00 400 GLN A N 1
ATOM 3289 C CA . GLN A 1 400 ? 19.972 12.089 23.739 1.00 88.00 400 GLN A CA 1
ATOM 3290 C C . GLN A 1 400 ? 21.191 13.013 23.599 1.00 88.00 400 GLN A C 1
ATOM 3292 O O . GLN A 1 400 ? 21.096 14.217 23.824 1.00 88.00 400 GLN A O 1
ATOM 3297 N N . ASP A 1 401 ? 22.350 12.461 23.224 1.00 88.31 401 ASP A N 1
ATOM 3298 C CA . ASP A 1 401 ? 23.560 13.247 23.009 1.00 88.31 401 ASP A CA 1
ATOM 3299 C C . ASP A 1 401 ? 23.404 14.142 21.774 1.00 88.31 401 ASP A C 1
ATOM 3301 O O . ASP A 1 401 ? 23.341 13.666 20.638 1.00 88.31 401 ASP A O 1
ATOM 3305 N N . ILE A 1 402 ? 23.391 15.455 22.010 1.00 89.31 402 ILE A N 1
ATOM 3306 C CA . ILE A 1 402 ? 23.280 16.493 20.982 1.00 89.31 402 ILE A CA 1
ATOM 3307 C C . ILE A 1 402 ? 24.417 16.445 19.954 1.00 89.31 402 ILE A C 1
ATOM 3309 O O . ILE A 1 402 ? 24.257 16.975 18.856 1.00 89.31 402 ILE A O 1
ATOM 3313 N N . ASN A 1 403 ? 25.548 15.818 20.286 1.00 88.69 403 ASN A N 1
ATOM 3314 C CA . ASN A 1 403 ? 26.698 15.666 19.398 1.00 88.69 403 ASN A CA 1
ATOM 3315 C C . ASN A 1 403 ? 26.639 14.377 18.565 1.00 88.69 403 ASN A C 1
ATOM 3317 O O . ASN A 1 403 ? 27.398 14.242 17.604 1.00 88.69 403 ASN A O 1
ATOM 3321 N N . ASN A 1 404 ? 25.741 13.440 18.889 1.00 89.06 404 ASN A N 1
ATOM 3322 C CA . ASN A 1 404 ? 25.583 12.208 18.126 1.00 89.06 404 ASN A CA 1
ATOM 3323 C C . ASN A 1 404 ? 24.887 12.495 16.786 1.00 89.06 404 ASN A C 1
ATOM 3325 O O . ASN A 1 404 ? 23.773 13.020 16.741 1.00 89.06 404 ASN A O 1
ATOM 3329 N N . SER A 1 405 ? 25.520 12.099 15.682 1.00 90.19 405 SER A N 1
ATOM 3330 C CA . SER A 1 405 ? 25.036 12.344 14.316 1.00 90.19 405 SER A CA 1
ATOM 3331 C C . SER A 1 405 ? 23.645 11.742 14.047 1.00 90.19 405 SER A C 1
ATOM 3333 O O . SER A 1 405 ? 22.810 12.370 13.391 1.00 90.19 405 SER A O 1
ATOM 3335 N N . ASN A 1 406 ? 23.345 10.565 14.608 1.00 91.69 406 ASN A N 1
ATOM 3336 C CA . ASN A 1 406 ? 22.035 9.917 14.497 1.00 91.69 406 ASN A CA 1
ATOM 3337 C C . ASN A 1 406 ? 20.965 10.687 15.281 1.00 91.69 406 ASN A C 1
ATOM 3339 O O . ASN A 1 406 ? 19.835 10.828 14.811 1.00 91.69 406 ASN A O 1
ATOM 3343 N N . TYR A 1 407 ? 21.311 11.209 16.460 1.00 93.25 407 TYR A N 1
ATOM 3344 C CA . TYR A 1 407 ? 20.403 12.045 17.245 1.00 93.25 407 TYR A CA 1
ATOM 3345 C C . TYR A 1 407 ? 20.135 13.384 16.560 1.00 93.25 407 TYR A C 1
ATOM 3347 O O . TYR A 1 407 ? 18.979 13.793 16.447 1.00 93.25 407 TYR A O 1
ATOM 3355 N N . GLN A 1 408 ? 21.170 14.030 16.019 1.00 93.31 408 GLN A N 1
ATOM 3356 C CA . GLN A 1 408 ? 21.027 15.254 15.229 1.00 93.31 408 GLN A CA 1
ATOM 3357 C C . GLN A 1 408 ? 20.101 15.039 14.029 1.00 93.31 408 GLN A C 1
ATOM 3359 O O . GLN A 1 408 ? 19.189 15.840 13.823 1.00 93.31 408 GLN A O 1
ATOM 3364 N N . PHE A 1 409 ? 20.267 13.937 13.288 1.00 94.75 409 PHE A N 1
ATOM 3365 C CA . PHE A 1 409 ? 19.358 13.580 12.198 1.00 94.75 409 PHE A CA 1
ATOM 3366 C C . PHE A 1 409 ? 17.916 13.421 12.693 1.00 94.75 409 PHE A C 1
ATOM 3368 O O . PHE A 1 409 ? 17.012 14.046 12.146 1.00 94.75 409 PHE A O 1
ATOM 3375 N N . ALA A 1 410 ? 17.687 12.618 13.736 1.00 95.75 410 ALA A N 1
ATOM 3376 C CA . ALA A 1 410 ? 16.349 12.335 14.256 1.00 95.75 410 ALA A CA 1
ATOM 3377 C C . ALA A 1 410 ? 15.650 13.603 14.787 1.00 95.75 410 ALA A C 1
ATOM 3379 O O . ALA A 1 410 ? 14.489 13.877 14.463 1.00 95.75 410 ALA A O 1
ATOM 3380 N N . SER A 1 411 ? 16.385 14.439 15.524 1.00 95.38 411 SER A N 1
ATOM 3381 C CA . SER A 1 411 ? 15.928 15.745 16.004 1.00 95.38 411 SER A CA 1
ATOM 3382 C C . SER A 1 411 ? 15.587 16.676 14.839 1.00 95.38 411 SER A C 1
ATOM 3384 O O . SER A 1 411 ? 14.514 17.286 14.805 1.00 95.38 411 SER A O 1
ATOM 3386 N N . LYS A 1 412 ? 16.440 16.728 13.811 1.00 96.38 412 LYS A N 1
ATOM 3387 C CA . LYS A 1 412 ? 16.203 17.578 12.646 1.00 96.38 412 LYS A CA 1
ATOM 3388 C C . LYS A 1 412 ? 15.033 17.102 11.793 1.00 96.38 412 LYS A C 1
ATOM 3390 O O . LYS A 1 412 ? 14.212 17.916 11.375 1.00 96.38 412 LYS A O 1
ATOM 3395 N N . PHE A 1 413 ? 14.913 15.794 11.584 1.00 97.38 413 PHE A N 1
ATOM 3396 C CA . PHE A 1 413 ? 13.775 15.176 10.911 1.00 97.38 413 PHE A CA 1
ATOM 3397 C C . PHE A 1 413 ? 12.473 15.511 11.643 1.00 97.38 413 PHE A C 1
ATOM 3399 O O . PHE A 1 413 ? 11.496 15.900 11.012 1.00 97.38 413 PHE A O 1
ATOM 3406 N N . THR A 1 414 ? 12.480 15.437 12.977 1.00 97.00 414 THR A N 1
ATOM 3407 C CA . THR A 1 414 ? 11.346 15.833 13.822 1.00 97.00 414 THR A CA 1
ATOM 3408 C C . THR A 1 414 ? 10.949 17.291 13.592 1.00 97.00 414 THR A C 1
ATOM 3410 O O . THR A 1 414 ? 9.783 17.580 13.333 1.00 97.00 414 THR A O 1
ATOM 3413 N N . GLN A 1 415 ? 11.913 18.216 13.631 1.00 96.81 415 GLN A N 1
ATOM 3414 C CA . GLN A 1 415 ? 11.659 19.644 13.400 1.00 96.81 415 GLN A CA 1
ATOM 3415 C C . GLN A 1 415 ? 11.110 19.927 11.995 1.00 96.81 415 GLN A C 1
ATOM 3417 O O . GLN A 1 415 ? 10.309 20.843 11.809 1.00 96.81 415 GLN A O 1
ATOM 3422 N N . LEU A 1 416 ? 11.553 19.160 10.997 1.00 97.44 416 LEU A N 1
ATOM 3423 C CA . LEU A 1 416 ? 11.220 19.365 9.589 1.00 97.44 416 LEU A CA 1
ATOM 3424 C C . LEU A 1 416 ? 10.098 18.454 9.079 1.00 97.44 416 LEU A C 1
ATOM 3426 O O . LEU A 1 416 ? 9.799 18.515 7.887 1.00 97.44 416 LEU A O 1
ATOM 3430 N N . TYR A 1 417 ? 9.458 17.654 9.936 1.00 97.75 417 TYR A N 1
ATOM 3431 C CA . TYR A 1 417 ? 8.524 16.598 9.529 1.00 97.75 417 TYR A CA 1
ATOM 3432 C C . TYR A 1 417 ? 7.459 17.088 8.539 1.00 97.75 417 TYR A C 1
ATOM 3434 O O . TYR A 1 417 ? 7.280 16.508 7.470 1.00 97.75 417 TYR A O 1
ATOM 3442 N N . ASP A 1 418 ? 6.800 18.209 8.839 1.00 96.06 418 ASP A N 1
ATOM 3443 C CA . ASP A 1 418 ? 5.743 18.759 7.982 1.00 96.06 418 ASP A CA 1
ATOM 3444 C C . ASP A 1 418 ? 6.263 19.285 6.643 1.00 96.06 418 ASP A C 1
ATOM 3446 O O . ASP A 1 418 ? 5.547 19.248 5.644 1.00 96.06 418 ASP A O 1
ATOM 3450 N N . LYS A 1 419 ? 7.507 19.772 6.594 1.00 97.06 419 LYS A N 1
ATOM 3451 C CA . LYS A 1 419 ? 8.145 20.171 5.334 1.00 97.06 419 LYS A CA 1
ATOM 3452 C C . LYS A 1 419 ? 8.544 18.947 4.519 1.00 97.06 419 LYS A C 1
ATOM 3454 O O . LYS A 1 419 ? 8.254 18.898 3.329 1.00 97.06 419 LYS A O 1
ATOM 3459 N N . ILE A 1 420 ? 9.135 17.944 5.165 1.00 96.94 420 ILE A N 1
ATOM 3460 C CA . ILE A 1 420 ? 9.476 16.649 4.567 1.00 96.94 420 ILE A CA 1
ATOM 3461 C C . ILE A 1 420 ? 8.222 16.016 3.946 1.00 96.94 420 ILE A C 1
ATOM 3463 O O . ILE A 1 420 ? 8.244 15.609 2.787 1.00 96.94 420 ILE A O 1
ATOM 3467 N N . ALA A 1 421 ? 7.098 16.023 4.663 1.00 96.44 421 ALA A N 1
ATOM 3468 C CA . ALA A 1 421 ? 5.832 15.454 4.213 1.00 96.44 421 ALA A CA 1
ATOM 3469 C C . ALA A 1 421 ? 5.229 16.134 2.966 1.00 96.44 421 ALA A C 1
ATOM 3471 O O . ALA A 1 421 ? 4.414 15.515 2.281 1.00 96.44 421 ALA A O 1
ATOM 3472 N N . LYS A 1 422 ? 5.627 17.374 2.633 1.00 95.69 422 LYS A N 1
ATOM 3473 C CA . LYS A 1 422 ? 5.232 18.031 1.370 1.00 95.69 422 LYS A CA 1
ATOM 3474 C C . LYS A 1 422 ? 5.908 17.399 0.156 1.00 95.69 422 LYS A C 1
ATOM 3476 O O . LYS A 1 422 ? 5.284 17.296 -0.894 1.00 95.69 422 LYS A O 1
ATOM 3481 N N . TYR A 1 423 ? 7.166 16.991 0.307 1.00 96.44 423 TYR A N 1
ATOM 3482 C CA . TYR A 1 423 ? 7.956 16.361 -0.753 1.00 96.44 423 TYR A CA 1
ATOM 3483 C C . TYR A 1 423 ? 7.754 14.850 -0.809 1.00 96.44 423 TYR A C 1
ATOM 3485 O O . TYR A 1 423 ? 7.809 14.253 -1.879 1.00 96.44 423 TYR A O 1
ATOM 3493 N N . TYR A 1 424 ? 7.478 14.245 0.344 1.00 95.94 424 TYR A N 1
ATOM 3494 C CA . TYR A 1 424 ? 7.281 12.813 0.505 1.00 95.94 424 TYR A CA 1
ATOM 3495 C C . TYR A 1 424 ? 5.899 12.561 1.126 1.00 95.94 424 TYR A C 1
ATOM 3497 O O . TYR A 1 424 ? 5.788 12.399 2.348 1.00 95.94 424 TYR A O 1
ATOM 3505 N N . PRO A 1 425 ? 4.826 12.519 0.306 1.00 95.81 425 PRO A N 1
ATOM 3506 C CA . PRO A 1 425 ? 3.439 12.468 0.781 1.00 95.81 425 PRO A CA 1
ATOM 3507 C C . PRO A 1 425 ? 3.118 11.284 1.696 1.00 95.81 425 PRO A C 1
ATOM 3509 O O . PRO A 1 425 ? 2.143 11.332 2.450 1.00 95.81 425 PRO A O 1
ATOM 3512 N N . ILE A 1 426 ? 3.940 10.232 1.666 1.00 96.56 426 ILE A N 1
ATOM 3513 C CA . ILE A 1 426 ? 3.787 9.077 2.544 1.00 96.56 426 ILE A CA 1
ATOM 3514 C C . ILE A 1 426 ? 3.870 9.448 4.030 1.00 96.56 426 ILE A C 1
ATOM 3516 O O . ILE A 1 426 ? 3.120 8.897 4.830 1.00 96.56 426 ILE A O 1
ATOM 3520 N N . PHE A 1 427 ? 4.670 10.450 4.411 1.00 97.38 427 PHE A N 1
ATOM 3521 C CA . PHE A 1 427 ? 4.714 10.914 5.801 1.00 97.38 427 PHE A CA 1
ATOM 3522 C C . PHE A 1 427 ? 3.444 11.682 6.190 1.00 97.38 427 PHE A C 1
ATOM 3524 O O . PHE A 1 427 ? 2.939 11.524 7.299 1.00 97.38 427 PHE A O 1
ATOM 3531 N N . ASN A 1 428 ? 2.831 12.432 5.267 1.00 95.94 428 ASN A N 1
ATOM 3532 C CA . ASN A 1 428 ? 1.512 13.018 5.530 1.00 95.94 428 ASN A CA 1
ATOM 3533 C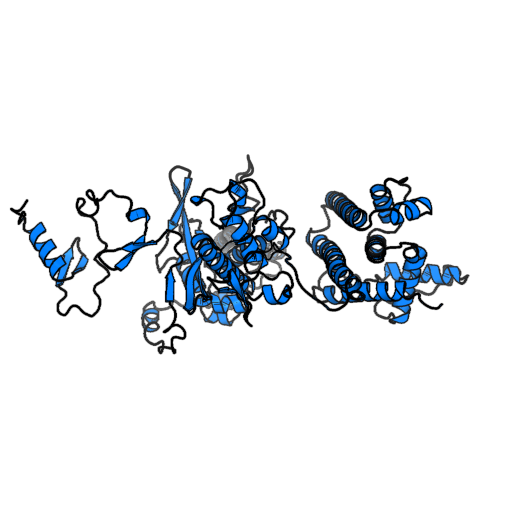 C . ASN A 1 428 ? 0.455 11.918 5.729 1.00 95.94 428 ASN A C 1
ATOM 3535 O O . ASN A 1 428 ? -0.384 11.991 6.628 1.00 95.94 428 ASN A O 1
ATOM 3539 N N . ARG A 1 429 ? 0.532 10.855 4.924 1.00 96.38 429 ARG A N 1
ATOM 3540 C CA . ARG A 1 429 ? -0.331 9.681 5.052 1.00 96.38 429 ARG A CA 1
ATOM 3541 C C . ARG A 1 429 ? -0.111 8.945 6.382 1.00 96.38 429 ARG A C 1
ATOM 3543 O O . ARG A 1 429 ? -1.091 8.570 7.023 1.00 96.38 429 ARG A O 1
ATOM 3550 N N . LEU A 1 430 ? 1.134 8.806 6.843 1.00 97.12 430 LEU A N 1
ATOM 3551 C CA . LEU A 1 430 ? 1.463 8.256 8.163 1.00 97.12 430 LEU A CA 1
ATOM 3552 C C . LEU A 1 430 ? 0.870 9.102 9.296 1.00 97.12 430 LEU A C 1
ATOM 3554 O O . LEU A 1 430 ? 0.281 8.557 10.228 1.00 97.12 430 LEU A O 1
ATOM 3558 N N . LYS A 1 431 ? 0.947 10.435 9.201 1.00 96.44 431 LYS A N 1
ATOM 3559 C CA . LYS A 1 431 ? 0.304 11.332 10.170 1.00 96.44 431 LYS A CA 1
ATOM 3560 C C . LYS A 1 431 ? -1.208 11.076 10.260 1.00 96.44 431 LYS A C 1
ATOM 3562 O O . LYS A 1 431 ? -1.751 11.019 11.362 1.00 96.44 431 LYS A O 1
ATOM 3567 N N . GLN A 1 432 ? -1.887 10.871 9.129 1.00 95.88 432 GLN A N 1
ATOM 3568 C CA . GLN A 1 432 ? -3.312 10.506 9.107 1.00 95.88 432 GLN A CA 1
ATOM 3569 C C . GLN A 1 432 ? -3.579 9.151 9.780 1.00 95.88 432 GLN A C 1
ATOM 3571 O O . GLN A 1 432 ? -4.562 9.028 10.513 1.00 95.88 432 GLN A O 1
ATOM 3576 N N . LEU A 1 433 ? -2.696 8.155 9.606 1.00 96.69 433 LEU A N 1
ATOM 3577 C CA . LEU A 1 433 ? -2.794 6.889 10.345 1.00 96.69 433 LEU A CA 1
ATOM 3578 C C . LEU A 1 433 ? -2.707 7.109 11.852 1.00 96.69 433 LEU A C 1
ATOM 3580 O O . LEU A 1 433 ? -3.515 6.556 12.593 1.00 96.69 433 LEU A O 1
ATOM 3584 N N . PHE A 1 434 ? -1.778 7.943 12.321 1.00 97.06 434 PHE A N 1
ATOM 3585 C CA . PHE A 1 434 ? -1.683 8.252 13.746 1.00 97.06 434 PHE A CA 1
ATOM 3586 C C . PHE A 1 434 ? -2.936 8.956 14.275 1.00 97.06 434 PHE A C 1
ATOM 3588 O O . PHE A 1 434 ? -3.396 8.618 15.365 1.00 97.06 434 PHE A O 1
ATOM 3595 N N . LYS A 1 435 ? -3.557 9.855 13.498 1.00 96.25 435 LYS A N 1
ATOM 3596 C CA . LYS A 1 435 ? -4.873 10.422 13.848 1.00 96.25 435 LYS A CA 1
ATOM 3597 C C . LYS A 1 435 ? -5.951 9.332 13.939 1.00 96.25 435 LYS A C 1
ATOM 3599 O O . LYS A 1 435 ? -6.743 9.340 14.878 1.00 96.25 435 LYS A O 1
ATOM 3604 N N . ALA A 1 436 ? -5.965 8.367 13.016 1.00 96.62 436 ALA A N 1
ATOM 3605 C CA . ALA A 1 436 ? -6.888 7.230 13.062 1.00 96.62 436 ALA A CA 1
ATOM 3606 C C . ALA A 1 436 ? -6.677 6.366 14.317 1.00 96.62 436 ALA A C 1
ATOM 3608 O O . ALA A 1 436 ? -7.649 5.974 14.962 1.00 96.62 436 ALA A O 1
ATOM 3609 N N . VAL A 1 437 ? -5.418 6.111 14.693 1.00 96.50 437 VAL A N 1
ATOM 3610 C CA . VAL A 1 437 ? -5.049 5.392 15.924 1.00 96.50 437 VAL A CA 1
ATOM 3611 C C . VAL A 1 437 ? -5.560 6.134 17.155 1.00 96.50 437 VAL A C 1
ATOM 3613 O O . VAL A 1 437 ? -6.211 5.524 18.000 1.00 96.50 437 VAL A O 1
ATOM 3616 N N . ALA A 1 438 ? -5.321 7.445 17.235 1.00 95.88 438 ALA A N 1
ATOM 3617 C CA . ALA A 1 438 ? -5.781 8.278 18.341 1.00 95.88 438 ALA A CA 1
ATOM 3618 C C . ALA A 1 438 ? -7.316 8.279 18.460 1.00 95.88 438 ALA A C 1
ATOM 3620 O O . ALA A 1 438 ? -7.847 8.037 19.544 1.00 95.88 438 ALA A O 1
ATOM 3621 N N . LEU A 1 439 ? -8.038 8.457 17.345 1.00 95.69 439 LEU A N 1
ATOM 3622 C CA . LEU A 1 439 ? -9.504 8.433 17.347 1.00 95.69 439 LEU A CA 1
ATOM 3623 C C . LEU A 1 439 ? -10.042 7.054 17.734 1.00 95.69 439 LEU A C 1
ATOM 3625 O O . LEU A 1 439 ? -10.921 6.956 18.586 1.00 95.69 439 LEU A O 1
ATOM 3629 N N . GLY A 1 440 ? -9.503 5.985 17.144 1.00 95.94 440 GLY A N 1
ATOM 3630 C CA . GLY A 1 440 ? -9.917 4.617 17.445 1.00 95.94 440 GLY A CA 1
ATOM 3631 C C . GLY A 1 440 ? -9.673 4.248 18.907 1.00 95.94 440 GLY A C 1
ATOM 3632 O O . GLY A 1 440 ? -10.544 3.647 19.537 1.00 95.94 440 GLY A O 1
ATOM 3633 N N . ARG A 1 441 ? -8.534 4.662 19.479 1.00 96.00 441 ARG A N 1
ATOM 3634 C CA . ARG A 1 441 ? -8.222 4.463 20.900 1.00 96.00 441 ARG A CA 1
ATOM 3635 C C . ARG A 1 441 ? -9.212 5.203 21.793 1.00 96.00 441 ARG A C 1
ATOM 3637 O O . ARG A 1 441 ? -9.780 4.585 22.689 1.00 96.00 441 ARG A O 1
ATOM 3644 N N . TRP A 1 442 ? -9.488 6.472 21.496 1.00 95.38 442 TRP A N 1
ATOM 3645 C CA . TRP A 1 442 ? -10.484 7.249 22.231 1.00 95.38 442 TRP A CA 1
ATOM 3646 C C . TRP A 1 442 ? -11.875 6.600 22.165 1.00 95.38 442 TRP A C 1
ATOM 3648 O O . TRP A 1 442 ? -12.544 6.469 23.190 1.00 95.38 442 TRP A O 1
ATOM 3658 N N . MET A 1 443 ? -12.302 6.138 20.983 1.00 94.88 443 MET A N 1
ATOM 3659 C CA . MET A 1 443 ? -13.588 5.452 20.793 1.00 94.88 443 MET A CA 1
ATOM 3660 C C . MET A 1 443 ? -13.670 4.153 21.603 1.00 94.88 443 MET A C 1
ATOM 3662 O O . MET A 1 443 ? -14.694 3.888 22.233 1.00 94.88 443 MET A O 1
ATOM 3666 N N . TYR A 1 444 ? -12.591 3.367 21.614 1.00 94.81 444 TYR A N 1
ATOM 3667 C CA . TYR A 1 444 ? -12.478 2.136 22.396 1.00 94.81 444 TYR A CA 1
ATOM 3668 C C . TYR A 1 444 ? -12.591 2.404 23.903 1.00 94.81 444 TYR A C 1
ATOM 3670 O O . TYR A 1 444 ? -13.398 1.775 24.588 1.00 94.81 444 TYR A O 1
ATOM 3678 N N . GLU A 1 445 ? -11.846 3.383 24.415 1.00 94.31 445 GLU A N 1
ATOM 3679 C CA . GLU A 1 445 ? -11.828 3.736 25.840 1.00 94.31 445 GLU A CA 1
ATOM 3680 C C . GLU A 1 445 ? -13.161 4.336 26.314 1.00 94.31 445 GLU A C 1
ATOM 3682 O O . GLU A 1 445 ? -13.605 4.058 27.429 1.00 94.31 445 GLU A O 1
ATOM 3687 N N . ASN A 1 446 ? -13.851 5.081 25.445 1.00 93.94 446 ASN A N 1
ATOM 3688 C CA . ASN A 1 446 ? -15.174 5.652 25.719 1.00 93.94 446 ASN A CA 1
ATOM 3689 C C . ASN A 1 446 ? -16.334 4.697 25.390 1.00 93.94 446 ASN A C 1
ATOM 3691 O O . ASN A 1 446 ? -17.494 5.106 25.452 1.00 93.94 446 ASN A O 1
ATOM 3695 N N . ARG A 1 447 ? -16.042 3.428 25.067 1.00 93.88 447 ARG A N 1
ATOM 3696 C CA . ARG A 1 447 ? -17.034 2.373 24.792 1.00 93.88 447 ARG A CA 1
ATOM 3697 C C . ARG A 1 447 ? -18.066 2.777 23.737 1.00 93.88 447 ARG A C 1
ATOM 3699 O O . ARG A 1 447 ? -19.249 2.457 23.863 1.00 93.88 447 ARG A O 1
ATOM 3706 N N . ILE A 1 448 ? -17.624 3.476 22.693 1.00 91.81 448 ILE A N 1
ATOM 3707 C CA . ILE A 1 448 ? -18.483 3.774 21.548 1.00 91.81 448 ILE A CA 1
ATOM 3708 C C . ILE A 1 448 ? -18.902 2.442 20.920 1.00 91.81 448 ILE A C 1
ATOM 3710 O O . ILE A 1 448 ? -18.056 1.605 20.602 1.00 91.81 448 ILE A O 1
ATOM 3714 N N . ASN A 1 449 ? -20.211 2.224 20.788 1.00 84.94 449 ASN A N 1
ATOM 3715 C CA . ASN A 1 449 ? -20.746 0.962 20.292 1.00 84.94 449 ASN A CA 1
ATOM 3716 C C . ASN A 1 449 ? -20.506 0.837 18.782 1.00 84.94 449 ASN A C 1
ATOM 3718 O O . ASN A 1 449 ? -21.040 1.621 17.999 1.00 84.94 449 ASN A O 1
ATOM 3722 N N . ILE A 1 450 ? -19.706 -0.150 18.383 1.00 84.31 450 ILE A N 1
ATOM 3723 C CA . ILE A 1 450 ? -19.316 -0.394 16.994 1.00 84.31 450 ILE A CA 1
ATOM 3724 C C . ILE A 1 450 ? -19.451 -1.889 16.726 1.00 84.31 450 ILE A C 1
ATOM 3726 O O . ILE A 1 450 ? -18.903 -2.713 17.464 1.00 84.31 450 ILE A O 1
ATOM 3730 N N . HIS A 1 451 ? -20.149 -2.254 15.652 1.00 79.06 451 HIS A N 1
ATOM 3731 C CA . HIS A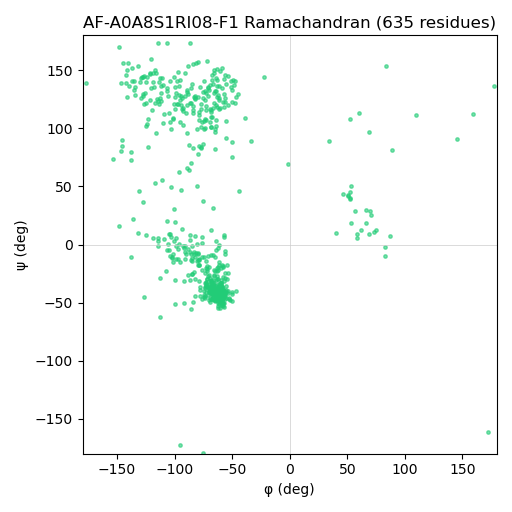 1 451 ? -20.313 -3.657 15.291 1.00 79.06 451 HIS A CA 1
ATOM 3732 C C . HIS A 1 451 ? -19.046 -4.171 14.603 1.00 79.06 451 HIS A C 1
ATOM 3734 O O . HIS A 1 451 ? -18.754 -3.846 13.455 1.00 79.06 451 HIS A O 1
ATOM 3740 N N . TYR A 1 452 ? -18.287 -5.002 15.321 1.00 80.88 452 TYR A N 1
ATOM 3741 C CA . TYR A 1 452 ? -17.004 -5.548 14.865 1.00 80.88 452 TYR A CA 1
ATOM 3742 C C . TYR A 1 452 ? -17.078 -6.242 13.496 1.00 80.88 452 TYR A C 1
ATOM 3744 O O . TYR A 1 452 ? -16.191 -6.059 12.668 1.00 80.88 452 TYR A O 1
ATOM 3752 N N . GLN A 1 453 ? -18.132 -7.031 13.246 1.00 79.25 453 GLN A N 1
ATOM 3753 C CA . GLN A 1 453 ? -18.283 -7.800 12.001 1.00 79.25 453 GLN A CA 1
ATOM 3754 C C . GLN A 1 453 ? -18.328 -6.893 10.769 1.00 79.25 453 GLN A C 1
ATOM 3756 O O . GLN A 1 453 ? -17.735 -7.204 9.738 1.00 79.25 453 GLN A O 1
ATOM 3761 N N . GLU A 1 454 ? -18.956 -5.733 10.905 1.00 81.38 454 GLU A N 1
ATOM 3762 C CA . GLU A 1 454 ? -19.135 -4.792 9.811 1.00 81.38 454 GLU A CA 1
ATOM 3763 C C . GLU A 1 454 ? -17.885 -3.948 9.550 1.00 81.38 454 GLU A C 1
ATOM 3765 O O . GLU A 1 454 ? -17.737 -3.409 8.461 1.00 81.38 454 GLU A O 1
ATOM 3770 N N . LEU A 1 455 ? -16.933 -3.867 10.488 1.00 82.56 455 LEU A N 1
ATOM 3771 C CA . LEU A 1 455 ? -15.654 -3.184 10.246 1.00 82.56 455 LEU A CA 1
ATOM 3772 C C . LEU A 1 455 ? -14.849 -3.840 9.120 1.00 82.56 455 LEU A C 1
ATOM 3774 O O . LEU A 1 455 ? -14.089 -3.160 8.432 1.00 82.56 455 LEU A O 1
ATOM 3778 N N . SER A 1 456 ? -15.011 -5.151 8.929 1.00 82.56 456 SER A N 1
ATOM 3779 C CA . SER A 1 456 ? -14.287 -5.917 7.909 1.00 82.56 456 SER A CA 1
ATOM 3780 C C . SER A 1 456 ? -14.543 -5.424 6.487 1.00 82.56 456 SER A C 1
ATOM 3782 O O . SER A 1 456 ? -13.612 -5.392 5.687 1.00 82.56 456 SER A O 1
ATOM 3784 N N . GLN A 1 457 ? -15.754 -4.940 6.192 1.00 86.56 457 GLN A N 1
ATOM 3785 C CA . GLN A 1 457 ? -16.118 -4.457 4.857 1.00 86.56 457 GLN A CA 1
ATOM 3786 C C . GLN A 1 457 ? -15.468 -3.110 4.500 1.00 86.56 457 GLN A C 1
ATOM 3788 O O . GLN A 1 457 ? -15.372 -2.760 3.325 1.00 86.56 457 GLN A O 1
ATOM 3793 N N . PHE A 1 458 ? -15.024 -2.351 5.507 1.00 86.69 458 PHE A N 1
ATOM 3794 C CA . PHE A 1 458 ? -14.411 -1.036 5.324 1.00 86.69 458 PHE A CA 1
ATOM 3795 C C . PHE A 1 458 ? -12.883 -1.090 5.272 1.00 86.69 458 PHE A C 1
ATOM 3797 O O . PHE A 1 458 ? -12.252 -0.130 4.828 1.00 86.69 458 PHE A O 1
ATOM 3804 N N . CYS A 1 459 ? -12.270 -2.197 5.697 1.00 85.50 459 CYS A N 1
ATOM 3805 C CA . CYS A 1 459 ? -10.832 -2.376 5.566 1.00 85.50 459 CYS A CA 1
ATOM 3806 C C . CYS A 1 459 ? -10.437 -2.453 4.091 1.00 85.50 459 CYS A C 1
ATOM 3808 O O . CYS A 1 459 ? -10.887 -3.318 3.338 1.00 85.50 459 CYS A O 1
ATOM 3810 N N . LYS A 1 460 ? -9.553 -1.542 3.679 1.00 85.38 460 LYS A N 1
ATOM 3811 C CA . LYS A 1 460 ? -8.999 -1.542 2.329 1.00 85.38 460 LYS A CA 1
ATOM 3812 C C . LYS A 1 460 ? -7.881 -2.572 2.260 1.00 85.38 460 LYS A C 1
ATOM 3814 O O . LYS A 1 460 ? -6.758 -2.307 2.694 1.00 85.38 460 LYS A O 1
ATOM 3819 N N . MET A 1 461 ? -8.213 -3.736 1.717 1.00 87.94 461 MET A N 1
ATOM 3820 C CA . MET A 1 461 ? -7.255 -4.811 1.503 1.00 87.94 461 MET A CA 1
ATOM 3821 C C . MET A 1 461 ? -6.284 -4.441 0.379 1.00 87.94 461 MET A C 1
ATOM 3823 O O . MET A 1 461 ? -6.694 -3.962 -0.680 1.00 87.94 461 MET A O 1
ATOM 3827 N N . THR A 1 462 ? -4.999 -4.681 0.600 1.00 82.56 462 THR A N 1
ATOM 3828 C CA . THR A 1 462 ? -3.938 -4.543 -0.399 1.00 82.56 462 THR A CA 1
ATOM 3829 C C . THR A 1 462 ? -3.127 -5.829 -0.428 1.00 82.56 462 THR A C 1
ATOM 3831 O O . THR A 1 462 ? -2.922 -6.479 0.599 1.00 82.56 462 THR A O 1
ATOM 3834 N N . ASN A 1 463 ? -2.665 -6.223 -1.616 1.00 77.06 463 ASN A N 1
ATOM 3835 C CA . ASN A 1 463 ? -1.766 -7.365 -1.726 1.00 77.06 463 ASN A CA 1
ATOM 3836 C C . ASN A 1 463 ? -0.362 -6.937 -1.291 1.00 77.06 463 ASN A C 1
ATOM 3838 O O . ASN A 1 463 ? 0.469 -6.560 -2.114 1.00 77.06 463 ASN A O 1
ATOM 3842 N N . ASN A 1 464 ? -0.118 -6.963 0.014 1.00 68.81 464 ASN A N 1
ATOM 3843 C CA . ASN A 1 464 ? 1.198 -6.719 0.581 1.00 68.81 464 ASN A CA 1
ATOM 3844 C C . ASN A 1 464 ? 1.959 -8.047 0.629 1.00 68.81 464 ASN A C 1
ATOM 3846 O O . ASN A 1 464 ? 2.259 -8.540 1.719 1.00 68.81 464 ASN A O 1
ATOM 3850 N N . GLU A 1 465 ? 2.244 -8.638 -0.543 1.00 60.56 465 GLU A N 1
ATOM 3851 C CA . GLU A 1 465 ? 3.103 -9.826 -0.596 1.00 60.56 465 GLU A CA 1
ATOM 3852 C 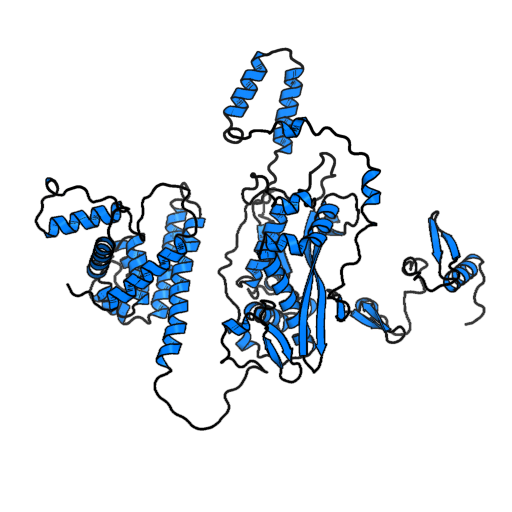C . GLU A 1 465 ? 4.381 -9.547 0.215 1.00 60.56 465 GLU A C 1
ATOM 3854 O O . GLU A 1 465 ? 4.857 -8.398 0.239 1.00 60.56 465 GLU A O 1
ATOM 3859 N N . PRO A 1 466 ? 4.891 -10.548 0.957 1.00 52.44 466 PRO A N 1
ATOM 3860 C CA . PRO A 1 466 ? 6.111 -10.392 1.729 1.00 52.44 466 PRO A CA 1
ATOM 3861 C C . PRO A 1 466 ? 7.211 -9.924 0.777 1.00 52.44 466 PRO A C 1
ATOM 3863 O O . PRO A 1 466 ? 7.682 -10.669 -0.075 1.00 52.44 466 PRO A O 1
ATOM 3866 N N . TYR A 1 467 ? 7.574 -8.649 0.895 1.00 54.97 467 TYR A N 1
ATOM 3867 C CA . TYR A 1 467 ? 8.738 -8.125 0.208 1.00 54.97 467 TYR A CA 1
ATOM 3868 C C . TYR A 1 467 ? 9.925 -8.631 1.002 1.00 54.97 467 TYR A C 1
ATOM 3870 O O . TYR A 1 467 ? 10.199 -8.127 2.090 1.00 54.97 467 TYR A O 1
ATOM 3878 N N . ILE A 1 468 ? 10.602 -9.623 0.447 1.00 52.28 468 ILE A N 1
ATOM 3879 C CA . ILE A 1 468 ? 12.005 -9.830 0.739 1.00 52.28 468 ILE A CA 1
ATOM 3880 C C . ILE A 1 468 ? 12.720 -8.651 0.090 1.00 52.28 468 ILE A C 1
ATOM 3882 O O . ILE A 1 468 ? 12.792 -8.546 -1.135 1.00 52.28 468 ILE A O 1
ATOM 3886 N N . ILE A 1 469 ? 13.159 -7.705 0.911 1.00 55.84 469 ILE A N 1
ATOM 3887 C CA . ILE A 1 469 ? 13.962 -6.583 0.431 1.00 55.84 469 ILE A CA 1
ATOM 3888 C C . ILE A 1 469 ? 15.411 -7.005 0.612 1.00 55.84 469 ILE A C 1
ATOM 3890 O O . ILE A 1 469 ? 15.766 -7.384 1.736 1.00 55.84 469 ILE A O 1
ATOM 3894 N N . PRO A 1 470 ? 16.238 -6.954 -0.450 1.00 54.03 470 PRO A N 1
ATOM 3895 C CA . PRO A 1 470 ? 17.672 -7.097 -0.292 1.00 54.03 470 PRO A CA 1
ATOM 3896 C C . PRO A 1 470 ? 18.111 -6.134 0.797 1.00 54.03 470 PRO A C 1
ATOM 3898 O O . PRO A 1 470 ? 17.699 -4.968 0.786 1.00 54.03 470 PRO A O 1
ATOM 3901 N N . ILE A 1 471 ? 18.918 -6.595 1.750 1.00 59.84 471 ILE A N 1
ATOM 3902 C CA . ILE A 1 471 ? 19.487 -5.647 2.698 1.00 59.84 471 ILE A CA 1
ATOM 3903 C C . ILE A 1 471 ? 20.228 -4.608 1.881 1.00 59.84 471 ILE A C 1
ATOM 3905 O O . ILE A 1 471 ? 21.112 -4.933 1.087 1.00 59.84 471 ILE A O 1
ATOM 3909 N N . VAL A 1 472 ? 19.827 -3.354 2.080 1.00 51.25 472 VAL A N 1
ATOM 3910 C CA . VAL A 1 472 ? 20.565 -2.201 1.599 1.00 51.25 472 VAL A CA 1
ATOM 3911 C C . VAL A 1 472 ? 21.879 -2.224 2.363 1.00 51.25 472 VAL A C 1
ATOM 3913 O O . VAL A 1 472 ? 22.029 -1.623 3.426 1.00 51.25 472 VAL A O 1
ATOM 3916 N N . HIS A 1 473 ? 22.822 -3.025 1.878 1.00 50.88 473 HIS A N 1
ATOM 3917 C CA . HIS A 1 473 ? 24.193 -2.904 2.290 1.00 50.88 473 HIS A CA 1
ATOM 3918 C C . HIS A 1 473 ? 24.569 -1.500 1.856 1.00 50.88 473 HIS A C 1
ATOM 3920 O O . HIS A 1 473 ? 24.571 -1.193 0.664 1.00 50.88 473 HIS A O 1
ATOM 3926 N N . SER A 1 474 ? 24.887 -0.642 2.830 1.00 44.88 474 SER A N 1
ATOM 3927 C CA . SER A 1 474 ? 25.887 0.379 2.573 1.00 44.88 474 SER A CA 1
ATOM 3928 C C . SER A 1 474 ? 27.083 -0.430 2.106 1.00 44.88 474 SER A C 1
ATOM 3930 O O . SER A 1 474 ? 27.791 -1.002 2.939 1.00 44.88 474 SER A O 1
ATOM 3932 N N . ILE A 1 475 ? 27.205 -0.638 0.793 1.00 41.69 475 ILE A N 1
ATOM 3933 C CA . ILE A 1 475 ? 28.325 -1.368 0.230 1.00 41.69 475 ILE A CA 1
ATOM 3934 C C . ILE A 1 475 ? 29.548 -0.760 0.886 1.00 41.69 475 ILE A C 1
ATOM 3936 O O . ILE A 1 475 ? 29.579 0.445 1.151 1.00 41.69 475 ILE A O 1
ATOM 3940 N N . GLN A 1 476 ? 30.484 -1.641 1.202 1.00 45.12 476 GLN A N 1
ATOM 3941 C CA . GLN A 1 476 ? 31.879 -1.441 1.550 1.00 45.12 476 GLN A CA 1
ATOM 3942 C C . GLN A 1 476 ? 32.606 -0.421 0.636 1.00 45.12 476 GLN A C 1
ATOM 3944 O O . GLN A 1 476 ? 33.712 -0.656 0.186 1.00 45.12 476 GLN A O 1
ATOM 3949 N N . LEU A 1 477 ? 32.027 0.743 0.346 1.00 45.50 477 LEU A N 1
ATOM 3950 C CA . LEU A 1 477 ? 32.656 1.928 -0.209 1.00 45.50 477 LEU A CA 1
ATOM 3951 C C . LEU A 1 477 ? 33.755 2.395 0.736 1.00 45.50 477 LEU A C 1
ATOM 3953 O O . LEU A 1 477 ? 34.749 2.918 0.262 1.00 45.50 477 LEU A O 1
ATOM 3957 N N . GLY A 1 478 ? 33.601 2.161 2.045 1.00 48.78 478 GLY A N 1
ATOM 3958 C CA . GLY A 1 478 ? 34.673 2.320 3.024 1.00 48.78 478 GLY A CA 1
ATOM 3959 C C . GLY A 1 478 ? 35.839 1.367 2.765 1.00 48.78 478 GLY A C 1
ATOM 3960 O O . GLY A 1 478 ? 36.968 1.831 2.676 1.00 48.78 478 GLY A O 1
ATOM 3961 N N . GLU A 1 479 ? 35.585 0.068 2.557 1.00 46.19 479 GLU A N 1
ATOM 3962 C CA . GLU A 1 479 ? 36.671 -0.887 2.299 1.00 46.19 479 GLU A CA 1
ATOM 3963 C C . GLU A 1 479 ? 37.265 -0.712 0.900 1.00 46.19 479 GLU A C 1
ATOM 3965 O O . GLU A 1 479 ? 38.478 -0.674 0.782 1.00 46.19 479 GLU A O 1
ATOM 3970 N N . LEU A 1 480 ? 36.463 -0.480 -0.143 1.00 49.88 480 LEU A N 1
ATOM 3971 C CA . LEU A 1 480 ? 36.941 -0.180 -1.498 1.00 49.88 480 LEU A CA 1
ATOM 3972 C C . LEU A 1 480 ? 37.707 1.146 -1.566 1.00 49.88 480 LEU A C 1
ATOM 3974 O O . LEU A 1 480 ? 38.742 1.195 -2.222 1.00 49.88 480 LEU A O 1
ATOM 3978 N N . LYS A 1 481 ? 37.270 2.201 -0.857 1.00 54.09 481 LYS A N 1
ATOM 3979 C CA . LYS A 1 481 ? 38.065 3.435 -0.718 1.00 54.09 481 LYS A CA 1
ATOM 3980 C C . LYS A 1 481 ? 39.315 3.204 0.109 1.00 54.09 481 LYS A C 1
ATOM 3982 O O . LYS A 1 481 ? 40.335 3.784 -0.221 1.00 54.09 481 LYS A O 1
ATOM 3987 N N . SER A 1 482 ? 39.264 2.382 1.156 1.00 54.66 482 SER A N 1
ATOM 3988 C CA . SER A 1 482 ? 40.453 2.068 1.949 1.00 54.66 482 SER A CA 1
ATOM 3989 C C . SER A 1 482 ? 41.449 1.238 1.148 1.00 54.66 482 SER A C 1
ATOM 3991 O O . SER A 1 482 ? 42.625 1.542 1.190 1.00 54.66 482 SER A O 1
ATOM 3993 N N . VAL A 1 483 ? 40.997 0.280 0.336 1.00 56.28 483 VAL A N 1
ATOM 3994 C CA . VAL A 1 483 ? 41.835 -0.512 -0.568 1.00 56.28 483 VAL A CA 1
ATOM 3995 C C . VAL A 1 483 ? 42.399 0.387 -1.660 1.00 56.28 483 VAL A C 1
ATOM 3997 O O . VAL A 1 483 ? 43.600 0.356 -1.878 1.00 56.28 483 VAL A O 1
ATOM 4000 N N . TYR A 1 484 ? 41.590 1.258 -2.268 1.00 65.81 484 TYR A N 1
ATOM 4001 C CA . TYR A 1 484 ? 42.070 2.243 -3.239 1.00 65.81 484 TYR A CA 1
ATOM 4002 C C . TYR A 1 484 ? 43.079 3.219 -2.624 1.00 65.81 484 TYR A C 1
ATOM 4004 O O . TYR A 1 484 ? 44.110 3.481 -3.225 1.00 65.81 484 TYR A O 1
ATOM 4012 N N . GLN A 1 485 ? 42.832 3.722 -1.412 1.00 65.44 485 GLN A N 1
ATOM 4013 C CA . GLN A 1 485 ? 43.722 4.662 -0.730 1.00 65.44 485 GLN A CA 1
ATOM 4014 C C . GLN A 1 485 ? 44.992 3.980 -0.211 1.00 65.44 485 GLN A C 1
ATOM 4016 O O . GLN A 1 485 ? 46.057 4.574 -0.270 1.00 65.44 485 GLN A O 1
ATOM 4021 N N . ILE A 1 486 ? 44.907 2.735 0.264 1.00 66.69 486 ILE A N 1
ATOM 4022 C CA . ILE A 1 486 ? 46.064 1.914 0.640 1.00 66.69 486 ILE A CA 1
ATOM 4023 C C . ILE A 1 486 ? 46.888 1.605 -0.608 1.00 66.69 486 ILE A C 1
ATOM 4025 O O . ILE A 1 486 ? 48.099 1.775 -0.573 1.00 66.69 486 ILE A O 1
ATOM 4029 N N . MET A 1 487 ? 46.252 1.221 -1.719 1.00 61.78 487 MET A N 1
ATOM 4030 C CA . MET A 1 487 ? 46.935 1.017 -2.997 1.00 61.78 487 MET A CA 1
ATOM 4031 C C . MET A 1 487 ? 47.586 2.318 -3.467 1.00 61.78 487 MET A C 1
ATOM 4033 O O . MET A 1 487 ? 48.774 2.309 -3.746 1.00 61.78 487 MET A O 1
ATOM 4037 N N . LYS A 1 488 ? 46.869 3.444 -3.457 1.00 68.19 488 LYS A N 1
ATOM 4038 C CA . LYS A 1 488 ? 47.406 4.757 -3.827 1.00 68.19 488 LYS A CA 1
ATOM 4039 C C . LYS A 1 488 ? 48.586 5.168 -2.944 1.00 68.19 488 LYS A C 1
ATOM 4041 O O . LYS A 1 488 ? 49.615 5.541 -3.474 1.00 68.19 488 LYS A O 1
ATOM 4046 N N . ASN A 1 489 ? 48.491 5.009 -1.624 1.00 69.56 489 ASN A N 1
ATOM 4047 C CA . ASN A 1 489 ? 49.574 5.354 -0.699 1.00 69.56 489 ASN A CA 1
ATOM 4048 C C . ASN A 1 489 ? 50.799 4.428 -0.850 1.00 69.56 489 ASN A C 1
ATOM 4050 O O . ASN A 1 489 ? 51.924 4.905 -0.795 1.00 69.56 489 ASN A O 1
ATOM 4054 N N . ILE A 1 490 ? 50.601 3.118 -1.064 1.00 62.53 490 ILE A N 1
ATOM 4055 C CA . ILE A 1 490 ? 51.696 2.167 -1.352 1.00 62.53 490 ILE A CA 1
ATOM 4056 C C . ILE A 1 490 ? 52.400 2.525 -2.669 1.00 62.53 490 ILE A C 1
ATOM 4058 O O . ILE A 1 490 ? 53.585 2.241 -2.838 1.00 62.53 490 ILE A O 1
ATOM 4062 N N . LEU A 1 491 ? 51.663 3.120 -3.604 1.00 56.75 491 LEU A N 1
ATOM 4063 C CA . LEU A 1 491 ? 52.132 3.431 -4.947 1.00 56.75 491 LEU A CA 1
ATOM 4064 C C . LEU A 1 491 ? 52.727 4.840 -5.065 1.00 56.75 491 LEU A C 1
ATOM 4066 O O . LEU A 1 491 ? 53.694 4.996 -5.798 1.00 56.75 491 LEU A O 1
ATOM 4070 N N . ASP A 1 492 ? 52.253 5.820 -4.295 1.00 59.59 492 ASP A N 1
ATOM 4071 C CA . ASP A 1 492 ? 52.874 7.148 -4.166 1.00 59.59 492 ASP A CA 1
ATOM 4072 C C . ASP A 1 492 ? 54.264 7.062 -3.492 1.00 59.59 492 ASP A C 1
ATOM 4074 O O . ASP A 1 492 ? 55.141 7.877 -3.774 1.00 59.59 492 ASP A O 1
ATOM 4078 N N . ASP A 1 493 ? 54.505 6.034 -2.666 1.00 58.28 493 ASP A N 1
ATOM 4079 C CA . ASP A 1 493 ? 55.818 5.731 -2.066 1.00 58.28 493 ASP A CA 1
ATOM 4080 C C . ASP A 1 493 ? 56.814 5.080 -3.050 1.00 58.28 493 ASP A C 1
ATOM 4082 O O . ASP A 1 493 ? 58.006 4.960 -2.750 1.00 58.28 493 ASP A O 1
ATOM 4086 N N . GLN A 1 494 ? 56.367 4.655 -4.236 1.00 57.00 494 GLN A N 1
ATOM 4087 C CA . GLN A 1 494 ? 57.239 4.147 -5.295 1.00 57.00 494 GLN A CA 1
ATOM 4088 C C . GLN A 1 494 ? 57.149 5.081 -6.498 1.00 57.00 494 GLN A C 1
ATOM 4090 O O . GLN A 1 494 ? 56.243 4.923 -7.301 1.00 57.00 494 GLN A O 1
ATOM 4095 N N . GLU A 1 495 ? 58.081 6.034 -6.631 1.00 58.16 495 GLU A N 1
ATOM 4096 C CA . GLU A 1 495 ? 58.175 7.032 -7.719 1.00 58.16 495 GLU A CA 1
ATOM 4097 C C . GLU A 1 495 ? 58.098 6.412 -9.138 1.00 58.16 495 GLU A C 1
ATOM 4099 O O . GLU A 1 495 ? 59.103 6.258 -9.834 1.00 58.16 495 GLU A O 1
ATOM 4104 N N . ASN A 1 496 ? 56.911 6.010 -9.590 1.00 56.56 496 ASN A N 1
ATOM 4105 C CA . ASN A 1 496 ? 56.749 5.232 -10.811 1.00 56.56 496 ASN A CA 1
ATOM 4106 C C . ASN A 1 496 ? 55.441 5.614 -11.517 1.00 56.56 496 ASN A C 1
ATOM 4108 O O . ASN A 1 496 ? 54.384 5.016 -11.317 1.00 56.56 496 ASN A O 1
ATOM 4112 N N . ASN A 1 497 ? 55.541 6.619 -12.395 1.00 58.72 497 ASN A N 1
ATOM 4113 C CA . ASN A 1 497 ? 54.429 7.183 -13.176 1.00 58.72 497 ASN A CA 1
ATOM 4114 C C . ASN A 1 497 ? 53.628 6.139 -13.977 1.00 58.72 497 ASN A C 1
ATOM 4116 O O . ASN A 1 497 ? 52.450 6.351 -14.245 1.00 58.72 497 ASN A O 1
ATOM 4120 N N . LEU A 1 498 ? 54.235 4.997 -14.317 1.00 55.59 498 LEU A N 1
ATOM 4121 C CA . LEU A 1 498 ? 53.585 3.922 -15.073 1.00 55.59 498 LEU A CA 1
ATOM 4122 C C . LEU A 1 498 ? 52.435 3.253 -14.299 1.00 55.59 498 LEU A C 1
ATOM 4124 O O . LEU A 1 498 ? 51.566 2.628 -14.897 1.00 55.59 498 LEU A O 1
ATOM 4128 N N . VAL A 1 499 ? 52.428 3.348 -12.967 1.00 54.00 499 VAL A N 1
ATOM 4129 C CA . VAL A 1 499 ? 51.440 2.647 -12.136 1.00 54.00 499 VAL A CA 1
ATOM 4130 C C . VAL A 1 499 ? 50.167 3.473 -11.923 1.00 54.00 499 VAL A C 1
ATOM 4132 O O . VAL A 1 499 ? 49.093 2.892 -11.773 1.00 54.00 499 VAL A O 1
ATOM 4135 N N . SER A 1 500 ? 50.255 4.807 -12.001 1.00 55.81 500 SER A N 1
ATOM 4136 C CA . SER A 1 500 ? 49.075 5.686 -12.020 1.00 55.81 500 SER A CA 1
ATOM 4137 C C . SER A 1 500 ? 48.189 5.376 -13.227 1.00 55.81 500 SER A C 1
ATOM 4139 O O . SER A 1 500 ? 46.985 5.207 -13.074 1.00 55.81 500 SER A O 1
ATOM 4141 N N . GLU A 1 501 ? 48.794 5.208 -14.407 1.00 63.28 501 GLU A N 1
ATOM 4142 C CA . GLU A 1 501 ? 48.067 4.893 -15.644 1.00 63.28 501 GLU A CA 1
ATOM 4143 C C . GLU A 1 501 ? 47.361 3.527 -15.564 1.00 63.28 501 GLU A C 1
ATOM 4145 O O . GLU A 1 501 ? 46.215 3.397 -15.984 1.00 63.28 501 GLU A O 1
ATOM 4150 N N . VAL A 1 502 ? 47.997 2.520 -14.949 1.00 60.03 502 VAL A N 1
ATOM 4151 C CA . VAL A 1 502 ? 47.399 1.186 -14.755 1.00 60.03 502 VAL A CA 1
ATOM 4152 C C . VAL A 1 502 ? 46.254 1.216 -13.739 1.00 60.03 502 VAL A C 1
ATOM 4154 O O . VAL A 1 502 ? 45.269 0.502 -13.908 1.00 60.03 502 VAL A O 1
ATOM 4157 N N . LEU A 1 503 ? 46.348 2.024 -12.680 1.00 55.91 503 LEU A N 1
ATOM 4158 C CA . LEU A 1 503 ? 45.257 2.179 -11.713 1.00 55.91 503 LEU A CA 1
ATOM 4159 C C . LEU A 1 503 ? 44.036 2.864 -12.325 1.00 55.91 503 LEU A C 1
ATOM 4161 O O . LEU A 1 503 ? 42.916 2.430 -12.055 1.00 55.91 503 LEU A O 1
ATOM 4165 N N . ASP A 1 504 ? 44.250 3.881 -13.156 1.00 62.38 504 ASP A N 1
ATOM 4166 C CA . ASP A 1 504 ? 43.177 4.555 -13.884 1.00 62.38 504 ASP A CA 1
ATOM 4167 C C . ASP A 1 504 ? 42.526 3.593 -14.892 1.00 62.38 504 ASP A C 1
ATOM 4169 O O . ASP A 1 504 ? 41.301 3.490 -14.952 1.00 62.38 504 ASP A O 1
ATOM 4173 N N . GLU A 1 505 ? 43.316 2.766 -15.582 1.00 60.53 505 GLU A N 1
ATOM 4174 C CA . GLU A 1 505 ? 42.813 1.731 -16.496 1.00 60.53 505 GLU A CA 1
ATOM 4175 C C . GLU A 1 505 ? 42.048 0.604 -15.756 1.00 60.53 505 GLU A C 1
ATOM 4177 O O . GLU A 1 505 ? 41.013 0.106 -16.221 1.00 60.53 505 GLU A O 1
ATOM 4182 N N . VAL A 1 506 ? 42.490 0.217 -14.552 1.00 54.78 506 VAL A N 1
ATOM 4183 C CA . VAL A 1 506 ? 41.778 -0.733 -13.674 1.00 54.78 506 VAL A CA 1
ATOM 4184 C C . VAL A 1 506 ? 40.482 -0.119 -13.128 1.00 54.78 506 VAL A C 1
ATOM 4186 O O . VAL A 1 506 ? 39.450 -0.791 -13.094 1.00 54.78 506 VAL A O 1
ATOM 4189 N N . ALA A 1 507 ? 40.489 1.160 -12.750 1.00 54.78 507 ALA A N 1
ATOM 4190 C CA . ALA A 1 507 ? 39.290 1.877 -12.326 1.00 54.78 507 ALA A CA 1
ATOM 4191 C C . ALA A 1 507 ? 38.277 2.004 -13.479 1.00 54.78 507 ALA A C 1
ATOM 4193 O O . ALA A 1 507 ? 37.092 1.734 -13.284 1.00 54.78 507 ALA A O 1
ATOM 4194 N N . GLU A 1 508 ? 38.723 2.310 -14.700 1.00 55.44 508 GLU A N 1
ATOM 4195 C CA . GLU A 1 508 ? 37.871 2.397 -15.894 1.00 55.44 508 GLU A CA 1
ATOM 4196 C C . GLU A 1 508 ? 37.316 1.040 -16.367 1.00 55.44 508 GLU A C 1
ATOM 4198 O O . GLU A 1 508 ? 36.233 0.971 -16.970 1.00 55.44 508 GLU A O 1
ATOM 4203 N N . SER A 1 509 ? 38.036 -0.053 -16.105 1.00 44.91 509 SER A N 1
ATOM 4204 C CA . SER A 1 509 ? 37.641 -1.411 -16.503 1.00 44.91 509 SER A CA 1
ATOM 4205 C C . SER A 1 509 ? 36.700 -2.099 -15.510 1.00 44.91 509 SER A C 1
ATOM 4207 O O . SER A 1 509 ? 36.023 -3.061 -15.885 1.00 44.91 509 SER A O 1
ATOM 4209 N N . ILE A 1 510 ? 36.559 -1.579 -14.287 1.00 49.75 510 ILE A N 1
ATOM 4210 C CA . ILE A 1 510 ? 35.539 -2.016 -13.329 1.00 49.75 510 ILE A CA 1
ATOM 4211 C C . ILE A 1 510 ? 34.221 -1.274 -13.640 1.00 49.75 510 ILE A C 1
ATOM 4213 O O . ILE A 1 510 ? 34.115 -0.068 -13.407 1.00 49.75 510 ILE A O 1
ATOM 4217 N N . PRO A 1 511 ? 33.150 -1.966 -14.091 1.00 46.03 511 PRO A N 1
ATOM 4218 C CA . PRO A 1 511 ? 31.902 -1.324 -14.534 1.00 46.03 511 PRO A CA 1
ATOM 4219 C C . PRO A 1 511 ? 31.218 -0.440 -13.479 1.00 46.03 511 PRO A C 1
ATOM 4221 O O . PRO A 1 511 ? 30.377 0.387 -13.820 1.00 46.03 511 PRO A O 1
ATOM 4224 N N . LEU A 1 512 ? 31.566 -0.628 -12.201 1.00 41.81 512 LEU A N 1
ATOM 4225 C CA . LEU A 1 512 ? 31.034 0.119 -11.064 1.00 41.81 512 LEU A CA 1
ATOM 4226 C C . LEU A 1 512 ? 31.581 1.559 -10.965 1.00 41.81 512 LEU A C 1
ATOM 4228 O O . LEU A 1 512 ? 30.902 2.405 -10.392 1.00 41.81 512 LEU A O 1
ATOM 4232 N N . PHE A 1 513 ? 32.764 1.852 -11.521 1.00 43.69 513 PHE A N 1
ATOM 4233 C CA . PHE A 1 513 ? 33.407 3.177 -11.446 1.00 43.69 513 PHE A CA 1
ATOM 4234 C C . PHE A 1 513 ? 33.266 4.006 -12.727 1.00 43.69 513 PHE A C 1
ATOM 4236 O O . PHE A 1 513 ? 33.481 5.214 -12.701 1.00 43.69 513 PHE A O 1
ATOM 4243 N N . LYS A 1 514 ? 32.814 3.389 -13.825 1.00 39.97 514 LYS A N 1
ATOM 4244 C CA . LYS A 1 514 ? 32.837 3.948 -15.187 1.00 39.97 514 LYS A CA 1
ATOM 4245 C C . LYS A 1 514 ? 31.976 5.206 -15.429 1.00 39.97 514 LYS A C 1
ATOM 4247 O O . LYS A 1 514 ? 31.904 5.661 -16.558 1.00 39.97 514 LYS A O 1
ATOM 4252 N N . ASN A 1 515 ? 31.315 5.764 -14.410 1.00 40.91 515 ASN A N 1
ATOM 4253 C CA . ASN A 1 515 ? 30.511 6.996 -14.504 1.00 40.91 515 ASN A CA 1
ATOM 4254 C C . ASN A 1 515 ? 30.509 7.836 -13.203 1.00 40.91 515 ASN A C 1
ATOM 4256 O O . ASN A 1 515 ? 29.623 8.669 -13.012 1.00 40.91 515 ASN A O 1
ATOM 4260 N N . LEU A 1 516 ? 31.434 7.594 -12.268 1.00 38.06 516 LEU A N 1
ATOM 4261 C CA . LEU A 1 516 ? 31.543 8.393 -11.042 1.00 38.06 516 LEU A CA 1
ATOM 4262 C C . LEU A 1 516 ? 32.437 9.610 -11.309 1.00 38.06 516 LEU A C 1
ATOM 4264 O O . LEU A 1 516 ? 33.631 9.582 -11.031 1.00 38.06 516 LEU A O 1
ATOM 4268 N N . GLU A 1 517 ? 31.861 10.696 -11.826 1.00 34.41 517 GLU A N 1
ATOM 4269 C CA . GLU A 1 517 ? 32.513 12.004 -11.722 1.00 34.41 517 GLU A CA 1
ATOM 4270 C C . GLU A 1 517 ? 32.499 12.419 -10.247 1.00 34.41 517 GLU A C 1
ATOM 4272 O O . GLU A 1 517 ? 31.442 12.697 -9.677 1.00 34.41 517 GLU A O 1
ATOM 4277 N N . ILE A 1 518 ? 33.666 12.425 -9.601 1.00 35.25 518 ILE A N 1
ATOM 4278 C CA . ILE A 1 518 ? 33.830 13.051 -8.287 1.00 35.25 518 ILE A CA 1
ATOM 4279 C C . ILE A 1 518 ? 33.942 14.558 -8.550 1.00 35.25 518 ILE A C 1
ATOM 4281 O O . ILE A 1 518 ? 34.933 14.990 -9.138 1.00 35.25 518 ILE A O 1
ATOM 4285 N N . PRO A 1 519 ? 32.959 15.388 -8.158 1.00 32.06 519 PRO A N 1
ATOM 4286 C CA . PRO A 1 519 ? 33.017 16.811 -8.455 1.00 32.06 519 PRO A CA 1
ATOM 4287 C C . PRO A 1 519 ? 34.168 17.463 -7.682 1.00 32.06 519 PRO A C 1
ATOM 4289 O O . PRO A 1 519 ? 34.320 17.225 -6.481 1.00 32.06 519 PRO A O 1
ATOM 4292 N N . ALA A 1 520 ? 34.922 18.357 -8.330 1.00 30.59 520 ALA A N 1
ATOM 4293 C CA . ALA A 1 520 ? 36.014 19.125 -7.713 1.00 30.59 520 ALA A CA 1
ATOM 4294 C C . ALA A 1 520 ? 35.584 19.919 -6.455 1.00 30.59 520 ALA A C 1
ATOM 4296 O O . ALA A 1 520 ? 36.409 20.278 -5.616 1.00 30.59 520 ALA A O 1
ATOM 4297 N N . SER A 1 521 ? 34.277 20.134 -6.257 1.00 33.66 521 SER A N 1
ATOM 4298 C CA . SER A 1 521 ? 33.715 20.717 -5.033 1.00 33.66 521 SER A CA 1
ATOM 4299 C C . SER A 1 521 ? 33.904 19.852 -3.776 1.00 33.66 521 SER A C 1
ATOM 4301 O O . SER A 1 521 ? 33.638 20.331 -2.678 1.00 33.66 521 SER A O 1
ATOM 4303 N N . VAL A 1 522 ? 34.345 18.595 -3.909 1.00 32.28 522 VAL A N 1
ATOM 4304 C CA . VAL A 1 522 ? 34.678 17.709 -2.779 1.00 32.28 522 VAL A CA 1
ATOM 4305 C C . VAL A 1 522 ? 36.114 17.931 -2.276 1.00 32.28 522 VAL A C 1
ATOM 4307 O O . VAL A 1 522 ? 36.369 17.716 -1.094 1.00 32.28 522 VAL A O 1
ATOM 4310 N N . GLU A 1 523 ? 37.037 18.429 -3.106 1.00 28.92 523 GLU A N 1
ATOM 4311 C CA . GLU A 1 523 ? 38.430 18.683 -2.690 1.00 28.92 523 GLU A CA 1
ATOM 4312 C C . GLU A 1 523 ? 38.623 20.031 -1.976 1.00 28.92 523 GLU A C 1
ATOM 4314 O O . GLU A 1 523 ? 39.541 20.176 -1.172 1.00 28.92 523 GLU A O 1
ATOM 4319 N N . GLN A 1 524 ? 37.741 21.013 -2.198 1.00 27.86 524 GLN A N 1
ATOM 4320 C CA . GLN A 1 524 ? 37.908 22.368 -1.647 1.00 27.86 524 GLN A CA 1
ATOM 4321 C C . GLN A 1 524 ? 37.163 22.655 -0.335 1.00 27.86 524 GLN A C 1
ATOM 4323 O O . GLN A 1 524 ? 37.306 23.745 0.214 1.00 27.86 524 GLN A O 1
ATOM 4328 N N . SER A 1 525 ? 36.424 21.703 0.242 1.00 28.11 525 SER A N 1
ATOM 4329 C CA . SER A 1 525 ? 35.797 21.896 1.559 1.00 28.11 525 SER A CA 1
ATOM 4330 C C . SER A 1 525 ? 36.657 21.362 2.713 1.00 28.11 525 SER A C 1
ATOM 4332 O O . SER A 1 525 ? 36.151 20.682 3.603 1.00 28.11 525 SER A O 1
ATOM 4334 N N . PHE A 1 526 ? 37.953 21.681 2.727 1.00 28.97 526 PHE A N 1
ATOM 4335 C CA . PHE A 1 526 ? 38.760 21.685 3.953 1.00 28.97 526 PHE A CA 1
ATOM 4336 C C . PHE A 1 526 ? 38.671 23.073 4.597 1.00 28.97 526 PHE A C 1
ATOM 4338 O O . PHE A 1 526 ? 39.632 23.832 4.655 1.00 28.97 526 PHE A O 1
ATOM 4345 N N . GLY A 1 527 ? 37.468 23.426 5.046 1.00 25.75 527 GLY A N 1
ATOM 4346 C CA . GLY A 1 527 ? 37.230 24.598 5.877 1.00 25.75 527 GLY A CA 1
ATOM 4347 C C . GLY A 1 527 ? 36.857 24.132 7.273 1.00 25.75 527 GLY A C 1
ATOM 4348 O O . GLY A 1 527 ? 35.740 23.665 7.482 1.00 25.75 527 GLY A O 1
ATOM 4349 N N . GLY A 1 528 ? 37.786 24.233 8.224 1.00 32.59 528 GLY A N 1
ATOM 4350 C CA . GLY A 1 528 ? 37.436 24.171 9.639 1.00 32.59 528 GLY A CA 1
ATOM 4351 C C . GLY A 1 528 ? 36.420 25.273 9.934 1.00 32.59 528 GLY A C 1
ATOM 4352 O O . GLY A 1 528 ? 36.705 26.448 9.716 1.00 32.59 528 GLY A O 1
ATOM 4353 N N . VAL A 1 529 ? 35.220 24.892 10.368 1.00 26.12 529 VAL A N 1
ATOM 4354 C CA . VAL A 1 529 ? 34.199 25.846 10.806 1.00 26.12 529 VAL A CA 1
ATOM 4355 C C . VAL A 1 529 ? 34.322 25.997 12.315 1.00 26.12 529 VAL A C 1
ATOM 4357 O O . VAL A 1 529 ? 34.211 25.025 13.060 1.00 26.12 529 VAL A O 1
ATOM 4360 N N . ASP A 1 530 ? 34.581 27.234 12.727 1.00 30.17 530 ASP A N 1
ATOM 4361 C CA . ASP A 1 530 ? 34.641 27.707 14.105 1.00 30.17 530 ASP A CA 1
ATOM 4362 C C . ASP A 1 530 ? 33.352 27.360 14.877 1.00 30.17 530 ASP A C 1
ATOM 4364 O O . ASP A 1 530 ? 32.243 27.773 14.522 1.00 30.17 530 ASP A O 1
ATOM 4368 N N . THR A 1 531 ? 33.506 26.589 15.954 1.00 30.58 531 THR A N 1
ATOM 4369 C CA . THR A 1 531 ? 32.437 26.112 16.844 1.00 30.58 531 THR A CA 1
ATOM 4370 C C . THR A 1 531 ? 31.744 27.225 17.637 1.00 30.58 531 THR A C 1
ATOM 4372 O O . THR A 1 531 ? 30.710 26.975 18.252 1.00 30.58 531 THR A O 1
ATOM 4375 N N . LEU A 1 532 ? 32.251 28.463 17.623 1.00 29.30 532 LEU A N 1
ATOM 4376 C CA . LEU A 1 532 ? 31.641 29.579 18.355 1.00 29.30 532 LEU A CA 1
ATOM 4377 C C . LEU A 1 532 ? 30.414 30.192 17.656 1.00 29.30 532 LEU A C 1
ATOM 4379 O O . LEU A 1 532 ? 29.600 30.836 18.317 1.00 29.30 532 LEU A O 1
ATOM 4383 N N . CYS A 1 533 ? 30.209 29.960 16.354 1.00 26.72 533 CYS A N 1
ATOM 4384 C CA . CYS A 1 533 ? 29.129 30.624 15.610 1.00 26.72 533 CYS A CA 1
ATOM 4385 C C . CYS A 1 533 ? 27.756 29.915 15.691 1.00 26.72 533 CYS A C 1
ATOM 4387 O O . CYS A 1 533 ? 26.731 30.516 15.371 1.00 26.72 533 CYS A O 1
ATOM 4389 N N . GLN A 1 534 ? 27.687 28.664 16.167 1.00 31.38 534 GLN A N 1
ATOM 4390 C CA . GLN A 1 534 ? 26.418 27.919 16.276 1.00 31.38 534 GLN A CA 1
ATOM 4391 C C . GLN A 1 534 ? 25.566 28.302 17.500 1.00 31.38 534 GLN A C 1
ATOM 4393 O O . GLN A 1 534 ? 24.354 28.091 17.489 1.00 31.38 534 GLN A O 1
ATOM 4398 N N . ASN A 1 535 ? 26.148 28.952 18.512 1.00 33.44 535 ASN A N 1
ATOM 4399 C CA . ASN A 1 535 ? 25.441 29.283 19.754 1.00 33.44 535 ASN A CA 1
ATOM 4400 C C . ASN A 1 535 ? 24.618 30.587 19.704 1.00 33.44 535 ASN A C 1
ATOM 4402 O O . ASN A 1 535 ? 23.950 30.912 20.681 1.00 33.44 535 ASN A O 1
ATOM 4406 N N . MET A 1 536 ? 24.606 31.326 18.585 1.00 26.80 536 MET A N 1
ATOM 4407 C CA . MET A 1 536 ? 23.849 32.590 18.478 1.00 26.80 536 MET A CA 1
ATOM 4408 C C . MET A 1 536 ? 22.547 32.521 17.665 1.00 26.80 536 MET A C 1
ATOM 4410 O O . MET A 1 536 ? 21.811 33.503 17.628 1.00 26.80 536 MET A O 1
ATOM 4414 N N . ILE A 1 537 ? 22.212 31.393 17.030 1.00 29.48 537 ILE A N 1
ATOM 4415 C CA . ILE A 1 537 ? 21.024 31.325 16.149 1.00 29.48 537 ILE A CA 1
ATOM 4416 C C . ILE A 1 537 ? 19.743 30.904 16.901 1.00 29.48 537 ILE A C 1
ATOM 4418 O O . ILE A 1 537 ? 18.640 31.032 16.374 1.00 29.48 537 ILE A O 1
ATOM 4422 N N . VAL A 1 538 ? 19.833 30.497 18.172 1.00 33.88 538 VAL A N 1
ATOM 4423 C CA . VAL A 1 538 ? 18.657 30.040 18.942 1.00 33.88 538 VAL A CA 1
ATOM 4424 C C . VAL A 1 538 ? 17.810 31.194 19.514 1.00 33.88 538 VAL A C 1
ATOM 4426 O O . VAL A 1 538 ? 16.658 30.976 19.875 1.00 33.88 538 VAL A O 1
ATOM 4429 N N . SER A 1 539 ? 18.294 32.441 19.545 1.00 32.16 539 SER A N 1
ATOM 4430 C CA . SER A 1 539 ? 17.615 33.527 20.278 1.00 32.16 539 SER A CA 1
ATOM 4431 C C . SER A 1 539 ? 16.766 34.506 19.453 1.00 32.16 539 SER A C 1
ATOM 4433 O O . SER A 1 539 ? 16.191 35.413 20.042 1.00 32.16 539 SER A O 1
ATOM 4435 N N . ASN A 1 540 ? 16.606 34.338 18.133 1.00 29.97 540 ASN A N 1
ATOM 4436 C CA . ASN A 1 540 ? 15.857 35.303 17.303 1.00 29.97 540 ASN A CA 1
ATOM 4437 C C . ASN A 1 540 ? 14.801 34.673 16.377 1.00 29.97 540 ASN A C 1
ATOM 4439 O O . ASN A 1 540 ? 14.671 35.049 15.210 1.00 29.97 540 ASN A O 1
ATOM 4443 N N . ILE A 1 541 ? 13.989 33.747 16.896 1.00 30.73 541 ILE A N 1
ATOM 4444 C CA . ILE A 1 541 ? 12.717 33.397 16.249 1.00 30.73 541 ILE A CA 1
ATOM 4445 C C . ILE A 1 541 ? 11.607 34.216 16.908 1.00 30.73 541 ILE A C 1
ATOM 4447 O O . ILE A 1 541 ? 11.181 33.946 18.025 1.00 30.73 541 ILE A O 1
ATOM 4451 N N . ASN A 1 542 ? 11.150 35.230 16.173 1.00 31.09 542 ASN A N 1
ATOM 4452 C CA . ASN A 1 542 ? 9.931 35.994 16.437 1.00 31.09 542 ASN A CA 1
ATOM 4453 C C . ASN A 1 542 ? 8.770 35.034 16.788 1.00 31.09 542 ASN A C 1
ATOM 4455 O O . ASN A 1 542 ? 8.540 34.103 16.004 1.00 31.09 542 ASN A O 1
ATOM 4459 N N . PRO A 1 543 ? 8.020 35.228 17.893 1.00 34.03 543 PRO A N 1
ATOM 4460 C CA . PRO A 1 543 ? 6.884 34.375 18.223 1.00 34.03 543 PRO A CA 1
ATOM 4461 C C . PRO A 1 543 ? 5.814 34.547 17.143 1.00 34.03 543 PRO A C 1
ATOM 4463 O O . PRO A 1 543 ? 5.070 35.527 17.104 1.00 34.03 543 PRO A O 1
ATOM 4466 N N . LYS A 1 544 ? 5.767 33.600 16.203 1.00 36.97 544 LYS A N 1
ATOM 4467 C CA . LYS A 1 544 ? 4.639 33.471 15.284 1.00 36.97 544 LYS A CA 1
ATOM 4468 C C . LYS A 1 544 ? 3.401 33.194 16.124 1.00 36.97 544 LYS A C 1
ATOM 4470 O O . LYS A 1 544 ? 3.459 32.377 17.035 1.00 36.97 544 LYS A O 1
ATOM 4475 N N . ILE A 1 545 ? 2.311 33.874 15.772 1.00 35.50 545 ILE A N 1
ATOM 4476 C CA . ILE A 1 545 ? 0.954 33.653 16.276 1.00 35.50 545 ILE A CA 1
ATOM 4477 C C . ILE A 1 545 ? 0.730 32.147 16.414 1.00 35.50 545 ILE A C 1
ATOM 4479 O O . ILE A 1 545 ? 0.694 31.419 15.416 1.00 35.50 545 ILE A O 1
ATOM 4483 N N . ASP A 1 546 ? 0.668 31.692 17.659 1.00 45.00 546 ASP A N 1
ATOM 4484 C CA . ASP A 1 546 ? 0.531 30.288 17.981 1.00 45.00 546 ASP A CA 1
ATOM 4485 C C . ASP A 1 546 ? -0.915 29.883 17.690 1.00 45.00 546 ASP A C 1
ATOM 4487 O O . ASP A 1 546 ? -1.840 30.166 18.452 1.00 45.00 546 ASP A O 1
ATOM 4491 N N . LYS A 1 547 ? -1.124 29.262 16.523 1.00 44.91 547 LYS A N 1
ATOM 4492 C CA . LYS A 1 547 ? -2.435 28.780 16.059 1.00 44.91 547 LYS A CA 1
ATOM 4493 C C . LYS A 1 547 ? -3.051 27.719 16.989 1.00 44.91 547 LYS A C 1
ATOM 4495 O O . LYS A 1 547 ? -4.140 27.234 16.692 1.00 44.91 547 LYS A O 1
ATOM 4500 N N . PHE A 1 548 ? -2.360 27.350 18.070 1.00 47.53 548 PHE A N 1
ATOM 4501 C CA . PHE A 1 548 ? -2.749 26.320 19.018 1.00 47.53 548 PHE A CA 1
ATOM 4502 C C . PHE A 1 548 ? -3.175 26.844 20.405 1.00 47.53 548 PHE A C 1
ATOM 4504 O O . PHE A 1 548 ? -3.515 26.027 21.253 1.00 47.53 548 PHE A O 1
ATOM 4511 N N . GLN A 1 549 ? -3.255 28.165 20.638 1.00 46.78 549 GLN A N 1
ATOM 4512 C CA . GLN A 1 549 ? -3.576 28.735 21.968 1.00 46.78 549 GLN A CA 1
ATOM 4513 C C . GLN A 1 549 ? -4.903 28.254 22.600 1.00 46.78 549 GLN A C 1
ATOM 4515 O O . GLN A 1 549 ? -5.014 28.240 23.822 1.00 46.78 549 GLN A O 1
ATOM 4520 N N . ASP A 1 550 ? -5.882 27.813 21.798 1.00 49.09 550 ASP A N 1
ATOM 4521 C CA . ASP A 1 550 ? -7.196 27.337 22.273 1.00 49.09 550 ASP A CA 1
ATOM 4522 C C . ASP A 1 550 ? -7.362 25.798 22.244 1.00 49.09 550 ASP A C 1
ATOM 4524 O O . ASP A 1 550 ? -8.473 25.272 22.407 1.00 49.09 550 ASP A O 1
ATOM 4528 N N . LEU A 1 551 ? -6.289 25.042 21.985 1.00 40.47 551 LEU A N 1
ATOM 4529 C CA . LEU A 1 551 ? -6.327 23.582 21.851 1.00 40.47 551 LEU A CA 1
ATOM 4530 C C . LEU A 1 551 ? -5.978 22.873 23.166 1.00 40.47 551 LEU A C 1
ATOM 4532 O O . LEU A 1 551 ? -5.108 23.303 23.916 1.00 40.47 551 LEU A O 1
ATOM 4536 N N . LYS A 1 552 ? -6.669 21.760 23.458 1.00 49.62 552 LYS A N 1
ATOM 4537 C CA . LYS A 1 552 ? -6.286 20.885 24.575 1.00 49.62 552 LYS A CA 1
ATOM 4538 C C . LYS A 1 552 ? -5.168 19.965 24.105 1.00 49.62 552 LYS A C 1
ATOM 4540 O O . LYS A 1 552 ? -5.337 19.246 23.121 1.00 49.62 552 LYS A O 1
ATOM 4545 N N . GLU A 1 553 ? -4.060 19.976 24.832 1.00 38.38 553 GLU A N 1
ATOM 4546 C CA . GLU A 1 553 ? -2.950 19.055 24.622 1.00 38.38 553 GLU A CA 1
ATOM 4547 C C . GLU A 1 553 ? -3.180 17.780 25.434 1.00 38.38 553 GLU A C 1
ATOM 4549 O O . GLU A 1 553 ? -3.473 17.821 26.631 1.00 38.38 553 GLU A O 1
ATOM 4554 N N . ILE A 1 554 ? -3.065 16.633 24.772 1.00 40.53 554 ILE A N 1
ATOM 4555 C CA . ILE A 1 554 ? -2.842 15.353 25.436 1.00 40.53 554 ILE A CA 1
ATOM 4556 C C . ILE A 1 554 ? -1.590 14.754 24.803 1.00 40.53 554 ILE A C 1
ATOM 4558 O O . ILE A 1 554 ? -1.553 14.512 23.590 1.00 40.53 554 ILE A O 1
ATOM 4562 N N . ASP A 1 555 ? -0.588 14.481 25.635 1.00 35.09 555 ASP A N 1
ATOM 4563 C CA . ASP A 1 555 ? 0.467 13.538 25.285 1.00 35.09 555 ASP A CA 1
ATOM 4564 C C . ASP A 1 555 ? -0.203 12.188 25.048 1.00 35.09 555 ASP A C 1
ATOM 4566 O O . ASP A 1 555 ? -0.854 11.652 25.945 1.00 35.09 555 ASP A O 1
ATOM 4570 N N . ILE A 1 556 ? -0.112 11.658 23.827 1.00 34.59 556 ILE A N 1
ATOM 4571 C CA . ILE A 1 556 ? -0.677 10.341 23.520 1.00 34.59 556 ILE A CA 1
ATOM 4572 C C . ILE A 1 556 ? 0.230 9.341 24.197 1.00 34.59 556 ILE A C 1
ATOM 4574 O O . ILE A 1 556 ? 1.357 9.133 23.733 1.00 34.59 556 ILE A O 1
ATOM 4578 N N . PRO A 1 557 ? -0.194 8.703 25.287 1.00 32.50 557 PRO A N 1
ATOM 4579 C CA . PRO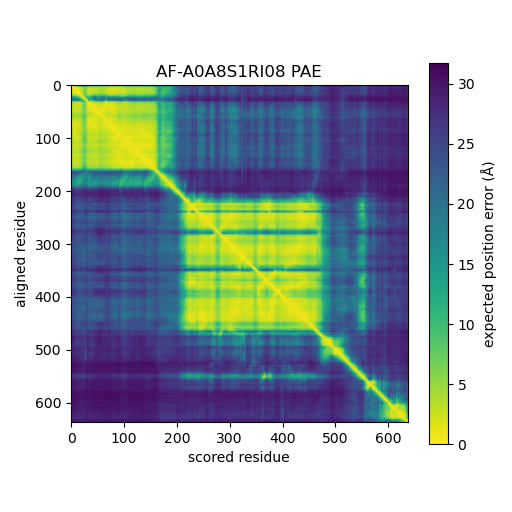 A 1 557 ? 0.803 8.078 26.087 1.00 32.50 557 PRO A CA 1
ATOM 4580 C C . PRO A 1 557 ? 0.813 6.613 25.640 1.00 32.50 557 PRO A C 1
ATOM 4582 O O . PRO A 1 557 ? -0.180 5.885 25.701 1.00 32.50 557 PRO A O 1
ATOM 4585 N N . PHE A 1 558 ? 1.971 6.147 25.171 1.00 34.75 558 PHE A N 1
ATOM 4586 C CA . PHE A 1 558 ? 2.237 4.707 25.076 1.00 34.75 558 PHE A CA 1
ATOM 4587 C C . PHE A 1 558 ? 2.207 4.032 26.473 1.00 34.75 558 PHE A C 1
ATOM 4589 O O . PHE A 1 558 ? 2.291 2.803 26.572 1.00 34.75 558 PHE A O 1
ATOM 4596 N N . PHE A 1 559 ? 2.017 4.816 27.541 1.00 33.28 559 PHE A N 1
ATOM 4597 C CA . PHE A 1 559 ? 1.832 4.418 28.933 1.00 33.28 559 PHE A CA 1
ATOM 4598 C C . PHE A 1 559 ? 0.534 5.032 29.467 1.00 33.28 559 PHE A C 1
ATOM 4600 O O . PHE A 1 559 ? 0.308 6.214 29.304 1.00 33.28 559 PHE A O 1
ATOM 4607 N N . THR A 1 560 ? -0.366 4.289 30.104 1.00 37.34 560 THR A N 1
ATOM 4608 C CA . THR A 1 560 ? -1.584 4.895 30.677 1.00 37.34 560 THR A CA 1
ATOM 4609 C C . THR A 1 560 ? -1.191 6.017 31.651 1.00 37.34 560 THR A C 1
ATOM 4611 O O . THR A 1 560 ? -0.399 5.768 32.553 1.00 37.34 560 THR A O 1
ATOM 4614 N N . GLN A 1 561 ? -1.698 7.242 31.496 1.00 40.12 561 GLN A N 1
ATOM 4615 C CA . GLN A 1 561 ? -1.509 8.330 32.466 1.00 40.12 561 GLN A CA 1
ATOM 4616 C C . GLN A 1 561 ? -2.802 8.523 33.274 1.00 40.12 561 GLN A C 1
ATOM 4618 O O . GLN A 1 561 ? -3.901 8.414 32.730 1.00 40.12 561 GLN A O 1
ATOM 4623 N N . LYS A 1 562 ? -2.695 8.791 34.577 1.00 42.69 562 LYS A N 1
ATOM 4624 C CA . LYS A 1 562 ? -3.819 9.155 35.453 1.00 42.69 562 LYS A CA 1
ATOM 4625 C C . LYS A 1 562 ? -3.554 10.517 36.081 1.00 42.69 562 LYS A C 1
ATOM 4627 O O . LYS A 1 562 ? -2.418 10.862 36.392 1.00 42.69 562 LYS A O 1
ATOM 4632 N N . LYS A 1 563 ? -4.625 11.271 36.306 1.00 42.94 563 LYS A N 1
ATOM 4633 C CA . LYS A 1 563 ? -4.570 12.541 37.026 1.00 42.94 563 LYS A CA 1
ATOM 4634 C C . LYS A 1 563 ? -4.453 12.263 38.527 1.00 42.94 563 LYS A C 1
ATOM 4636 O O . LYS A 1 563 ? -5.317 11.589 39.085 1.00 42.94 563 LYS A O 1
ATOM 4641 N N . CYS A 1 564 ? -3.391 12.747 39.162 1.00 44.28 564 CYS A N 1
ATOM 4642 C CA . CYS A 1 564 ? -3.227 12.699 40.612 1.00 44.28 564 CYS A CA 1
ATOM 4643 C C . CYS A 1 564 ? -4.342 13.507 41.279 1.00 44.28 564 CYS A C 1
ATOM 4645 O O . CYS A 1 564 ? -4.567 14.660 40.912 1.00 44.28 564 CYS A O 1
ATOM 4647 N N . THR A 1 565 ? -5.042 12.915 42.244 1.00 41.00 565 THR A N 1
ATOM 4648 C CA . THR A 1 565 ? -6.169 13.563 42.932 1.00 41.00 565 THR A CA 1
ATOM 4649 C C . THR A 1 565 ? -5.729 14.694 43.856 1.00 41.00 565 THR A C 1
ATOM 4651 O O . THR A 1 565 ? -6.489 15.637 44.036 1.00 41.00 565 THR A O 1
ATOM 4654 N N . GLU A 1 566 ? -4.499 14.637 44.372 1.00 40.50 566 GLU A N 1
ATOM 4655 C CA . GLU A 1 566 ? -3.962 15.630 45.311 1.00 40.50 566 GLU A CA 1
ATOM 4656 C C . GLU A 1 566 ? -3.396 16.862 44.595 1.00 40.50 566 GLU A C 1
ATOM 4658 O O . GLU A 1 566 ? -3.748 17.995 44.906 1.00 40.50 566 GLU A O 1
ATOM 4663 N N . CYS A 1 567 ? -2.542 16.661 43.586 1.00 49.78 567 CYS A N 1
ATOM 4664 C CA . CYS A 1 567 ? -1.853 17.770 42.914 1.00 49.78 567 CYS A CA 1
ATOM 4665 C C . CYS A 1 567 ? -2.406 18.102 41.520 1.00 49.78 567 CYS A C 1
ATOM 4667 O O . CYS A 1 567 ? -1.891 18.996 40.851 1.00 49.78 567 CYS A O 1
ATOM 4669 N N . ASN A 1 568 ? -3.438 17.388 41.053 1.00 41.78 568 ASN A N 1
ATOM 4670 C CA . ASN A 1 568 ? -4.069 17.554 39.737 1.00 41.78 568 ASN A CA 1
ATOM 4671 C C . ASN A 1 568 ? -3.140 17.381 38.512 1.00 41.78 568 ASN A C 1
ATOM 4673 O O . ASN A 1 568 ? -3.577 17.637 37.387 1.00 41.78 568 ASN A O 1
ATOM 4677 N N . ARG A 1 569 ? -1.896 16.917 38.692 1.00 40.06 569 ARG A N 1
ATOM 4678 C CA . ARG A 1 569 ? -0.937 16.648 37.604 1.00 40.06 569 ARG A CA 1
ATOM 4679 C C . ARG A 1 569 ? -1.149 15.264 36.986 1.00 40.06 569 ARG A C 1
ATOM 4681 O O . ARG A 1 569 ? -1.674 14.361 37.634 1.00 40.06 569 ARG A O 1
ATOM 4688 N N . MET A 1 570 ? -0.736 15.097 35.733 1.00 44.59 570 MET A N 1
ATOM 4689 C CA . MET A 1 570 ? -0.770 13.813 35.025 1.00 44.59 570 MET A CA 1
ATOM 4690 C C . MET A 1 570 ? 0.458 12.976 35.407 1.00 44.59 570 MET A C 1
ATOM 4692 O O . MET A 1 570 ? 1.576 13.474 35.341 1.00 44.59 570 MET A O 1
ATOM 4696 N N . ILE A 1 571 ? 0.253 11.725 35.827 1.00 39.41 571 ILE A N 1
ATOM 4697 C CA . ILE A 1 571 ? 1.312 10.793 36.248 1.00 39.41 571 ILE A CA 1
ATOM 4698 C C . ILE A 1 571 ? 1.134 9.464 35.506 1.00 39.41 571 ILE A C 1
ATOM 4700 O O . ILE A 1 571 ? 0.006 9.013 35.292 1.00 39.41 571 ILE A O 1
ATOM 4704 N N . GLU A 1 572 ? 2.228 8.807 35.121 1.00 42.19 572 GLU A N 1
ATOM 4705 C CA . GLU A 1 572 ? 2.182 7.463 34.541 1.00 42.19 572 GLU A CA 1
ATOM 4706 C C . GLU A 1 572 ? 1.590 6.443 35.530 1.00 42.19 572 GLU A C 1
ATOM 4708 O O . GLU A 1 572 ? 2.043 6.276 36.657 1.00 42.19 572 GLU A O 1
ATOM 4713 N N . SER A 1 573 ? 0.561 5.719 35.100 1.00 45.03 573 SER A N 1
ATOM 4714 C CA . SER A 1 573 ? -0.207 4.761 35.911 1.00 45.03 573 SER A CA 1
ATOM 4715 C C . SER A 1 573 ? 0.596 3.573 36.435 1.00 45.03 573 SER A C 1
ATOM 4717 O O . SER A 1 573 ? 0.187 2.954 37.414 1.00 45.03 573 SER A O 1
ATOM 4719 N N . ASN A 1 574 ? 1.748 3.287 35.832 1.00 42.44 574 ASN A N 1
ATOM 4720 C CA . ASN A 1 574 ? 2.686 2.259 36.280 1.00 42.44 574 ASN A CA 1
ATOM 4721 C C . ASN A 1 574 ? 3.284 2.618 37.655 1.00 42.44 574 ASN A C 1
ATOM 4723 O O . ASN A 1 574 ? 3.707 1.729 38.386 1.00 42.44 574 ASN A O 1
ATOM 4727 N N . LEU A 1 575 ? 3.279 3.909 38.009 1.00 37.69 575 LEU A N 1
ATOM 4728 C CA . LEU A 1 575 ? 3.738 4.445 39.292 1.00 37.69 575 LEU A CA 1
ATOM 4729 C C . LEU A 1 575 ? 2.635 4.445 40.367 1.00 37.69 575 LEU A C 1
ATOM 4731 O O . LEU A 1 575 ? 2.904 4.768 41.517 1.00 37.69 575 LEU A O 1
ATOM 4735 N N . LEU A 1 576 ? 1.389 4.097 40.011 1.00 37.72 576 LEU A N 1
ATOM 4736 C CA . LEU A 1 576 ? 0.210 4.207 40.886 1.00 37.72 576 LEU A CA 1
ATOM 4737 C C . LEU A 1 576 ? -0.266 2.870 41.483 1.00 37.72 576 LEU A C 1
ATOM 4739 O O . LEU A 1 576 ? -1.307 2.841 42.134 1.00 37.72 576 LEU A O 1
ATOM 4743 N N . ASN A 1 577 ? 0.471 1.772 41.282 1.00 35.91 577 ASN A N 1
ATOM 4744 C CA . ASN A 1 577 ? 0.153 0.456 41.857 1.00 35.91 577 ASN A CA 1
ATOM 4745 C C . ASN A 1 577 ? 1.052 0.111 43.057 1.00 35.91 577 ASN A C 1
ATOM 4747 O O . ASN A 1 577 ? 1.609 -0.982 43.130 1.00 35.91 577 ASN A O 1
ATOM 4751 N N . LEU A 1 578 ? 1.177 1.036 44.005 1.00 33.88 578 LEU A N 1
ATOM 4752 C CA . LEU A 1 578 ? 1.649 0.725 45.351 1.00 33.88 578 LEU A CA 1
ATOM 4753 C C . LEU A 1 578 ? 0.487 0.991 46.304 1.00 33.88 578 LEU A C 1
ATOM 4755 O O . LEU A 1 578 ? -0.116 2.064 46.275 1.00 33.88 578 LEU A O 1
ATOM 4759 N N . GLU A 1 579 ? 0.109 -0.025 47.078 1.00 32.19 579 GLU A N 1
ATOM 4760 C CA . GLU A 1 579 ? -0.945 0.087 48.083 1.00 32.19 579 GLU A CA 1
ATOM 4761 C C . GLU A 1 579 ? -0.655 1.265 49.026 1.00 32.19 579 GLU A C 1
ATOM 4763 O O . GLU A 1 579 ? 0.499 1.566 49.334 1.00 32.19 579 GLU A O 1
ATOM 4768 N N . GLN A 1 580 ? -1.724 1.935 49.462 1.00 37.44 580 GLN A N 1
ATOM 4769 C CA . GLN A 1 580 ? -1.770 3.286 50.041 1.00 37.44 580 GLN A CA 1
ATOM 4770 C C . GLN A 1 580 ? -0.906 3.575 51.287 1.00 37.44 580 GLN A C 1
ATOM 4772 O O . GLN A 1 580 ? -1.015 4.671 51.815 1.00 37.44 580 GLN A O 1
ATOM 4777 N N . ASN A 1 581 ? -0.017 2.683 51.728 1.00 34.97 581 ASN A N 1
ATOM 4778 C CA . ASN A 1 581 ? 0.898 2.922 52.851 1.00 34.97 581 ASN A CA 1
ATOM 4779 C C . ASN A 1 581 ? 2.372 2.557 52.579 1.00 34.97 581 ASN A C 1
ATOM 4781 O O . ASN A 1 581 ? 3.171 2.569 53.510 1.00 34.97 581 ASN A O 1
ATOM 4785 N N . GLN A 1 582 ? 2.771 2.248 51.340 1.00 35.47 582 GLN A N 1
ATOM 4786 C CA . GLN A 1 582 ? 4.184 2.016 50.999 1.00 35.47 582 GLN A CA 1
ATOM 4787 C C . GLN A 1 582 ? 4.545 2.677 49.671 1.00 35.47 582 GLN A C 1
ATOM 4789 O O . GLN A 1 582 ? 4.744 2.033 48.646 1.00 35.47 582 GLN A O 1
ATOM 4794 N N . CYS A 1 583 ? 4.641 4.002 49.697 1.00 28.25 583 CYS A N 1
ATOM 4795 C CA . CYS A 1 583 ? 5.319 4.730 48.643 1.00 28.25 583 CYS A CA 1
ATOM 4796 C C . CYS A 1 583 ? 6.831 4.521 48.819 1.00 28.25 583 CYS A C 1
ATOM 4798 O O . CYS A 1 583 ? 7.434 5.113 49.712 1.00 28.25 583 CYS A O 1
ATOM 4800 N N . SER A 1 584 ? 7.468 3.716 47.967 1.00 31.84 584 SER A N 1
ATOM 4801 C CA . SER A 1 584 ? 8.934 3.567 47.931 1.00 31.84 584 SER A CA 1
ATOM 4802 C C . SER A 1 584 ? 9.664 4.833 47.440 1.00 31.84 584 SER A C 1
ATOM 4804 O O . SER A 1 584 ? 10.853 4.792 47.150 1.00 31.84 584 SER A O 1
ATOM 4806 N N . ILE A 1 585 ? 8.965 5.970 47.347 1.00 35.62 585 ILE A N 1
ATOM 4807 C CA . ILE A 1 585 ? 9.520 7.272 46.959 1.00 35.62 585 ILE A CA 1
ATOM 4808 C C . ILE A 1 585 ? 10.240 7.955 48.139 1.00 35.62 585 ILE A C 1
ATOM 4810 O O . ILE A 1 585 ? 11.003 8.886 47.914 1.00 35.62 585 ILE A O 1
ATOM 4814 N N . HIS A 1 586 ? 10.078 7.486 49.385 1.00 33.12 586 HIS A N 1
ATOM 4815 C CA . HIS A 1 586 ? 10.690 8.137 50.558 1.00 33.12 586 HIS A CA 1
ATOM 4816 C C . HIS A 1 586 ? 11.766 7.325 51.294 1.00 33.12 586 HIS A C 1
ATOM 4818 O O . HIS A 1 586 ? 12.243 7.784 52.325 1.00 33.12 586 HIS A O 1
ATOM 4824 N N . SER A 1 587 ? 12.178 6.151 50.803 1.00 31.77 587 SER A N 1
ATOM 4825 C CA . SER A 1 587 ? 13.145 5.306 51.532 1.00 31.77 587 SER A CA 1
ATOM 4826 C C . SER A 1 587 ? 14.503 5.115 50.861 1.00 31.77 587 SER A C 1
ATOM 4828 O O . SER A 1 587 ? 15.355 4.468 51.454 1.00 31.77 587 SER A O 1
ATOM 4830 N N . ASP A 1 588 ? 14.737 5.674 49.674 1.00 30.73 588 ASP A N 1
ATOM 4831 C CA . ASP A 1 588 ? 16.059 5.639 49.049 1.00 30.73 588 ASP A CA 1
ATOM 4832 C C . ASP A 1 588 ? 16.496 7.045 48.642 1.00 30.73 588 ASP A C 1
ATOM 4834 O O . ASP A 1 588 ? 15.788 7.764 47.935 1.00 30.73 588 ASP A O 1
ATOM 4838 N N . CYS A 1 589 ? 17.697 7.423 49.083 1.00 35.94 589 CYS A N 1
ATOM 4839 C CA . CYS A 1 589 ? 18.333 8.736 48.940 1.00 35.94 589 CYS A CA 1
ATOM 4840 C C . CYS A 1 589 ? 18.691 9.121 47.484 1.00 35.94 589 CYS A C 1
ATOM 4842 O O . CYS A 1 589 ? 19.692 9.793 47.245 1.00 35.94 589 CYS A O 1
ATOM 4844 N N . THR A 1 590 ? 17.922 8.675 46.488 1.00 34.97 590 THR A N 1
ATOM 4845 C CA . THR A 1 590 ? 18.207 8.846 45.053 1.00 34.97 590 THR A CA 1
ATOM 4846 C C . THR A 1 590 ? 16.995 9.266 44.207 1.00 34.97 590 THR A C 1
ATOM 4848 O O . THR A 1 590 ? 17.016 9.123 42.986 1.00 34.97 590 THR A O 1
ATOM 4851 N N . CYS A 1 591 ? 15.949 9.859 44.796 1.00 36.38 591 CYS A N 1
ATOM 4852 C CA . CYS A 1 591 ? 14.853 10.462 44.019 1.00 36.38 591 CYS A CA 1
ATOM 4853 C C . CYS A 1 591 ? 15.177 11.900 43.560 1.00 36.38 591 CYS A C 1
ATOM 4855 O O . CYS A 1 591 ? 14.767 12.885 44.170 1.00 36.38 591 CYS A O 1
ATOM 4857 N N . TYR A 1 592 ? 15.900 12.022 42.444 1.00 42.09 592 TYR A N 1
ATOM 4858 C CA . TYR A 1 592 ? 16.292 13.290 41.810 1.00 42.09 592 TYR A CA 1
ATOM 4859 C C . TYR A 1 592 ? 15.341 13.721 40.678 1.00 42.09 592 TYR A C 1
ATOM 4861 O O . TYR A 1 592 ? 15.754 13.847 39.529 1.00 42.09 592 TYR A O 1
ATOM 4869 N N . LEU A 1 593 ? 14.065 13.973 40.988 1.00 35.53 593 LEU A N 1
ATOM 4870 C CA . LEU A 1 593 ? 13.093 14.501 40.005 1.00 35.53 593 LEU A CA 1
ATOM 4871 C C . LEU A 1 593 ? 12.497 15.874 40.362 1.00 35.53 593 LEU A C 1
ATOM 4873 O O . LEU A 1 593 ? 11.664 16.393 39.625 1.00 35.53 593 LEU A O 1
ATOM 4877 N N . CYS A 1 594 ? 12.969 16.509 41.439 1.00 36.78 594 CYS A N 1
ATOM 4878 C CA . CYS A 1 594 ? 12.657 17.914 41.744 1.00 36.78 594 CYS A CA 1
ATOM 4879 C C . CYS A 1 594 ? 13.636 18.921 41.106 1.00 36.78 594 CYS A C 1
ATOM 4881 O O . CYS A 1 594 ? 13.429 20.122 41.246 1.00 36.78 594 CYS A O 1
ATOM 4883 N N . LEU A 1 595 ? 14.691 18.464 40.418 1.00 39.62 595 LEU A N 1
ATOM 4884 C CA . LEU A 1 595 ? 15.815 19.318 40.003 1.00 39.62 595 LEU A CA 1
ATOM 4885 C C . LEU A 1 595 ? 15.570 20.203 38.767 1.00 39.62 595 LEU A C 1
ATOM 4887 O O . LEU A 1 595 ? 16.343 21.128 38.549 1.00 39.62 595 LEU A O 1
ATOM 4891 N N . GLU A 1 596 ? 14.509 19.985 37.987 1.00 38.69 596 GLU A N 1
ATOM 4892 C CA . GLU A 1 596 ? 14.269 20.765 36.754 1.00 38.69 596 GLU A CA 1
ATOM 4893 C C . GLU A 1 596 ? 13.026 21.666 36.774 1.00 38.69 596 GLU A C 1
ATOM 4895 O O . GLU A 1 596 ? 12.737 22.334 35.786 1.00 38.69 596 GLU A O 1
ATOM 4900 N N . LEU A 1 597 ? 12.290 21.750 37.885 1.00 41.56 597 LEU A N 1
ATOM 4901 C CA . LEU A 1 597 ? 11.031 22.507 37.932 1.00 41.56 597 LEU A CA 1
ATOM 4902 C C . LEU A 1 597 ? 11.067 23.684 38.905 1.00 41.56 597 LEU A C 1
ATOM 4904 O O . LEU A 1 597 ? 10.162 23.830 39.720 1.00 41.56 597 LEU A O 1
ATOM 4908 N N . ILE A 1 598 ? 12.073 24.551 38.775 1.00 40.94 598 ILE A N 1
ATOM 4909 C CA . ILE A 1 598 ? 12.001 25.911 39.324 1.00 40.94 598 ILE A CA 1
ATOM 4910 C C . ILE A 1 598 ? 11.396 26.805 38.249 1.00 40.94 598 ILE A C 1
ATOM 4912 O O . ILE A 1 598 ? 12.068 27.257 37.322 1.00 40.94 598 ILE A O 1
ATOM 4916 N N . THR A 1 599 ? 10.090 27.022 38.343 1.00 46.19 599 THR A N 1
ATOM 4917 C CA . THR A 1 599 ? 9.393 28.011 37.520 1.00 46.19 599 THR A CA 1
ATOM 4918 C C . THR A 1 599 ? 9.593 29.420 38.081 1.00 46.19 599 THR A C 1
ATOM 4920 O O . THR A 1 599 ? 9.841 29.602 39.270 1.00 46.19 599 THR A O 1
ATOM 4923 N N . TYR A 1 600 ? 9.426 30.418 37.211 1.00 39.50 600 TYR A N 1
ATOM 4924 C CA . TYR A 1 600 ? 9.661 31.864 37.387 1.00 39.50 600 TYR A CA 1
ATOM 4925 C C . TYR A 1 600 ? 8.902 32.562 38.550 1.00 39.50 600 TYR A C 1
ATOM 4927 O O . TYR A 1 600 ? 8.937 33.785 38.653 1.00 39.50 600 TYR A O 1
ATOM 4935 N N . GLU A 1 601 ? 8.194 31.824 39.409 1.00 45.97 601 GLU A N 1
ATOM 4936 C CA . GLU A 1 601 ? 7.318 32.366 40.459 1.00 45.97 601 GLU A CA 1
ATOM 4937 C C . GLU A 1 601 ? 7.907 32.293 41.879 1.00 45.97 601 GLU A C 1
ATOM 4939 O O . GLU A 1 601 ? 7.370 32.928 42.787 1.00 45.97 601 GLU A O 1
ATOM 4944 N N . GLU A 1 602 ? 9.024 31.591 42.102 1.00 49.19 602 GLU A N 1
ATOM 4945 C CA . GLU A 1 602 ? 9.698 31.632 43.405 1.00 49.19 602 GLU A CA 1
ATOM 4946 C C . GLU A 1 602 ? 10.627 32.846 43.515 1.00 49.19 602 GLU A C 1
ATOM 4948 O O . GLU A 1 602 ? 11.591 33.003 42.768 1.00 49.19 602 GLU A O 1
ATOM 4953 N N . SER A 1 603 ? 10.349 33.715 44.486 1.00 52.72 603 SER A N 1
ATOM 4954 C CA . SER A 1 603 ? 11.066 34.978 44.673 1.00 52.72 603 SER A CA 1
ATOM 4955 C C . SER A 1 603 ? 12.473 34.829 45.267 1.00 52.72 603 SER A C 1
ATOM 4957 O O . SER A 1 603 ? 13.214 35.807 45.257 1.00 52.72 603 SER A O 1
ATOM 4959 N N . ASN A 1 604 ? 12.859 33.645 45.768 1.00 56.78 604 ASN A N 1
ATOM 4960 C CA . ASN A 1 604 ? 14.181 33.384 46.359 1.00 56.78 604 ASN A CA 1
ATOM 4961 C C . ASN A 1 604 ? 14.606 31.897 46.260 1.00 56.78 604 ASN A C 1
ATOM 4963 O O . ASN A 1 604 ? 14.628 31.198 47.276 1.00 56.78 604 ASN A O 1
ATOM 4967 N N . PRO A 1 605 ? 14.982 31.395 45.072 1.00 68.56 605 PRO A N 1
ATOM 4968 C CA . PRO A 1 605 ? 15.600 30.075 44.956 1.00 68.56 605 PRO A CA 1
ATOM 4969 C C . PRO A 1 605 ? 16.983 30.040 45.634 1.00 68.56 605 PRO A C 1
ATOM 4971 O O . PRO A 1 605 ? 17.715 31.038 45.644 1.00 68.56 605 PRO A O 1
ATOM 4974 N N . ARG A 1 606 ? 17.375 28.887 46.193 1.00 68.62 606 ARG A N 1
ATOM 4975 C CA . ARG A 1 606 ? 18.670 28.702 46.877 1.00 68.62 606 ARG A CA 1
ATOM 4976 C C . ARG A 1 606 ? 19.605 27.806 46.078 1.00 68.62 606 ARG A C 1
ATOM 4978 O O . ARG A 1 606 ? 19.203 26.770 45.560 1.00 68.62 606 ARG A O 1
ATOM 4985 N N . TYR A 1 607 ? 20.874 28.201 46.019 1.00 66.19 607 TYR A N 1
ATOM 4986 C CA . TYR A 1 607 ? 21.927 27.434 45.358 1.00 66.19 607 TYR A CA 1
ATOM 4987 C C . TYR A 1 607 ? 22.569 26.462 46.347 1.00 66.19 607 TYR A C 1
ATOM 4989 O O . TYR A 1 607 ? 22.952 26.854 47.450 1.00 66.19 607 TYR A O 1
ATOM 4997 N N . CYS A 1 608 ? 22.714 25.204 45.947 1.00 64.19 608 CYS A N 1
ATOM 4998 C CA . CYS A 1 608 ? 23.361 24.163 46.734 1.00 64.19 608 CYS A CA 1
ATOM 4999 C C . CYS A 1 608 ? 24.400 23.422 45.891 1.00 64.19 608 CYS A C 1
ATOM 5001 O O . CYS A 1 608 ? 24.158 23.125 44.724 1.00 64.19 608 CYS A O 1
ATOM 5003 N N . TYR A 1 609 ? 25.553 23.100 46.475 1.00 60.50 609 TYR A N 1
ATOM 5004 C CA . TYR A 1 609 ? 26.605 22.349 45.794 1.00 60.50 609 TYR A CA 1
ATOM 5005 C C . TYR A 1 609 ? 26.568 20.883 46.235 1.00 60.50 609 TYR A C 1
ATOM 5007 O O . TYR A 1 609 ? 26.914 20.568 47.372 1.00 60.50 609 TYR A O 1
ATOM 5015 N N . ILE A 1 610 ? 26.144 19.989 45.339 1.00 59.38 610 ILE A N 1
ATOM 5016 C CA . ILE A 1 610 ? 25.952 18.556 45.614 1.00 59.38 610 ILE A CA 1
ATOM 5017 C C . ILE A 1 610 ? 26.716 17.757 44.558 1.00 59.38 610 ILE A C 1
ATOM 5019 O O . ILE A 1 610 ? 26.582 18.018 43.364 1.00 59.38 610 ILE A O 1
ATOM 5023 N N . ASN A 1 611 ? 27.542 16.791 44.981 1.00 54.03 611 ASN A N 1
ATOM 5024 C CA . ASN A 1 611 ? 28.331 15.921 44.092 1.00 54.03 611 ASN A CA 1
ATOM 5025 C C . ASN A 1 611 ? 29.144 16.674 43.024 1.00 54.03 611 ASN A C 1
ATOM 5027 O O . ASN A 1 611 ? 29.243 16.254 41.874 1.00 54.03 611 ASN A O 1
ATOM 5031 N N . LYS A 1 612 ? 29.768 17.784 43.430 1.00 54.50 612 LYS A N 1
ATOM 5032 C CA . LYS A 1 612 ? 30.568 18.669 42.569 1.00 54.50 612 LYS A CA 1
ATOM 5033 C C . LYS A 1 612 ? 29.778 19.417 41.483 1.00 54.50 612 LYS A C 1
ATOM 5035 O O . LYS A 1 612 ? 30.371 19.903 40.523 1.00 54.50 612 LYS A O 1
ATOM 5040 N N . GLN A 1 613 ? 28.461 19.529 41.626 1.00 46.16 613 GLN A N 1
ATOM 5041 C CA . GLN A 1 613 ? 27.596 20.280 40.720 1.00 46.16 613 GLN A CA 1
ATOM 5042 C C . GLN A 1 613 ? 26.756 21.294 41.504 1.00 46.16 613 GLN A C 1
ATOM 5044 O O . GLN A 1 613 ? 26.365 21.042 42.643 1.00 46.16 613 GLN A O 1
ATOM 5049 N N . ASN A 1 614 ? 26.509 22.459 40.899 1.00 53.88 614 ASN A N 1
ATOM 5050 C CA . ASN A 1 614 ? 25.606 23.466 41.452 1.00 53.88 614 ASN A CA 1
ATOM 5051 C C . ASN A 1 614 ? 24.169 23.114 41.071 1.00 53.88 614 ASN A C 1
ATOM 5053 O O . ASN A 1 614 ? 23.862 22.971 39.891 1.00 53.88 614 ASN A O 1
ATOM 5057 N N . HIS A 1 615 ? 23.304 23.040 42.072 1.00 59.22 615 HIS A N 1
ATOM 5058 C CA . HIS A 1 615 ? 21.873 22.816 41.935 1.00 59.22 615 HIS A CA 1
ATOM 5059 C C . HIS A 1 615 ? 21.127 24.036 42.451 1.00 59.22 615 HIS A C 1
ATOM 5061 O O . HIS A 1 615 ? 21.579 24.702 43.385 1.00 59.22 615 HIS A O 1
ATOM 5067 N N . ILE A 1 616 ? 19.977 24.318 41.852 1.00 61.19 616 ILE A N 1
ATOM 5068 C CA . ILE A 1 616 ? 19.048 25.329 42.343 1.00 61.19 616 ILE A CA 1
ATOM 5069 C C . ILE A 1 616 ? 17.877 24.563 42.959 1.00 61.19 616 ILE A C 1
ATOM 5071 O O . ILE A 1 616 ? 17.340 23.654 42.329 1.00 61.19 616 ILE A O 1
ATOM 5075 N N . LEU A 1 617 ? 17.519 24.886 44.198 1.00 61.75 617 LEU A N 1
ATOM 5076 C CA . LEU A 1 617 ? 16.451 24.228 44.947 1.00 61.75 617 LEU A CA 1
ATOM 5077 C C . LEU A 1 617 ? 15.390 25.252 45.360 1.00 61.75 617 LEU A C 1
ATOM 5079 O O . LEU A 1 617 ? 15.722 26.400 45.676 1.00 61.75 617 LEU A O 1
ATOM 5083 N N . HIS A 1 618 ? 14.131 24.806 45.418 1.00 74.00 618 HIS A N 1
ATOM 5084 C CA . HIS A 1 618 ? 13.084 25.538 46.128 1.00 74.00 618 HIS A CA 1
ATOM 5085 C C . HIS A 1 618 ? 13.502 25.751 47.585 1.00 74.00 618 HIS A C 1
ATOM 5087 O O . HIS A 1 618 ? 14.131 24.862 48.169 1.00 74.00 618 HIS A O 1
ATOM 5093 N N . GLN A 1 619 ? 13.131 26.881 48.192 1.00 72.31 619 GLN A N 1
ATOM 5094 C CA . GLN A 1 619 ? 13.542 27.215 49.567 1.00 72.31 619 GLN A CA 1
ATOM 5095 C C . GLN A 1 619 ? 13.203 26.080 50.553 1.00 72.31 619 GLN A C 1
ATOM 5097 O O . GLN A 1 619 ? 14.084 25.614 51.269 1.00 72.31 619 GLN A O 1
ATOM 5102 N N . ASN A 1 620 ? 11.984 25.534 50.492 1.00 68.19 620 ASN A N 1
ATOM 5103 C CA . ASN A 1 620 ? 11.565 24.431 51.367 1.00 68.19 620 ASN A CA 1
ATOM 5104 C C . ASN A 1 620 ? 12.371 23.138 51.132 1.00 68.19 620 ASN A C 1
ATOM 5106 O O . ASN A 1 620 ? 12.673 22.416 52.075 1.00 68.19 620 ASN A O 1
ATOM 5110 N N . CYS A 1 621 ? 12.748 22.843 49.882 1.00 63.78 621 CYS A N 1
ATOM 5111 C CA . CYS A 1 621 ? 13.566 21.670 49.556 1.00 63.78 621 CYS A CA 1
ATOM 5112 C C . CYS A 1 621 ? 15.023 21.845 50.002 1.00 63.78 621 CYS A C 1
ATOM 5114 O O . CYS A 1 621 ? 15.661 20.880 50.416 1.00 63.78 621 CYS A O 1
ATOM 5116 N N . PHE A 1 622 ? 15.553 23.068 49.910 1.00 75.50 622 PHE A N 1
ATOM 5117 C CA . PHE A 1 622 ? 16.874 23.403 50.429 1.00 75.50 622 PHE A CA 1
ATOM 5118 C C . PHE A 1 622 ? 16.919 23.252 51.952 1.00 75.50 622 PHE A C 1
ATOM 5120 O O . PHE A 1 622 ? 17.867 22.668 52.472 1.00 75.50 622 PHE A O 1
ATOM 5127 N N . ASP A 1 623 ? 15.890 23.730 52.652 1.00 73.94 623 ASP A N 1
ATOM 5128 C CA . ASP A 1 623 ? 15.804 23.654 54.111 1.00 73.94 623 ASP A CA 1
ATOM 5129 C C . ASP A 1 623 ? 15.681 22.200 54.594 1.00 73.94 623 ASP A C 1
ATOM 5131 O O . ASP A 1 623 ? 16.393 21.801 55.513 1.00 73.94 623 ASP A O 1
ATOM 5135 N N . GLU A 1 624 ? 14.873 21.371 53.922 1.00 69.81 624 GLU A N 1
ATOM 5136 C CA . GLU A 1 624 ? 14.798 19.922 54.176 1.00 69.81 624 GLU A CA 1
ATOM 5137 C C . GLU A 1 624 ? 16.159 19.238 53.974 1.00 69.81 624 GLU A C 1
ATOM 5139 O O . GLU A 1 624 ? 16.619 18.477 54.823 1.00 69.81 624 GLU A O 1
ATOM 5144 N N . TYR A 1 625 ? 16.842 19.545 52.867 1.00 71.75 625 TYR A N 1
ATOM 5145 C CA . TYR A 1 625 ? 18.167 19.005 52.572 1.00 71.75 625 TYR A CA 1
ATOM 5146 C C . TYR A 1 625 ? 19.198 19.393 53.639 1.00 71.75 625 TYR A C 1
ATOM 5148 O O . TYR A 1 625 ? 19.969 18.545 54.085 1.00 71.75 625 TYR A O 1
ATOM 5156 N N . GLN A 1 626 ? 19.209 20.656 54.077 1.00 74.31 626 GLN A N 1
ATOM 5157 C CA . GLN A 1 626 ? 20.090 21.110 55.154 1.00 74.31 626 GLN A CA 1
ATOM 5158 C C . GLN A 1 626 ? 19.765 20.409 56.472 1.00 74.31 626 GLN A C 1
ATOM 5160 O O . GLN A 1 626 ? 20.688 19.981 57.160 1.00 74.31 626 GLN A O 1
ATOM 5165 N N . ARG A 1 627 ? 18.481 20.229 56.800 1.00 77.56 627 ARG A N 1
ATOM 5166 C CA . ARG A 1 627 ? 18.042 19.516 58.008 1.00 77.56 627 ARG A CA 1
ATOM 5167 C C . ARG A 1 627 ? 18.570 18.078 58.033 1.00 77.56 627 ARG A C 1
ATOM 5169 O O . ARG A 1 627 ? 19.192 17.663 59.009 1.00 77.56 627 ARG A O 1
ATOM 5176 N N . ILE A 1 628 ? 18.421 17.367 56.913 1.00 63.97 628 ILE A N 1
ATOM 5177 C CA . ILE A 1 628 ? 18.896 15.986 56.742 1.00 63.97 628 ILE A CA 1
ATOM 5178 C C . ILE A 1 628 ? 20.427 15.906 56.833 1.00 63.97 628 ILE A C 1
ATOM 5180 O O . ILE A 1 628 ? 20.955 15.060 57.552 1.00 63.97 628 ILE A O 1
ATOM 5184 N N . ILE A 1 629 ? 21.163 16.778 56.135 1.00 66.94 629 ILE A N 1
ATOM 5185 C CA . ILE A 1 629 ? 22.637 16.745 56.150 1.00 66.94 629 ILE A CA 1
ATOM 5186 C C . ILE A 1 629 ? 23.218 17.152 57.505 1.00 66.94 629 ILE A C 1
ATOM 5188 O O . ILE A 1 629 ? 24.262 16.631 57.898 1.00 66.94 629 ILE A O 1
ATOM 5192 N N . ASN A 1 630 ? 22.546 18.037 58.237 1.00 76.88 630 ASN A N 1
ATOM 5193 C CA . ASN A 1 630 ? 22.981 18.455 59.567 1.00 76.88 630 ASN A CA 1
ATOM 5194 C C . ASN A 1 630 ? 22.603 17.446 60.667 1.00 76.88 630 ASN A C 1
ATOM 5196 O O . ASN A 1 630 ? 22.957 17.662 61.825 1.00 76.88 630 ASN A O 1
ATOM 5200 N N . GLY A 1 631 ? 21.951 16.329 60.318 1.00 68.81 631 GLY A N 1
ATOM 5201 C CA . GLY A 1 631 ? 21.627 15.253 61.257 1.00 68.81 631 GLY A CA 1
ATOM 5202 C C . GLY A 1 631 ? 20.545 15.628 62.269 1.00 68.81 631 GLY A C 1
ATOM 5203 O O . GLY A 1 631 ? 20.517 15.075 63.368 1.00 68.81 631 GLY A O 1
ATOM 5204 N N . GLU A 1 632 ? 19.671 16.574 61.928 1.00 64.62 632 GLU A N 1
ATOM 5205 C CA . GLU A 1 632 ? 18.520 16.934 62.753 1.00 64.62 632 GLU A CA 1
ATOM 5206 C C . GLU A 1 632 ? 17.416 15.881 62.538 1.00 64.62 632 GLU A C 1
ATOM 5208 O O . GLU A 1 632 ? 16.558 16.022 61.670 1.00 64.62 632 GLU A O 1
ATOM 5213 N N . GLU A 1 633 ? 17.487 14.768 63.277 1.00 54.28 633 GLU A N 1
ATOM 5214 C CA . GLU A 1 633 ? 16.459 13.717 63.262 1.00 54.28 633 GLU A CA 1
ATOM 5215 C C . GLU A 1 633 ? 15.115 14.243 63.801 1.00 54.28 633 GLU A C 1
ATOM 5217 O O . GLU A 1 633 ? 15.046 14.846 64.877 1.00 54.28 633 GLU A O 1
ATOM 5222 N N . ASP A 1 634 ? 14.027 13.965 63.074 1.00 49.59 634 ASP A N 1
ATOM 5223 C CA . ASP A 1 634 ? 12.660 14.265 63.501 1.00 49.59 634 ASP A CA 1
ATOM 5224 C C . ASP A 1 634 ? 12.296 13.462 64.770 1.00 49.59 634 ASP A C 1
ATOM 5226 O O . ASP A 1 634 ? 12.024 12.263 64.721 1.00 49.59 634 ASP A O 1
ATOM 5230 N N . GLN A 1 635 ? 12.221 14.138 65.924 1.00 47.19 635 GLN A N 1
ATOM 5231 C CA . GLN A 1 635 ? 11.648 13.615 67.179 1.00 47.19 635 GLN A CA 1
ATOM 5232 C C . GLN A 1 635 ? 10.106 13.560 67.169 1.00 47.19 635 GLN A C 1
ATOM 5234 O O . GLN A 1 635 ? 9.456 13.846 68.177 1.00 47.19 635 GLN A O 1
ATOM 5239 N N . ALA A 1 636 ? 9.482 13.216 66.047 1.00 43.50 636 ALA A N 1
ATOM 5240 C CA . ALA A 1 636 ? 8.028 13.125 65.990 1.00 43.50 636 ALA A CA 1
ATOM 5241 C C . ALA A 1 636 ? 7.554 12.034 65.032 1.00 43.50 636 ALA A C 1
ATOM 5243 O O . ALA A 1 636 ? 7.118 12.339 63.927 1.00 43.50 636 ALA A O 1
ATOM 5244 N N . TYR A 1 637 ? 7.584 10.786 65.506 1.00 39.31 637 TYR A N 1
ATOM 5245 C CA . TYR A 1 637 ? 6.570 9.772 65.206 1.00 39.31 637 TYR A CA 1
ATOM 5246 C C . TYR A 1 637 ? 6.345 8.859 66.410 1.00 39.31 637 TYR A C 1
ATOM 5248 O O . TYR A 1 637 ? 7.348 8.376 66.982 1.00 39.31 637 TYR A O 1
#

Sequence (637 aa):
MVKNEKFCQFLNQIRQNQSDSSQQKEEKRERKRNQGISQQAYDTYHREICRKKGMKDNEIEPAKDVMKLSDQEIDDFYHHNYVKYKVDKIEDINTGQLYFDTVMELGPGRTTKLLQQVCNTKVDGVFGKNSLSALNSMNQNEFQTRFCEERKKHYRNTIITDKERLTDNFISDRILNGIAGVTQNQKDQQQTQTTTKEEANNTQDNQQLGGIDCKVDISLLNRIQGINQLSARFLIGNQTNIILSDLATVLQVLLDKNLQEKHKRIQFSLDPIIIPDQEIYQEQEKVCYPDKIVKKSIIQNTDFARVLFESDFLLKLMTLGVEADGKTPFNYPEELKELQLLIIKRKNEDQGGSYRFWLTPQQCFYHQKNNKYIIEDMKVICQTRQMERINDKLVDKEIQDINNSNYQFASKFTQLYDKIAKYYPIFNRLKQLFKAVALGRWMYENRINIHYQELSQFCKMTNNEPYIIPIVHSIQLGELKSVYQIMKNILDDQENNLVSEVLDEVAESIPLFKNLEIPASVEQSFGGVDTLCQNMIVSNINPKIDKFQDLKEIDIPFFTQKKCTECNRMIESNLLNLEQNQCSIHSDCTCYLCLELITYEESNPRYCYINKQNHILHQNCFDEYQRIINGEEDQAY

Foldseek 3Di:
DPDDPLLVVLVVLLQVLQVVVVVDDPDDDDFDADSNDTLVLQQVVQVVVVVVVVDDPVRRDGGDRNVPDDPVSVSVSSSVLCVVLVLVLQPDSLLSNLLSVCCSPVNQQVSQLLLCVLLVHPNRSDCDPVSSVSRNVDPVVSSSVSSLVSVVVVVVVVCVVVVVDDDPVPPVPVSVSSVVSSVVVVVVVVVVVVPPDDDDDDDDDDDDFQADPPPPDLVQQQAFFFAQQVSRHTDTDPDRFARLQLLLLLLLLLVDPVDDPLQSDWDWDFAFDDDPPDPDRFWTWIDIGPCVVVVHPSPLQFVLSVLNVVVQVVVVCLQQQHPLVLQHGNDDDPVLVVLPLDHLPPDVPPPPWDKGKDKDWFKWWWDDDPSIIGTDFTQIFIFMWTFDQDVNDTDTHGDDPPPRSRNVNRRSCSVCVVVVCVVVVSSVVVRSSVSSNVNSVVCSVSVRRGDSVVSVVSNHGHPNDTDGRGPSPNPPPVVVVVVVVVVVVVVVVPPDPVVVVVVVVVLCPPPSNVPDDPDPVVVPPPDDDDPPPVVPPPPDDDPDDDPRPPTDMDGPDPFDWDQDPPPRDIDGCVQVPDPPPDNVCPPDPPPPPQQPDPDPPQPDWDWDQDPNDITTHRPVVVVVVCCVVVPVDDPDD

Secondary structure (DSSP, 8-state):
-PPPHHHHHHHHHHHHHHHHHTTS---S----EETTEEHHHHHHHHHHHHHHTT--TTT-PPPPPGGG--HHHHHHHHHHHHHHTTGGG-SSHHHHHHHHHHHHHH-HHHHHHHHHHHTT---SS---HHHHHHHHHS-HHHHHHHHHHHHHHHHHHHHHH-TTT--THHHHHHHHHHHHHHHHHHHHHHHHHTSSS---------PPBTTB-TTS-HHHHTTEEEEETTT-PEEE-SS--B-HHHHHHHHHHHH-TTS-GGG---EEEEEEP--TT-SS--EEEEEEETHHHHTS-SSTTBHHHHHHHHHHHHHHHHHHTB-TTSSSB----HHHHHTT-------TTS-S-EEEEEEEEEEEEEEEETTEEEEEEEEEEEEEEEEEEETTEEEEEE---TT-HHHHHHHHHHHHHHHHHHHSHHHHHHHHHHHHHHHHHHHHHTT----HHHHGGGS-B-------EEP----SHHHHHHHHHHHHHHHHTS--HHHHHHHHHHHHHSTTTTT----GGGTS---PPPTTGGGGSTT-------TTTTPEEEE--SS-EEE-TTT--EEEGGGS-S-TT--TTSSSTT---STT---TT-S--EEEEETTEEEEE-HHHHHHHHHHHTT------

Nearest PDB structures (foldseek):
  2ikb-assembly2_D  TM=7.171E-01  e=4.017E-05  Neisseria meningitidis MC58
  2is5-assembly1_B  TM=7.554E-01  e=1.663E-04  Neisseria meningitidis serogroup B
  2ikb-assembly2_B  TM=7.306E-01  e=2.144E-04  Neisseria meningitidis MC58
  2ikb-assembly1_A  TM=7.205E-01  e=2.626E-04  Neisseria meningitidis MC58
  7dnp-assembly1_A  TM=7.082E-01  e=3.385E-04  Brucella abortus bv. 1 str. 9-941

pLDDT: mean 73.53, std 23.37, range [25.75, 98.5]

Solvent-accessible surface area (backbone atoms only — not comparable to full-atom values): 38398 Å² total; per-residue (Å²): 131,88,78,55,69,71,56,54,56,52,52,52,51,54,51,54,61,44,62,69,50,73,79,60,82,95,83,87,81,96,67,70,61,37,96,85,42,39,44,71,59,49,44,52,50,47,53,53,55,42,42,76,72,69,48,50,83,94,70,58,74,82,60,77,62,46,83,72,59,49,72,68,56,52,49,51,52,50,52,50,51,36,54,74,70,46,35,80,71,44,76,54,64,66,57,26,47,56,50,49,58,39,25,75,71,65,34,60,48,56,39,31,28,51,50,17,57,68,54,72,45,83,71,77,30,66,85,42,72,67,50,49,52,40,50,64,72,37,60,62,70,62,48,51,52,50,44,51,50,50,48,53,52,52,49,55,57,50,48,70,73,41,70,90,76,74,73,78,76,72,57,57,62,60,56,50,52,57,53,51,55,53,59,52,53,53,56,56,52,59,60,62,71,71,72,81,83,85,79,91,82,83,88,81,91,76,87,64,48,52,39,46,67,83,86,55,60,69,78,56,44,40,9,26,34,33,35,27,70,84,62,44,25,69,36,70,50,98,54,83,43,18,40,46,34,46,27,27,44,39,39,51,51,66,66,34,84,90,48,54,78,93,51,54,49,82,49,74,48,78,43,71,44,86,54,88,96,52,95,66,66,57,33,29,40,78,45,39,38,46,24,72,81,72,75,43,79,75,44,52,43,21,54,60,38,50,43,51,49,55,39,53,52,50,49,49,29,53,52,70,29,19,39,99,82,32,69,51,69,47,80,71,59,66,72,48,47,77,70,63,62,59,55,57,75,80,54,99,75,67,76,87,69,48,74,47,79,44,82,43,72,50,38,42,36,34,49,79,58,95,55,30,44,34,59,76,48,68,45,57,37,39,45,38,27,40,50,44,74,57,92,91,36,83,42,78,41,82,57,80,53,82,83,38,58,62,36,43,40,20,53,45,48,30,77,37,38,75,64,50,20,72,81,41,55,51,51,48,52,42,49,25,48,51,48,16,45,53,52,32,50,50,37,58,76,67,63,60,61,69,58,69,80,64,34,61,80,47,41,49,73,38,92,58,68,85,58,71,41,67,54,69,49,76,61,59,57,65,56,54,47,46,50,50,49,50,50,48,54,64,44,69,75,44,95,50,77,73,54,57,58,50,50,51,52,51,44,57,69,37,81,88,50,64,78,69,79,79,60,73,76,71,76,72,70,82,65,88,76,71,80,77,68,71,77,68,72,81,81,75,76,77,85,67,85,64,91,56,82,90,52,52,83,43,72,57,59,98,50,65,66,41,68,39,88,88,78,66,45,79,41,59,44,87,77,66,80,53,66,99,86,56,73,78,76,78,78,55,102,74,78,82,79,74,72,82,72,83,62,99,79,65,92,65,68,40,80,45,82,54,98,94,39,83,43,65,33,55,52,70,58,45,52,51,52,51,38,60,75,71,64,62,74,81,92,77,129

Organism: NCBI:txid65129

Radius of gyration: 33.49 Å; Cα contacts (8 Å, |Δi|>4): 665; chains: 1; bounding box: 102×66×120 Å